Protein AF-0000000076137428 (afdb_homodimer)

InterPro domains:
  IPR011701 Major facilitator superfamily [PF07690] (61-224)
  IPR036259 MFS transporter superfamily [G3DSA:1.20.1250.20] (25-227)
  IPR036259 MFS transporter superfamily [SSF103473] (18-224)
  IPR049680 Choline/ethanolamine transporter FLVCR1-2/SLC49-like [PTHR10924] (19-225)

Radius of gyration: 27.86 Å; Cα contacts (8 Å, |Δi|>4): 645; chains: 2; bounding box: 48×118×83 Å

Sequence (456 aa):
MVTMSVQEKPMLLNGEVDNTKDQPESRLYKRRWIIIFVFSFYLSSNAFQWLSLNIIGDVILTFYNASLPEDELKRDMSLDWLSLIYMLTYVTLIFPSMWFLQKKGLRVSTLCGAFLNAIGAWIKVASVNSDRFGVLMFGQTMCAIAQVFTLSLPARIAAVWFGPNEVSTATAIGIFGIQIGHAMGFVVPPIIVPHSEIIEDIGQNLSTMFYISAGVSTIYFVVLIADWMVTMSVQEKPMLLNGEVDNTKDQPESRLYKRRWIIIFVFSFYLSSNAFQWLSLNIIGDVILTFYNASLPEDELKRDMSLDWLSLIYMLTYVTLIFPSMWFLQKKGLRVSTLCGAFLNAIGAWIKVASVNSDRFGVLMFGQTMCAIAQVFTLSLPARIAAVWFGPNEVSTATAIGIFGIQIGHAMGFVVPPIIVPHSEIIEDIGQNLSTMFYISAGVSTIYFVVLIADW

Foldseek 3Di:
DPPPPPVVPPPPPPPPVPCVVVVVVVVLVVVLLVVLLLLLQLLLLLLLQQQQQLLPVVLLCLLQVVAFDPDPVRSVVLSVCLNVLLVVLLVVCLVVLVVCCVPVHLLVLLLQLLVLLLVLLVQCLVQLHNNRSVSPSVSSNSSSNSCSSSLCNQLVSLVVSHDPVCSVVSSVSSNVSSVNSNVCSNPVNCVQQPDDNDNVSNSVSSSVVSVVSSVSSVVSSVVSVVVD/DCPDPPPPDPPPVDPPPPCVVVVVVVVLVVVLLVVLLLLLQLLLLLLLQQQQQLLVVVLLCLLQVVAFDPDPVRSVVLSVCLNVLLVVLLVVCLVVLVVCCVPVHLLVLLLQLLVLLLVLLVQCLVQLHNNRSVSPSVSSNSSSNSCSSSLCNQLVSLVVSHDPVCSVVSSVSSNVSSVNSNVCSNPVNCVQQPDDNDNVSNSVSSSVVSVVSSVSSVVSSVVSVVVD

pLDDT: mean 84.08, std 18.75, range [24.61, 98.38]

Nearest PDB structures (foldseek):
  8uby-assembly1_A  TM=9.628E-01  e=6.660E-13  Homo sapiens
  8vzo-assembly1_A  TM=9.713E-01  e=1.292E-12  Mus musculus
  8qcz-assembly1_A  TM=9.684E-01  e=1.292E-12  Homo sapiens
  6tha-assembly1_A  TM=7.210E-01  e=7.464E-03  Homo sapiens
  7ckr-assembly1_A  TM=5.800E-01  e=1.439E-01  Homo sapiens

Secondary structure (DSSP, 8-state):
------------------TTSSHHHHHHHHHHHHHHHHHHHHHHHHHHHHHHHHHTHHHHHHHTGGGS-SSHHHHHHHHHHHHHHHHHHHHHHHHHHHHHHHHHHHHHHHHHHHHHHHHHHHHHHTT-STT-HHHHHHHHHHHHHHHHHHHTHHHHHHHHHS-TTTHHHHHHHHHHHHHHHHHHHHHHHHHHS---S-HHHHHHHHHHHHHHHHHHHHHHHHHHHHH-/------------------TTSSHHHHHHHHHHHHHHHHHHHHHHHHHHHHHHHHHTHHHHHHHTGGGS-SSHHHHHHHHHHHHHHHHHHHHHHHHHHHHHHHHH-HHHHHHHHHHHHHHHHHHHHTT-STT-HHHHHHHHHHHHHHHHHHHTHHHHHHHHHS-TTTHHHHHHHHHHHHHHHHHHHHHHHHHHS---S-HHHHHHHHHHHHHHHHHHHHHHHHHHHHH-

Structure (mmCIF, N/CA/C/O backbone):
data_AF-0000000076137428-model_v1
#
loop_
_entity.id
_entity.type
_entity.pdbx_description
1 polymer FLVCR
#
loop_
_atom_site.group_PDB
_atom_site.id
_atom_site.type_symbol
_atom_site.label_atom_id
_atom_site.label_alt_id
_atom_site.label_comp_id
_atom_site.label_asym_id
_atom_site.label_entity_id
_atom_site.label_seq_id
_atom_site.pdbx_PDB_ins_code
_atom_site.Cartn_x
_atom_site.Cartn_y
_atom_site.Cartn_z
_atom_site.occupancy
_atom_site.B_iso_or_equiv
_atom_site.auth_seq_id
_atom_site.auth_comp_id
_atom_site.auth_asym_id
_atom_site.auth_atom_id
_atom_site.pdbx_PDB_model_num
ATOM 1 N N . MET A 1 1 ? -4.242 67.25 60.406 1 24.83 1 MET A N 1
ATOM 2 C CA . MET A 1 1 ? -4.324 67.25 58.938 1 24.83 1 MET A CA 1
ATOM 3 C C . MET A 1 1 ? -3.895 65.938 58.375 1 24.83 1 MET A C 1
ATOM 5 O O . MET A 1 1 ? -2.705 65.688 58.188 1 24.83 1 MET A O 1
ATOM 9 N N . VAL A 1 2 ? -4.312 64.875 59.031 1 30.77 2 VAL A N 1
ATOM 10 C CA . VAL A 1 2 ? -4.156 63.438 59.156 1 30.77 2 VAL A CA 1
ATOM 11 C C . VAL A 1 2 ? -4.566 62.781 57.844 1 30.77 2 VAL A C 1
ATOM 13 O O . VAL A 1 2 ? -5.75 62.75 57.5 1 30.77 2 VAL A O 1
ATOM 16 N N . THR A 1 3 ? -3.912 63.281 56.719 1 28.58 3 THR A N 1
ATOM 17 C CA . THR A 1 3 ? -4.191 62.844 55.344 1 28.58 3 THR A CA 1
ATOM 18 C C . THR A 1 3 ? -4.254 61.312 55.281 1 28.58 3 THR A C 1
ATOM 20 O O . THR A 1 3 ? -3.508 60.625 56 1 28.58 3 THR A O 1
ATOM 23 N N . MET A 1 4 ? -5.434 60.781 54.844 1 26.02 4 MET A N 1
ATOM 24 C CA . MET A 1 4 ? -6.109 59.5 54.562 1 26.02 4 MET A CA 1
ATOM 25 C C . MET A 1 4 ? -5.25 58.625 53.656 1 26.02 4 MET A C 1
ATOM 27 O O . MET A 1 4 ? -5.059 58.938 52.469 1 26.02 4 MET A O 1
ATOM 31 N N . SER A 1 5 ? -4.059 58.188 54.094 1 28.33 5 SER A N 1
ATOM 32 C CA . SER A 1 5 ? -3.127 57.344 53.344 1 28.33 5 SER A CA 1
ATOM 33 C C . SER A 1 5 ? -3.822 56.094 52.781 1 28.33 5 SER A C 1
ATOM 35 O O . SER A 1 5 ? -4.152 55.188 53.531 1 28.33 5 SER A O 1
ATOM 37 N N . VAL A 1 6 ? -4.977 56.219 52.031 1 31.73 6 VAL A N 1
ATOM 38 C CA . VAL A 1 6 ? -5.754 55.094 51.5 1 31.73 6 VAL A CA 1
ATOM 39 C C . VAL A 1 6 ? -4.836 54.156 50.75 1 31.73 6 VAL A C 1
ATOM 41 O O . VAL A 1 6 ? -4.352 54.5 49.656 1 31.73 6 VAL A O 1
ATOM 44 N N . GLN A 1 7 ? -3.715 53.719 51.344 1 30.22 7 GLN A N 1
ATOM 45 C CA . GLN A 1 7 ? -2.895 52.781 50.562 1 30.22 7 GLN A CA 1
ATOM 46 C C . GLN A 1 7 ? -3.744 51.688 49.938 1 30.22 7 GLN A C 1
ATOM 48 O O . GLN A 1 7 ? -4.262 50.812 50.656 1 30.22 7 GLN A O 1
ATOM 53 N N . GLU A 1 8 ? -4.645 51.969 48.938 1 28.12 8 GLU A N 1
ATOM 54 C CA . GLU A 1 8 ? -5.457 50.969 48.281 1 28.12 8 GLU A CA 1
ATOM 55 C C . GLU A 1 8 ? -4.621 49.75 47.906 1 28.12 8 GLU A C 1
ATOM 57 O O . GLU A 1 8 ? -3.627 49.844 47.188 1 28.12 8 GLU A O 1
ATOM 62 N N . LYS A 1 9 ? -4.453 48.75 48.781 1 37.72 9 LYS A N 1
ATOM 63 C CA . LYS A 1 9 ? -3.826 47.469 48.562 1 37.72 9 LYS A CA 1
ATOM 64 C C . LYS A 1 9 ? -4.266 46.844 47.219 1 37.72 9 LYS A C 1
ATOM 66 O O . LYS A 1 9 ? -5.461 46.719 46.969 1 37.72 9 LYS A O 1
ATOM 71 N N . PRO A 1 10 ? -3.51 47.031 46.125 1 34.22 10 PRO A N 1
ATOM 72 C CA . PRO A 1 10 ? -3.975 46.375 44.906 1 34.22 10 PRO A CA 1
ATOM 73 C C . PRO A 1 10 ? -4.453 44.938 45.156 1 34.22 10 PRO A C 1
ATOM 75 O O . PRO A 1 10 ? -3.865 44.219 45.969 1 34.22 10 PRO A O 1
ATOM 78 N N . MET A 1 11 ? -5.781 44.562 45.219 1 30.61 11 MET A N 1
ATOM 79 C CA . MET A 1 11 ? -6.398 43.25 45.188 1 30.61 11 MET A CA 1
ATOM 80 C C . MET A 1 11 ? -5.559 42.281 44.375 1 30.61 11 MET A C 1
ATOM 82 O O . MET A 1 11 ? -5.297 42.5 43.188 1 30.61 11 MET A O 1
ATOM 86 N N . LEU A 1 12 ? -4.598 41.625 44.875 1 31.56 12 LEU A N 1
ATOM 87 C CA . LEU A 1 12 ? -3.949 40.438 44.344 1 31.56 12 LEU A CA 1
ATOM 88 C C . LEU A 1 12 ? -4.98 39.469 43.781 1 31.56 12 LEU A C 1
ATOM 90 O O . LEU A 1 12 ? -5.707 38.812 44.531 1 31.56 12 LEU A O 1
ATOM 94 N N . LEU A 1 13 ? -5.887 39.844 42.781 1 31.61 13 LEU A N 1
ATOM 95 C CA . LEU A 1 13 ? -6.691 38.812 42.125 1 31.61 13 LEU A CA 1
ATOM 96 C C . LEU A 1 13 ? -5.914 37.531 41.969 1 31.61 13 LEU A C 1
ATOM 98 O O . LEU A 1 13 ? -4.816 37.531 41.375 1 31.61 13 LEU A O 1
ATOM 102 N N . ASN A 1 14 ? -5.996 36.625 42.844 1 32.72 14 ASN A N 1
ATOM 103 C CA . ASN A 1 14 ? -5.613 35.219 42.844 1 32.72 14 ASN A CA 1
ATOM 104 C C . ASN A 1 14 ? -5.77 34.594 41.438 1 32.72 14 ASN A C 1
ATOM 106 O O . ASN A 1 14 ? -6.828 34.719 40.844 1 32.72 14 ASN A O 1
ATOM 110 N N . GLY A 1 15 ? -4.797 34.531 40.594 1 33.53 15 GLY A N 1
ATOM 111 C CA . GLY A 1 15 ? -4.559 33.906 39.312 1 33.53 15 GLY A CA 1
ATOM 112 C C . GLY A 1 15 ? -5.152 32.5 39.219 1 33.53 15 GLY A C 1
ATOM 113 O O . GLY A 1 15 ? -4.43 31.5 39.281 1 33.53 15 GLY A O 1
ATOM 114 N N . GLU A 1 16 ? -6.254 32.219 39.906 1 34.28 16 GLU A N 1
ATOM 115 C CA . GLU A 1 16 ? -6.879 30.938 39.562 1 34.28 16 GLU A CA 1
ATOM 116 C C . GLU A 1 16 ? -7.055 30.797 38.031 1 34.28 16 GLU A C 1
ATOM 118 O O . GLU A 1 16 ? -7.898 31.469 37.438 1 34.28 16 GLU A O 1
ATOM 123 N N . VAL A 1 17 ? -6.008 30.719 37.344 1 38.16 17 VAL A N 1
ATOM 124 C CA . VAL A 1 17 ? -6.082 30.172 36 1 38.16 17 VAL A CA 1
ATOM 125 C C . VAL A 1 17 ? -7.141 29.062 35.938 1 38.16 17 VAL A C 1
ATOM 127 O O . VAL A 1 17 ? -7.043 28.062 36.656 1 38.16 17 VAL A O 1
ATOM 130 N N . ASP A 1 18 ? -8.398 29.375 35.875 1 35.75 18 ASP A N 1
ATOM 131 C CA . ASP A 1 18 ? -9.539 28.5 35.594 1 35.75 18 ASP A CA 1
ATOM 132 C C . ASP A 1 18 ? -9.133 27.312 34.719 1 35.75 18 ASP A C 1
ATOM 134 O O . ASP A 1 18 ? -8.758 27.484 33.562 1 35.75 18 ASP A O 1
ATOM 138 N N . ASN A 1 19 ? -8.578 26.266 35.219 1 40.12 19 ASN A N 1
ATOM 139 C CA . ASN A 1 19 ? -8.461 24.891 34.781 1 40.12 19 ASN A CA 1
ATOM 140 C C . ASN A 1 19 ? -9.68 24.469 33.938 1 40.12 19 ASN A C 1
ATOM 142 O O . ASN A 1 19 ? -9.844 23.297 33.625 1 40.12 19 ASN A O 1
ATOM 146 N N . THR A 1 20 ? -10.828 25.078 33.969 1 39.34 20 THR A N 1
ATOM 147 C CA . THR A 1 20 ? -12 24.75 33.156 1 39.34 20 THR A CA 1
ATOM 148 C C . THR A 1 20 ? -11.695 24.922 31.672 1 39.34 20 THR A C 1
ATOM 150 O O . THR A 1 20 ? -12.484 24.516 30.828 1 39.34 20 THR A O 1
ATOM 153 N N . LYS A 1 21 ? -10.945 25.875 31.328 1 42.78 21 LYS A N 1
ATOM 154 C CA . LYS A 1 21 ? -10.617 26.062 29.922 1 42.78 21 LYS A CA 1
ATOM 155 C C . LYS A 1 21 ? -9.805 24.891 29.375 1 42.78 21 LYS A C 1
ATOM 157 O O . LYS A 1 21 ? -9.594 24.781 28.172 1 42.78 21 LYS A O 1
ATOM 162 N N . ASP A 1 22 ? -9.172 24.016 30.109 1 44.06 22 ASP A N 1
ATOM 163 C CA . ASP A 1 22 ? -8.438 22.797 29.766 1 44.06 22 ASP A CA 1
ATOM 164 C C . ASP A 1 22 ? -9.391 21.641 29.453 1 44.06 22 ASP A C 1
ATOM 166 O O . ASP A 1 22 ? -8.984 20.625 28.891 1 44.06 22 ASP A O 1
ATOM 170 N N . GLN A 1 23 ? -10.578 21.469 29.969 1 44.69 23 GLN A N 1
ATOM 171 C CA . GLN A 1 23 ? -11.547 20.406 29.766 1 44.69 23 GLN A CA 1
ATOM 172 C C . GLN A 1 23 ? -12.023 20.344 28.328 1 44.69 23 GLN A C 1
ATOM 174 O O . GLN A 1 23 ? -12.141 19.266 27.75 1 44.69 23 GLN A O 1
ATOM 179 N N . PRO A 1 24 ? -12.75 21.438 27.938 1 46.25 24 PRO A N 1
ATOM 180 C CA . PRO A 1 24 ? -13.211 21.344 26.547 1 46.25 24 PRO A CA 1
ATOM 181 C C . PRO A 1 24 ? -12.094 21.016 25.562 1 46.25 24 PRO A C 1
ATOM 183 O O . PRO A 1 24 ? -12.328 20.359 24.547 1 46.25 24 PRO A O 1
ATOM 186 N N . GLU A 1 25 ? -11 21.547 25.953 1 47.28 25 GLU A N 1
ATOM 187 C CA . GLU A 1 25 ? -9.859 21.312 25.078 1 47.28 25 GLU A CA 1
ATOM 188 C C . GLU A 1 25 ? -9.469 19.844 25.047 1 47.28 25 GLU A C 1
ATOM 190 O O . GLU A 1 25 ? -9.125 19.297 24 1 47.28 25 GLU A O 1
ATOM 195 N N . SER A 1 26 ? -9.516 19.266 26.359 1 46.06 26 SER A N 1
ATOM 196 C CA . SER A 1 26 ? -9.156 17.844 26.406 1 46.06 26 SER A CA 1
ATOM 197 C C . SER A 1 26 ? -10.195 17 25.688 1 46.06 26 SER A C 1
ATOM 199 O O . SER A 1 26 ? -9.844 16.031 25 1 46.06 26 SER A O 1
ATOM 201 N N . ARG A 1 27 ? -11.562 17.188 26.125 1 50.19 27 ARG A N 1
ATOM 202 C CA . ARG A 1 27 ? -12.609 16.453 25.422 1 50.19 27 ARG A CA 1
ATOM 203 C C . ARG A 1 27 ? -12.469 16.609 23.906 1 50.19 27 ARG A C 1
ATOM 205 O O . ARG A 1 27 ? -12.68 15.648 23.156 1 50.19 27 ARG A O 1
ATOM 212 N N . LEU A 1 28 ? -12.148 17.75 23.562 1 57.84 28 LEU A N 1
ATOM 213 C CA . LEU A 1 28 ? -11.938 18.047 22.141 1 57.84 28 LEU A CA 1
ATOM 214 C C . LEU A 1 28 ? -10.734 17.281 21.609 1 57.84 28 LEU A C 1
ATOM 216 O O . LEU A 1 28 ? -10.773 16.766 20.484 1 57.84 28 LEU A O 1
ATOM 220 N N . TYR A 1 29 ? -9.938 16.906 22.719 1 64.44 29 TYR A N 1
ATOM 221 C CA . TYR A 1 29 ? -8.719 16.203 22.328 1 64.44 29 TYR A CA 1
ATOM 222 C C . TYR A 1 29 ? -9 14.719 22.094 1 64.44 29 TYR A C 1
ATOM 224 O O . TYR A 1 29 ? -8.562 14.156 21.078 1 64.44 29 TYR A O 1
ATOM 232 N N . LYS A 1 30 ? -9.891 14.125 22.969 1 78.31 30 LYS A N 1
ATOM 233 C CA . LYS A 1 30 ? -10.141 12.695 22.828 1 78.31 30 LYS A CA 1
ATOM 234 C C . LYS A 1 30 ? -10.984 12.406 21.594 1 78.31 30 LYS A C 1
ATOM 236 O O . LYS A 1 30 ? -10.773 11.391 20.922 1 78.31 30 LYS A O 1
ATOM 241 N N . ARG A 1 31 ? -11.836 13.227 21.312 1 81.25 31 ARG A N 1
ATOM 242 C CA . ARG A 1 31 ? -12.742 13.039 20.188 1 81.25 31 ARG A CA 1
ATOM 243 C C . ARG A 1 31 ? -11.969 13.047 18.875 1 81.25 31 ARG A C 1
ATOM 245 O O . ARG A 1 31 ? -12.289 12.289 17.953 1 81.25 31 ARG A O 1
ATOM 252 N N . ARG A 1 32 ? -10.938 13.789 18.828 1 84.5 32 ARG A N 1
ATOM 253 C CA . ARG A 1 32 ? -10.148 13.875 17.609 1 84.5 32 ARG A CA 1
ATOM 254 C C . ARG A 1 32 ? -9.422 12.562 17.328 1 84.5 32 ARG A C 1
ATOM 256 O O . ARG A 1 32 ? -9.359 12.117 16.188 1 84.5 32 ARG A O 1
ATOM 263 N N . TRP A 1 33 ? -9.078 11.961 18.469 1 86.25 33 TRP A N 1
ATOM 264 C CA . TRP A 1 33 ? -8.367 10.695 18.312 1 86.25 33 TRP A CA 1
ATOM 265 C C . TRP A 1 33 ? -9.328 9.578 17.906 1 86.25 33 TRP A C 1
ATOM 267 O O . TRP A 1 33 ? -8.977 8.695 17.141 1 86.25 33 TRP A O 1
ATOM 277 N N . ILE A 1 34 ? -10.516 9.641 18.312 1 84.25 34 ILE A N 1
ATOM 278 C CA . ILE A 1 34 ? -11.523 8.648 17.969 1 84.25 34 ILE A CA 1
ATOM 279 C C . ILE A 1 34 ? -11.867 8.758 16.484 1 84.25 34 ILE A C 1
ATOM 281 O O . ILE A 1 34 ? -11.984 7.746 15.789 1 84.25 34 ILE A O 1
ATOM 285 N N . ILE A 1 35 ? -11.891 9.859 15.953 1 83.62 35 ILE A N 1
ATOM 286 C CA . ILE A 1 35 ? -12.242 10.086 14.555 1 83.62 35 ILE A CA 1
ATOM 287 C C . ILE A 1 35 ? -11.141 9.539 13.656 1 83.62 35 ILE A C 1
ATOM 289 O O . ILE A 1 35 ? -11.422 8.875 12.656 1 83.62 35 ILE A O 1
ATOM 293 N N . ILE A 1 36 ? -9.953 9.805 14.062 1 87.94 36 ILE A N 1
ATOM 294 C CA . ILE A 1 36 ? -8.852 9.32 13.242 1 87.94 36 ILE A CA 1
ATOM 295 C C . ILE A 1 36 ? -8.812 7.797 13.273 1 87.94 36 ILE A C 1
ATOM 297 O O . ILE A 1 36 ? -8.477 7.16 12.266 1 87.94 36 ILE A O 1
ATOM 301 N N . PHE A 1 37 ? -9.227 7.277 14.391 1 86.31 37 PHE A N 1
ATOM 302 C CA . PHE A 1 37 ? -9.258 5.824 14.508 1 86.31 37 PHE A CA 1
ATOM 303 C C . PHE A 1 37 ? -10.352 5.23 13.633 1 86.31 37 PHE A C 1
ATOM 305 O O . PHE A 1 37 ? -10.148 4.199 12.992 1 86.31 37 PHE A O 1
ATOM 312 N N . VAL A 1 38 ? -11.438 5.844 13.578 1 84.5 38 VAL A N 1
ATOM 313 C CA . VAL A 1 38 ? -12.531 5.387 12.734 1 84.5 38 VAL A CA 1
ATOM 314 C C . VAL A 1 38 ? -12.109 5.465 11.266 1 84.5 38 VAL A C 1
ATOM 316 O O . VAL A 1 38 ? -12.359 4.531 10.492 1 84.5 38 VAL A O 1
ATOM 319 N N . PHE A 1 39 ? -11.43 6.488 10.969 1 88.5 39 PHE A N 1
ATOM 320 C CA . PHE A 1 39 ? -10.953 6.664 9.602 1 88.5 39 PHE A CA 1
ATOM 321 C C . PHE A 1 39 ? -9.914 5.602 9.242 1 88.5 39 PHE A C 1
ATOM 323 O O . PHE A 1 39 ? -9.875 5.121 8.109 1 88.5 39 PHE A O 1
ATOM 330 N N . SER A 1 40 ? -9.18 5.266 10.211 1 91.5 40 SER A N 1
ATOM 331 C CA . SER A 1 40 ? -8.188 4.219 10.008 1 91.5 40 SER A CA 1
ATOM 332 C C . SER A 1 40 ? -8.836 2.895 9.633 1 91.5 40 SER A C 1
ATOM 334 O O . SER A 1 40 ? -8.352 2.182 8.758 1 91.5 40 SER A O 1
ATOM 336 N N . PHE A 1 41 ? -9.914 2.6 10.172 1 90.25 41 PHE A N 1
ATOM 337 C CA . PHE A 1 41 ? -10.625 1.36 9.875 1 90.25 41 PHE A CA 1
ATOM 338 C C . PHE A 1 41 ? -11.234 1.405 8.477 1 90.25 41 PHE A C 1
ATOM 340 O O . PHE A 1 41 ? -11.297 0.386 7.789 1 90.25 41 PHE A O 1
ATOM 347 N N . TYR A 1 42 ? -11.688 2.551 8.195 1 90.38 42 TYR A N 1
ATOM 348 C CA . TYR A 1 42 ? -12.18 2.707 6.828 1 90.38 42 TYR A CA 1
ATOM 349 C C . TYR A 1 42 ? -11.07 2.436 5.812 1 90.38 42 TYR A C 1
ATOM 351 O O . TYR A 1 42 ? -11.281 1.718 4.832 1 90.38 42 TYR A O 1
ATOM 359 N N . LEU A 1 43 ? -9.914 3.006 6.074 1 93.81 43 LEU A N 1
ATOM 360 C CA . LEU A 1 43 ? -8.773 2.809 5.191 1 93.81 43 LEU A CA 1
ATOM 361 C C . LEU A 1 43 ? -8.375 1.337 5.129 1 93.81 43 LEU A C 1
ATOM 363 O O . LEU A 1 43 ? -7.969 0.842 4.078 1 93.81 43 LEU A O 1
ATOM 367 N N . SER A 1 44 ? -8.625 0.706 6.246 1 95.62 44 SER A N 1
ATOM 368 C CA . SER A 1 44 ? -8.312 -0.719 6.297 1 95.62 44 SER A CA 1
ATOM 369 C C . SER A 1 44 ? -9.211 -1.515 5.355 1 95.62 44 SER A C 1
ATOM 371 O O . SER A 1 44 ? -8.734 -2.398 4.637 1 95.62 44 SER A O 1
ATOM 373 N N . SER A 1 45 ? -10.461 -1.221 5.352 1 96.31 45 SER A N 1
ATOM 374 C CA . SER A 1 45 ? -11.414 -1.907 4.488 1 96.31 45 SER A CA 1
ATOM 375 C C . SER A 1 45 ? -11.07 -1.711 3.018 1 96.31 45 SER A C 1
ATOM 377 O O . SER A 1 45 ? -11.125 -2.658 2.229 1 96.31 45 SER A O 1
ATOM 379 N N . ASN A 1 46 ? -10.695 -0.541 2.67 1 96.69 46 ASN A N 1
ATOM 380 C CA . ASN A 1 46 ? -10.336 -0.25 1.286 1 96.69 46 ASN A CA 1
ATOM 381 C C . ASN A 1 46 ? -9.047 -0.956 0.88 1 96.69 46 ASN A C 1
ATOM 383 O O . ASN A 1 46 ? -8.961 -1.516 -0.214 1 96.69 46 ASN A O 1
ATOM 387 N N . ALA A 1 47 ? -8.094 -0.933 1.746 1 96.06 47 ALA A N 1
ATOM 388 C CA . ALA A 1 47 ? -6.816 -1.596 1.481 1 96.06 47 ALA A CA 1
ATOM 389 C C . ALA A 1 47 ? -7.008 -3.1 1.303 1 96.06 47 ALA A C 1
ATOM 391 O O . ALA A 1 47 ? -6.371 -3.715 0.444 1 96.06 47 ALA A O 1
ATOM 392 N N . PHE A 1 48 ? -7.875 -3.674 2.07 1 97.19 48 PHE A N 1
ATOM 393 C CA . PHE A 1 48 ? -8.203 -5.09 1.938 1 97.19 48 PHE A CA 1
ATOM 394 C C . PHE A 1 48 ? -8.781 -5.383 0.557 1 97.19 48 PHE A C 1
ATOM 396 O O . PHE A 1 48 ? -8.391 -6.359 -0.089 1 97.19 48 PHE A O 1
ATOM 403 N N . GLN A 1 49 ? -9.664 -4.551 0.175 1 96.06 49 GLN A N 1
ATOM 404 C CA . GLN A 1 49 ? -10.344 -4.754 -1.104 1 96.06 49 GLN A CA 1
ATOM 405 C C . GLN A 1 49 ? -9.367 -4.613 -2.268 1 96.06 49 GLN A C 1
ATOM 407 O O . GLN A 1 49 ? -9.547 -5.23 -3.318 1 96.06 49 GLN A O 1
ATOM 412 N N . TRP A 1 50 ? -8.344 -3.865 -2.102 1 94.88 50 TRP A N 1
ATOM 413 C CA . TRP A 1 50 ? -7.34 -3.688 -3.145 1 94.88 50 TRP A CA 1
ATOM 414 C C . TRP A 1 50 ? -6.5 -4.949 -3.311 1 94.88 50 TRP A C 1
ATOM 416 O O . TRP A 1 50 ? -6.391 -5.488 -4.414 1 94.88 50 TRP A O 1
ATOM 426 N N . LEU A 1 51 ? -6.062 -5.473 -2.227 1 93.19 51 LEU A N 1
ATOM 427 C CA . LEU A 1 51 ? -5.031 -6.504 -2.275 1 93.19 51 LEU A CA 1
ATOM 428 C C . LEU A 1 51 ? -5.652 -7.895 -2.369 1 93.19 51 LEU A C 1
ATOM 430 O O . LEU A 1 51 ? -5.062 -8.805 -2.957 1 93.19 51 LEU A O 1
ATOM 434 N N . SER A 1 52 ? -6.809 -8.133 -1.897 1 94.31 52 SER A N 1
ATOM 435 C CA . SER A 1 52 ? -7.41 -9.438 -1.649 1 94.31 52 SER A CA 1
ATOM 436 C C . SER A 1 52 ? -7.496 -10.258 -2.932 1 94.31 52 SER A C 1
ATOM 438 O O . SER A 1 52 ? -7.152 -11.445 -2.943 1 94.31 52 SER A O 1
ATOM 440 N N . LEU A 1 53 ? -7.809 -9.648 -4 1 94.06 53 LEU A N 1
ATOM 441 C CA . LEU A 1 53 ? -8.07 -10.383 -5.234 1 94.06 53 LEU A CA 1
ATOM 442 C C . LEU A 1 53 ? -6.762 -10.852 -5.871 1 94.06 53 LEU A C 1
ATOM 444 O O . LEU A 1 53 ? -6.688 -11.961 -6.398 1 94.06 53 LEU A O 1
ATOM 448 N N . ASN A 1 54 ? -5.754 -10.031 -5.777 1 90.62 54 ASN A N 1
ATOM 449 C CA . ASN A 1 54 ? -4.484 -10.383 -6.402 1 90.62 54 ASN A CA 1
ATOM 450 C C . ASN A 1 54 ? -3.771 -11.5 -5.637 1 90.62 54 ASN A C 1
ATOM 452 O O . ASN A 1 54 ? -3.066 -12.312 -6.234 1 90.62 54 ASN A O 1
ATOM 456 N N . ILE A 1 55 ? -3.996 -11.578 -4.379 1 88.69 55 ILE A N 1
ATOM 457 C CA . ILE A 1 55 ? -3.352 -12.594 -3.555 1 88.69 55 ILE A CA 1
ATOM 458 C C . ILE A 1 55 ? -3.902 -13.977 -3.912 1 88.69 55 ILE A C 1
ATOM 460 O O . ILE A 1 55 ? -3.16 -14.961 -3.93 1 88.69 55 ILE A O 1
ATOM 464 N N . ILE A 1 56 ? -5.172 -14.078 -4.293 1 91.19 56 ILE A N 1
ATOM 465 C CA . ILE A 1 56 ? -5.766 -15.336 -4.738 1 91.19 56 ILE A CA 1
ATOM 466 C C . ILE A 1 56 ? -5.949 -15.312 -6.254 1 91.19 56 ILE A C 1
ATOM 468 O O . ILE A 1 56 ? -7.012 -15.68 -6.766 1 91.19 56 ILE A O 1
ATOM 472 N N . GLY A 1 57 ? -4.988 -14.891 -6.926 1 89.5 57 GLY A N 1
ATOM 473 C CA . GLY A 1 57 ? -5.047 -14.727 -8.367 1 89.5 57 GLY A CA 1
ATOM 474 C C . GLY A 1 57 ? -5.379 -16.016 -9.109 1 89.5 57 GLY A C 1
ATOM 475 O O . GLY A 1 57 ? -6.141 -15.992 -10.078 1 89.5 57 GLY A O 1
ATOM 476 N N . ASP A 1 58 ? -4.859 -17.094 -8.625 1 87.31 58 ASP A N 1
ATOM 477 C CA . ASP A 1 58 ? -5.098 -18.391 -9.273 1 87.31 58 ASP A CA 1
ATOM 478 C C . ASP A 1 58 ? -6.578 -18.75 -9.219 1 87.31 58 ASP A C 1
ATOM 480 O O . ASP A 1 58 ? -7.133 -19.266 -10.195 1 87.31 58 ASP A O 1
ATOM 484 N N . VAL A 1 59 ? -7.156 -18.484 -8.133 1 90.94 59 VAL A N 1
ATOM 485 C CA . VAL A 1 59 ? -8.57 -18.797 -7.949 1 90.94 59 VAL A CA 1
ATOM 486 C C . VAL A 1 59 ? -9.414 -17.891 -8.852 1 90.94 59 VAL A C 1
ATOM 488 O O . VAL A 1 59 ? -10.375 -18.359 -9.477 1 90.94 59 VAL A O 1
ATOM 491 N N . ILE A 1 60 ? -9.023 -16.656 -8.953 1 93 60 ILE A N 1
ATOM 492 C CA . ILE A 1 60 ? -9.758 -15.688 -9.758 1 93 60 ILE A CA 1
ATOM 493 C C . ILE A 1 60 ? -9.688 -16.094 -11.234 1 93 60 ILE A C 1
ATOM 495 O O . ILE A 1 60 ? -10.695 -16.078 -11.938 1 93 60 ILE A O 1
ATOM 499 N N . LEU A 1 61 ? -8.547 -16.531 -11.641 1 90.69 61 LEU A N 1
ATOM 500 C CA . LEU A 1 61 ? -8.367 -16.938 -13.031 1 90.69 61 LEU A CA 1
ATOM 501 C C . LEU A 1 61 ? -9.148 -18.203 -13.336 1 90.69 61 LEU A C 1
ATOM 503 O O . LEU A 1 61 ? -9.68 -18.359 -14.438 1 90.69 61 LEU A O 1
ATOM 507 N N . THR A 1 62 ? -9.227 -19.062 -12.383 1 90.44 62 THR A N 1
ATOM 508 C CA . THR A 1 62 ? -9.969 -20.297 -12.547 1 90.44 62 THR A CA 1
ATOM 509 C C . THR A 1 62 ? -11.469 -20.031 -12.555 1 90.44 62 THR A C 1
ATOM 511 O O . THR A 1 62 ? -12.195 -20.562 -13.406 1 90.44 62 THR A O 1
ATOM 514 N N . PHE A 1 63 ? -11.945 -19.203 -11.711 1 92.12 63 PHE A N 1
ATOM 515 C CA . PHE A 1 63 ? -13.375 -18.953 -11.539 1 92.12 63 PHE A CA 1
ATOM 516 C C . PHE A 1 63 ? -13.922 -18.172 -12.727 1 92.12 63 PHE A C 1
ATOM 518 O O . PHE A 1 63 ? -15.008 -18.469 -13.234 1 92.12 63 PHE A O 1
ATOM 525 N N . TYR A 1 64 ? -13.141 -17.234 -13.133 1 92.5 64 TYR A N 1
ATOM 526 C CA . TYR A 1 64 ? -13.625 -16.344 -14.195 1 92.5 64 TYR A CA 1
ATOM 527 C C . TYR A 1 64 ? -13.062 -16.766 -15.547 1 92.5 64 TYR A C 1
ATOM 529 O O . TYR A 1 64 ? -12.961 -15.945 -16.469 1 92.5 64 TYR A O 1
ATOM 537 N N . ASN A 1 65 ? -12.688 -17.922 -15.68 1 87.75 65 ASN A N 1
ATOM 538 C CA . ASN A 1 65 ? -12.094 -18.453 -16.906 1 87.75 65 ASN A CA 1
ATOM 539 C C . ASN A 1 65 ? -13 -18.219 -18.109 1 87.75 65 ASN A C 1
ATOM 541 O O . ASN A 1 65 ? -12.516 -17.938 -19.203 1 87.75 65 ASN A O 1
ATOM 545 N N . ALA A 1 66 ? -14.273 -18.25 -17.922 1 83.94 66 ALA A N 1
ATOM 546 C CA . ALA A 1 66 ? -15.242 -18.125 -19 1 83.94 66 ALA A CA 1
ATOM 547 C C . ALA A 1 66 ? -15.273 -16.703 -19.547 1 83.94 66 ALA A C 1
ATOM 549 O O . ALA A 1 66 ? -15.625 -16.469 -20.703 1 83.94 66 ALA A O 1
ATOM 550 N N . SER A 1 67 ? -14.875 -15.742 -18.75 1 87.81 67 SER A N 1
ATOM 551 C CA . SER A 1 67 ? -14.977 -14.336 -19.125 1 87.81 67 SER A CA 1
ATOM 552 C C . SER A 1 67 ? -13.602 -13.758 -19.469 1 87.81 67 SER A C 1
ATOM 554 O O . SER A 1 67 ? -13.492 -12.586 -19.828 1 87.81 67 SER A O 1
ATOM 556 N N . LEU A 1 68 ? -12.594 -14.523 -19.359 1 86.81 68 LEU A N 1
ATOM 557 C CA . LEU A 1 68 ? -11.242 -14.031 -19.594 1 86.81 68 LEU A CA 1
ATOM 558 C C . LEU A 1 68 ? -10.711 -14.508 -20.938 1 86.81 68 LEU A C 1
ATOM 560 O O . LEU A 1 68 ? -11.195 -15.5 -21.484 1 86.81 68 LEU A O 1
ATOM 564 N N . PRO A 1 69 ? -9.82 -13.75 -21.422 1 85.62 69 PRO A N 1
ATOM 565 C CA . PRO A 1 69 ? -9.242 -14.148 -22.703 1 85.62 69 PRO A CA 1
ATOM 566 C C . PRO A 1 69 ? -8.555 -15.508 -22.641 1 85.62 69 PRO A C 1
ATOM 568 O O . PRO A 1 69 ? -8.133 -15.945 -21.578 1 85.62 69 PRO A O 1
ATOM 571 N N . GLU A 1 70 ? -8.445 -16.156 -23.719 1 83 70 GLU A N 1
ATOM 572 C CA . GLU A 1 70 ? -7.84 -17.484 -23.797 1 83 70 GLU A CA 1
ATOM 573 C C . GLU A 1 70 ? -6.32 -17.406 -23.719 1 83 70 GLU A C 1
ATOM 575 O O . GLU A 1 70 ? -5.668 -18.328 -23.219 1 83 70 GLU A O 1
ATOM 580 N N . ASP A 1 71 ? -5.84 -16.266 -24.141 1 85.44 71 ASP A N 1
ATOM 581 C CA . ASP A 1 71 ? -4.395 -16.078 -24.109 1 85.44 71 ASP A CA 1
ATOM 582 C C . ASP A 1 71 ? -3.896 -15.93 -22.672 1 85.44 71 ASP A C 1
ATOM 584 O O . ASP A 1 71 ? -4.43 -15.125 -21.906 1 85.44 71 ASP A O 1
ATOM 588 N N . GLU A 1 72 ? -2.957 -16.75 -22.281 1 81.06 72 GLU A N 1
ATOM 589 C CA . GLU A 1 72 ? -2.441 -16.797 -20.922 1 81.06 72 GLU A CA 1
ATOM 590 C C . GLU A 1 72 ? -1.896 -15.445 -20.484 1 81.06 72 GLU A C 1
ATOM 592 O O . GLU A 1 72 ? -2.166 -14.992 -19.359 1 81.06 72 GLU A O 1
ATOM 597 N N . LEU A 1 73 ? -1.135 -14.844 -21.328 1 78.44 73 LEU A N 1
ATOM 598 C CA . LEU A 1 73 ? -0.548 -13.547 -21 1 78.44 73 LEU A CA 1
ATOM 599 C C . LEU A 1 73 ? -1.635 -12.508 -20.766 1 78.44 73 LEU A C 1
ATOM 601 O O . LEU A 1 73 ? -1.564 -11.742 -19.797 1 78.44 73 LEU A O 1
ATOM 605 N N . LYS A 1 74 ? -2.633 -12.516 -21.609 1 85.06 74 LYS A N 1
ATOM 606 C CA . LYS A 1 74 ? -3.729 -11.555 -21.469 1 85.06 74 LYS A CA 1
ATOM 607 C C . LYS A 1 74 ? -4.555 -11.844 -20.219 1 85.06 74 LYS A C 1
ATOM 609 O O . LYS A 1 74 ? -5.066 -10.922 -19.578 1 85.06 74 LYS A O 1
ATOM 614 N N . ARG A 1 75 ? -4.664 -13.102 -19.906 1 87.5 75 ARG A N 1
ATOM 615 C CA . ARG A 1 75 ? -5.383 -13.508 -18.703 1 87.5 75 ARG A CA 1
ATOM 616 C C . ARG A 1 75 ? -4.68 -13 -17.453 1 87.5 75 ARG A C 1
ATOM 618 O O . ARG A 1 75 ? -5.312 -12.406 -16.578 1 87.5 75 ARG A O 1
ATOM 625 N N . ASP A 1 76 ? -3.434 -13.172 -17.453 1 85.06 76 ASP A N 1
ATOM 626 C CA . ASP A 1 76 ? -2.645 -12.703 -16.312 1 85.06 76 ASP A CA 1
ATOM 627 C C . ASP A 1 76 ? -2.688 -11.18 -16.203 1 85.06 76 ASP A C 1
ATOM 629 O O . ASP A 1 76 ? -2.725 -10.633 -15.102 1 85.06 76 ASP A O 1
ATOM 633 N N . MET A 1 77 ? -2.721 -10.625 -17.328 1 85.81 77 MET A N 1
ATOM 634 C CA . MET A 1 77 ? -2.787 -9.164 -17.359 1 85.81 77 MET A CA 1
ATOM 635 C C . MET A 1 77 ? -4.121 -8.672 -16.797 1 85.81 77 MET A C 1
ATOM 637 O O . MET A 1 77 ? -4.176 -7.633 -16.141 1 85.81 77 MET A O 1
ATOM 641 N N . SER A 1 78 ? -5.156 -9.391 -17.125 1 90 78 SER A N 1
ATOM 642 C CA . SER A 1 78 ? -6.465 -9.023 -16.594 1 90 78 SER A CA 1
ATOM 643 C C . SER A 1 78 ? -6.473 -9.062 -15.062 1 90 78 SER A C 1
ATOM 645 O O . SER A 1 78 ? -7.07 -8.203 -14.422 1 90 78 SER A O 1
ATOM 647 N N . LEU A 1 79 ? -5.824 -10.008 -14.539 1 89.94 79 LEU A N 1
ATOM 648 C CA . LEU A 1 79 ? -5.695 -10.109 -13.086 1 89.94 79 LEU A CA 1
ATOM 649 C C . LEU A 1 79 ? -4.898 -8.93 -12.531 1 89.94 79 LEU A C 1
ATOM 651 O O . LEU A 1 79 ? -5.27 -8.352 -11.508 1 89.94 79 LEU A O 1
ATOM 655 N N . ASP A 1 80 ? -3.855 -8.523 -13.25 1 89.31 80 ASP A N 1
ATOM 656 C CA . ASP A 1 80 ? -3.014 -7.414 -12.805 1 89.31 80 ASP A CA 1
ATOM 657 C C . ASP A 1 80 ? -3.789 -6.102 -12.805 1 89.31 80 ASP A C 1
ATOM 659 O O . ASP A 1 80 ? -3.555 -5.234 -11.953 1 89.31 80 ASP A O 1
ATOM 663 N N . TRP A 1 81 ? -4.684 -6.02 -13.695 1 93.12 81 TRP A N 1
ATOM 664 C CA . TRP A 1 81 ? -5.457 -4.789 -13.828 1 93.12 81 TRP A CA 1
ATOM 665 C C . TRP A 1 81 ? -6.367 -4.582 -12.625 1 93.12 81 TRP A C 1
ATOM 667 O O . TRP A 1 81 ? -6.805 -3.461 -12.352 1 93.12 81 TRP A O 1
ATOM 677 N N . LEU A 1 82 ? -6.688 -5.672 -11.938 1 93.31 82 LEU A N 1
ATOM 678 C CA . LEU A 1 82 ? -7.461 -5.531 -10.703 1 93.31 82 LEU A CA 1
ATOM 679 C C . LEU A 1 82 ? -6.699 -4.707 -9.672 1 93.31 82 LEU A C 1
ATOM 681 O O . LEU A 1 82 ? -7.305 -3.994 -8.867 1 93.31 82 LEU A O 1
ATOM 685 N N . SER A 1 83 ? -5.406 -4.734 -9.75 1 93.44 83 SER A N 1
ATOM 686 C CA . SER A 1 83 ? -4.59 -3.936 -8.844 1 93.44 83 SER A CA 1
ATOM 687 C C . SER A 1 83 ? -4.137 -2.637 -9.5 1 93.44 83 SER A C 1
ATOM 689 O O . SER A 1 83 ? -4.137 -1.58 -8.867 1 93.44 83 SER A O 1
ATOM 691 N N . LEU A 1 84 ? -3.871 -2.652 -10.797 1 93.38 84 LEU A N 1
ATOM 692 C CA . LEU A 1 84 ? -3.334 -1.497 -11.508 1 93.38 84 LEU A CA 1
ATOM 693 C C . LEU A 1 84 ? -4.375 -0.384 -11.602 1 93.38 84 LEU A C 1
ATOM 695 O O . LEU A 1 84 ? -4.023 0.795 -11.672 1 93.38 84 LEU A O 1
ATOM 699 N N . ILE A 1 85 ? -5.586 -0.78 -11.562 1 96.69 85 ILE A N 1
ATOM 700 C CA . ILE A 1 85 ? -6.648 0.214 -11.664 1 96.69 85 ILE A CA 1
ATOM 701 C C . ILE A 1 85 ? -6.578 1.169 -10.477 1 96.69 85 ILE A C 1
ATOM 703 O O . ILE A 1 85 ? -6.906 2.352 -10.602 1 96.69 85 ILE A O 1
ATOM 707 N N . TYR A 1 86 ? -6.191 0.712 -9.312 1 95.5 86 TYR A N 1
ATOM 708 C CA . TYR A 1 86 ? -6.012 1.562 -8.148 1 95.5 86 TYR A CA 1
ATOM 709 C C . TYR A 1 86 ? -4.93 2.605 -8.391 1 95.5 86 TYR A C 1
ATOM 711 O O . TYR A 1 86 ? -5.109 3.785 -8.078 1 95.5 86 TYR A O 1
ATOM 719 N N . MET A 1 87 ? -3.881 2.16 -8.969 1 93.06 87 MET A N 1
ATOM 720 C CA . MET A 1 87 ? -2.762 3.059 -9.242 1 93.06 87 MET A CA 1
ATOM 721 C C . MET A 1 87 ? -3.133 4.082 -10.305 1 93.06 87 MET A C 1
ATOM 723 O O . MET A 1 87 ? -2.836 5.27 -10.164 1 93.06 87 MET A O 1
ATOM 727 N N . LEU A 1 88 ? -3.752 3.613 -11.273 1 93.69 88 LEU A N 1
ATOM 728 C CA . LEU A 1 88 ? -4.148 4.488 -12.375 1 93.69 88 LEU A CA 1
ATOM 729 C C . LEU A 1 88 ? -5.133 5.551 -11.891 1 93.69 88 LEU A C 1
ATOM 731 O O . LEU A 1 88 ? -4.977 6.734 -12.211 1 93.69 88 LEU A O 1
ATOM 735 N N . THR A 1 89 ? -6.121 5.145 -11.18 1 95.44 89 THR A N 1
ATOM 736 C CA . THR A 1 89 ? -7.125 6.086 -10.688 1 95.44 89 THR A CA 1
ATOM 737 C C . THR A 1 89 ? -6.5 7.109 -9.75 1 95.44 89 THR A C 1
ATOM 739 O O . THR A 1 89 ? -6.859 8.289 -9.773 1 95.44 89 THR A O 1
ATOM 742 N N . TYR A 1 90 ? -5.578 6.641 -8.961 1 93 90 TYR A N 1
ATOM 743 C CA . TYR A 1 90 ? -4.922 7.59 -8.062 1 93 90 TYR A CA 1
ATOM 744 C C . TYR A 1 90 ? -4.191 8.664 -8.852 1 93 90 TYR A C 1
ATOM 746 O O . TYR A 1 90 ? -4.355 9.859 -8.586 1 93 90 TYR A O 1
ATOM 754 N N . VAL A 1 91 ? -3.445 8.234 -9.781 1 88.31 91 VAL A N 1
ATOM 755 C CA . VAL A 1 91 ? -2.627 9.148 -10.578 1 88.31 91 VAL A CA 1
ATOM 756 C C . VAL A 1 91 ? -3.523 10.141 -11.312 1 88.31 91 VAL A C 1
ATOM 758 O O . VAL A 1 91 ? -3.215 11.336 -11.375 1 88.31 91 VAL A O 1
ATOM 761 N N . THR A 1 92 ? -4.633 9.789 -11.734 1 92.81 92 THR A N 1
ATOM 762 C CA . THR A 1 92 ? -5.48 10.617 -12.586 1 92.81 92 THR A CA 1
ATOM 763 C C . THR A 1 92 ? -6.406 11.484 -11.742 1 92.81 92 THR A C 1
ATOM 765 O O . THR A 1 92 ? -6.73 12.617 -12.133 1 92.81 92 THR A O 1
ATOM 768 N N . LEU A 1 93 ? -6.738 11.023 -10.555 1 93.94 93 LEU A N 1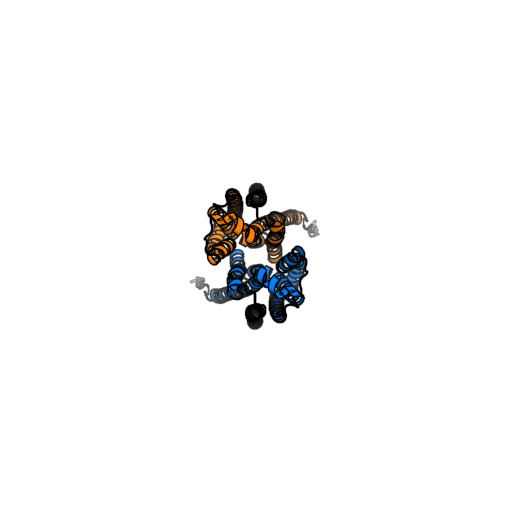
ATOM 769 C CA . LEU A 1 93 ? -7.824 11.703 -9.852 1 93.94 93 LEU A CA 1
ATOM 770 C C . LEU A 1 93 ? -7.316 12.367 -8.578 1 93.94 93 LEU A C 1
ATOM 772 O O . LEU A 1 93 ? -8.086 12.992 -7.852 1 93.94 93 LEU A O 1
ATOM 776 N N . ILE A 1 94 ? -6.047 12.266 -8.359 1 90.25 94 ILE A N 1
ATOM 777 C CA . ILE A 1 94 ? -5.527 12.828 -7.117 1 90.25 94 ILE A CA 1
ATOM 778 C C . ILE A 1 94 ? -5.754 14.336 -7.102 1 90.25 94 ILE A C 1
ATOM 780 O O . ILE A 1 94 ? -6.168 14.898 -6.082 1 90.25 94 ILE A O 1
ATOM 784 N N . PHE A 1 95 ? -5.582 15.078 -8.18 1 88.5 95 PHE A N 1
ATOM 785 C CA . PHE A 1 95 ? -5.715 16.531 -8.219 1 88.5 95 PHE A CA 1
ATOM 786 C C . PHE A 1 95 ? -7.18 16.938 -8.125 1 88.5 95 PHE A C 1
ATOM 788 O O . PHE A 1 95 ? -7.547 17.75 -7.273 1 88.5 95 PHE A O 1
ATOM 795 N N . PRO A 1 96 ? -7.977 16.344 -8.922 1 91.38 96 PRO A N 1
ATOM 796 C CA . PRO A 1 96 ? -9.406 16.656 -8.766 1 91.38 96 PRO A CA 1
ATOM 797 C C . PRO A 1 96 ? -9.922 16.328 -7.367 1 91.38 96 PRO A C 1
ATOM 799 O O . PRO A 1 96 ? -10.789 17.047 -6.848 1 91.38 96 PRO A O 1
ATOM 802 N N . SER A 1 97 ? -9.469 15.297 -6.809 1 90.62 97 SER A N 1
ATOM 803 C CA . SER A 1 97 ? -9.922 14.914 -5.477 1 90.62 97 SER A CA 1
ATOM 804 C C . SER A 1 97 ? -9.484 15.93 -4.43 1 90.62 97 SER A C 1
ATOM 806 O O . SER A 1 97 ? -10.234 16.234 -3.502 1 90.62 97 SER A O 1
ATOM 808 N N . MET A 1 98 ? -8.328 16.484 -4.625 1 86.69 98 MET A N 1
ATOM 809 C CA . MET A 1 98 ? -7.848 17.5 -3.684 1 86.69 98 MET A CA 1
ATOM 810 C C . MET A 1 98 ? -8.633 18.797 -3.826 1 86.69 98 MET A C 1
ATOM 812 O O . MET A 1 98 ? -8.953 19.438 -2.828 1 86.69 98 MET A O 1
ATOM 816 N N . TRP A 1 99 ? -8.859 19.109 -5.078 1 88 99 TRP A N 1
ATOM 817 C CA . TRP A 1 99 ? -9.703 20.266 -5.32 1 88 99 TRP A CA 1
ATOM 818 C C . TRP A 1 99 ? -11.078 20.078 -4.691 1 88 99 TRP A C 1
ATOM 820 O O . TRP A 1 99 ? -11.617 21 -4.074 1 88 99 TRP A O 1
ATOM 830 N N . PHE A 1 100 ? -11.641 18.938 -4.824 1 90.94 100 PHE A N 1
ATOM 831 C CA . PHE A 1 100 ? -12.93 18.594 -4.246 1 90.94 100 PHE A CA 1
ATOM 832 C C . PHE A 1 100 ? -12.891 18.688 -2.725 1 90.94 100 PHE A C 1
ATOM 834 O O . PHE A 1 100 ? -13.82 19.188 -2.1 1 90.94 100 PHE A O 1
ATOM 841 N N . LEU A 1 101 ? -11.844 18.266 -2.154 1 87.94 101 LEU A N 1
ATOM 842 C CA . LEU A 1 101 ? -11.664 18.281 -0.707 1 87.94 101 LEU A CA 1
ATOM 843 C C . LEU A 1 101 ? -11.594 19.719 -0.19 1 87.94 101 LEU A C 1
ATOM 845 O O . LEU A 1 101 ? -12.195 20.047 0.84 1 87.94 101 LEU A O 1
ATOM 849 N N . GLN A 1 102 ? -10.906 20.531 -0.949 1 85.69 102 GLN A N 1
ATOM 850 C CA . GLN A 1 102 ? -10.781 21.922 -0.54 1 85.69 102 GLN A CA 1
ATOM 851 C C . GLN A 1 102 ? -12.102 22.672 -0.71 1 85.69 102 GLN A C 1
ATOM 853 O O . GLN A 1 102 ? -12.453 23.516 0.112 1 85.69 102 GLN A O 1
ATOM 858 N N . LYS A 1 103 ? -12.82 22.328 -1.723 1 90.38 103 LYS A N 1
ATOM 859 C CA . LYS A 1 103 ? -14.031 23.062 -2.066 1 90.38 103 LYS A CA 1
ATOM 860 C C . LYS A 1 103 ? -15.219 22.594 -1.24 1 90.38 103 LYS A C 1
ATOM 862 O O . LYS A 1 103 ? -16 23.406 -0.736 1 90.38 103 LYS A O 1
ATOM 867 N N . LYS A 1 104 ? -15.406 21.266 -1.119 1 91.75 104 LYS A N 1
ATOM 868 C CA . LYS A 1 104 ? -16.609 20.719 -0.51 1 91.75 104 LYS A CA 1
ATOM 869 C C . LYS A 1 104 ? -16.391 20.406 0.966 1 91.75 104 LYS A C 1
ATOM 871 O O . LYS A 1 104 ? -17.344 20.219 1.718 1 91.75 104 LYS A O 1
ATOM 876 N N . GLY A 1 105 ? -15.086 20.281 1.315 1 86.38 105 GLY A N 1
ATOM 877 C CA . GLY A 1 105 ? -14.805 20.078 2.729 1 86.38 105 GLY A CA 1
ATOM 878 C C . GLY A 1 105 ? -14.555 18.609 3.082 1 86.38 105 GLY A C 1
ATOM 879 O O . GLY A 1 105 ? -14.688 17.734 2.232 1 86.38 105 GLY A O 1
ATOM 880 N N . LEU A 1 106 ? -14.273 18.469 4.328 1 85.44 106 LEU A N 1
ATOM 881 C CA . LEU A 1 106 ? -13.844 17.172 4.84 1 85.44 106 LEU A CA 1
ATOM 882 C C . LEU A 1 106 ? -15.023 16.219 4.945 1 85.44 106 LEU A C 1
ATOM 884 O O . LEU A 1 106 ? -14.922 15.047 4.562 1 85.44 106 LEU A O 1
ATOM 888 N N . ARG A 1 107 ? -16.141 16.625 5.371 1 88.06 107 ARG A N 1
ATOM 889 C CA . ARG A 1 107 ? -17.297 15.766 5.59 1 88.06 107 ARG A CA 1
ATOM 890 C C . ARG A 1 107 ? -17.812 15.18 4.277 1 88.06 107 ARG A C 1
ATOM 892 O O . ARG A 1 107 ? -17.969 13.961 4.156 1 88.06 107 ARG A O 1
ATOM 899 N N . VAL A 1 108 ? -17.984 16.016 3.32 1 92.62 108 VAL A N 1
ATOM 900 C CA . VAL A 1 108 ? -18.547 15.586 2.043 1 92.62 108 VAL A CA 1
ATOM 901 C C . VAL A 1 108 ? -17.562 14.648 1.337 1 92.62 108 VAL A C 1
ATOM 903 O O . VAL A 1 108 ? -17.984 13.625 0.777 1 92.62 108 VAL A O 1
ATOM 906 N N . SER A 1 109 ? -16.328 14.93 1.373 1 91.19 109 SER A N 1
ATOM 907 C CA . SER A 1 109 ? -15.312 14.094 0.728 1 91.19 109 SER A CA 1
ATOM 908 C C . SER A 1 109 ? -15.258 12.711 1.369 1 91.19 109 SER A C 1
ATOM 910 O O . SER A 1 109 ? -15.164 11.695 0.67 1 91.19 109 SER A O 1
ATOM 912 N N . THR A 1 110 ? -15.312 12.695 2.684 1 89.88 110 THR A N 1
ATOM 913 C CA . THR A 1 110 ? -15.266 11.422 3.396 1 89.88 110 THR A CA 1
ATOM 914 C C . THR A 1 110 ? -16.484 10.57 3.068 1 89.88 110 THR A C 1
ATOM 916 O O . THR A 1 110 ? -16.359 9.367 2.822 1 89.88 110 THR A O 1
ATOM 919 N N . LEU A 1 111 ? -17.594 11.203 3.021 1 93.38 111 LEU A N 1
ATOM 920 C CA . LEU A 1 111 ? -18.828 10.477 2.744 1 93.38 111 LEU A CA 1
ATOM 921 C C . LEU A 1 111 ? -18.844 9.961 1.31 1 93.38 111 LEU A C 1
ATOM 923 O O . LEU A 1 111 ? -19.312 8.852 1.052 1 93.38 111 LEU A O 1
ATOM 927 N N . CYS A 1 112 ? -18.359 10.75 0.415 1 94.25 112 CYS A N 1
ATOM 928 C CA . CYS A 1 112 ? -18.266 10.312 -0.975 1 94.25 112 CYS A CA 1
ATOM 929 C C . CYS A 1 112 ? -17.359 9.094 -1.107 1 94.25 112 CYS A C 1
ATOM 931 O O . CYS A 1 112 ? -17.719 8.117 -1.765 1 94.25 112 CYS A O 1
ATOM 933 N N . GLY A 1 113 ? -16.219 9.156 -0.452 1 94.56 113 GLY A N 1
ATOM 934 C CA . GLY A 1 113 ? -15.32 8.016 -0.478 1 94.56 113 GLY A CA 1
ATOM 935 C C . GLY A 1 113 ? -15.922 6.766 0.133 1 94.56 113 GLY A C 1
ATOM 936 O O . GLY A 1 113 ? -15.852 5.684 -0.455 1 94.56 113 GLY A O 1
ATOM 937 N N . ALA A 1 114 ? -16.531 6.969 1.263 1 94.81 114 ALA A N 1
ATOM 938 C CA . ALA A 1 114 ? -17.125 5.832 1.951 1 94.81 114 ALA A CA 1
ATOM 939 C C . ALA A 1 114 ? -18.266 5.238 1.133 1 94.81 114 ALA A C 1
ATOM 941 O O . ALA A 1 114 ? -18.422 4.016 1.068 1 94.81 114 ALA A O 1
ATOM 942 N N . PHE A 1 115 ? -19.016 6.078 0.519 1 97 115 PHE A N 1
ATOM 943 C CA . PHE A 1 115 ? -20.125 5.641 -0.31 1 97 115 PHE A CA 1
ATOM 944 C C . PHE A 1 115 ? -19.641 4.844 -1.512 1 97 115 PHE A C 1
ATOM 946 O O . PHE A 1 115 ? -20.156 3.762 -1.8 1 97 115 PHE A O 1
ATOM 953 N N . LEU A 1 116 ? -18.688 5.352 -2.184 1 97.5 116 LEU A N 1
ATOM 954 C CA . LEU A 1 116 ? -18.125 4.688 -3.359 1 97.5 116 LEU A CA 1
ATOM 955 C C . LEU A 1 116 ? -17.5 3.348 -2.982 1 97.5 116 LEU A C 1
ATOM 957 O O . LEU A 1 116 ? -17.641 2.367 -3.719 1 97.5 116 LEU A O 1
ATOM 961 N N . ASN A 1 117 ? -16.859 3.324 -1.816 1 97.69 117 ASN A N 1
ATOM 962 C CA . ASN A 1 117 ? -16.266 2.08 -1.342 1 97.69 117 ASN A CA 1
ATOM 963 C C . ASN A 1 117 ? -17.328 1.022 -1.059 1 97.69 117 ASN A C 1
ATOM 965 O O . ASN A 1 117 ? -17.172 -0.14 -1.433 1 97.69 117 ASN A O 1
ATOM 969 N N . ALA A 1 118 ? -18.406 1.451 -0.439 1 97.62 118 ALA A N 1
ATOM 970 C CA . ALA A 1 118 ? -19.5 0.53 -0.114 1 97.62 118 ALA A CA 1
ATOM 971 C C . ALA A 1 118 ? -20.203 0.042 -1.378 1 97.62 118 ALA A C 1
ATOM 973 O O . ALA A 1 118 ? -20.422 -1.158 -1.543 1 97.62 118 ALA A O 1
ATOM 974 N N . ILE A 1 119 ? -20.469 0.911 -2.246 1 98.12 119 ILE A N 1
ATOM 975 C CA . ILE A 1 119 ? -21.156 0.534 -3.475 1 98.12 119 ILE A CA 1
ATOM 976 C C . ILE A 1 119 ? -20.266 -0.392 -4.301 1 98.12 119 ILE A C 1
ATOM 978 O O . ILE A 1 119 ? -20.75 -1.358 -4.895 1 98.12 119 ILE A O 1
ATOM 982 N N . GLY A 1 120 ? -19 -0.056 -4.387 1 98.31 120 GLY A N 1
ATOM 983 C CA . GLY A 1 120 ? -18.078 -0.928 -5.094 1 98.31 120 GLY A CA 1
ATOM 984 C C . GLY A 1 120 ? -18.031 -2.336 -4.531 1 98.31 120 GLY A C 1
ATOM 985 O O . GLY A 1 120 ? -18.031 -3.311 -5.281 1 98.31 120 GLY A O 1
ATOM 986 N N . ALA A 1 121 ? -18.078 -2.406 -3.238 1 98.12 121 ALA A N 1
ATOM 987 C CA . ALA A 1 121 ? -18.062 -3.709 -2.578 1 98.12 121 ALA A CA 1
ATOM 988 C C . ALA A 1 121 ? -19.328 -4.496 -2.91 1 98.12 121 ALA A C 1
ATOM 990 O O . ALA A 1 121 ? -19.281 -5.703 -3.158 1 98.12 121 ALA A O 1
ATOM 991 N N . TRP A 1 122 ? -20.453 -3.822 -2.963 1 98.38 122 TRP A N 1
ATOM 992 C CA . TRP A 1 122 ? -21.719 -4.492 -3.281 1 98.38 122 TRP A CA 1
ATOM 993 C C . TRP A 1 122 ? -21.75 -4.918 -4.742 1 98.38 122 TRP A C 1
ATOM 995 O O . TRP A 1 122 ? -22.328 -5.961 -5.078 1 98.38 122 TRP A O 1
ATOM 1005 N N . ILE A 1 123 ? -21.156 -4.164 -5.602 1 98.31 123 ILE A N 1
ATOM 1006 C CA . ILE A 1 123 ? -21.078 -4.535 -7.012 1 98.31 123 ILE A CA 1
ATOM 1007 C C . ILE A 1 123 ? -20.234 -5.801 -7.164 1 98.31 123 ILE A C 1
ATOM 1009 O O . ILE A 1 123 ? -20.547 -6.664 -7.988 1 98.31 123 ILE A O 1
ATOM 1013 N N . LYS A 1 124 ? -19.219 -5.957 -6.363 1 97.81 124 LYS A N 1
ATOM 1014 C CA . LYS A 1 124 ? -18.391 -7.156 -6.402 1 97.81 124 LYS A CA 1
ATOM 1015 C C . LYS A 1 124 ? -19.188 -8.391 -5.992 1 97.81 124 LYS A C 1
ATOM 1017 O O . LYS A 1 124 ? -18.953 -9.484 -6.504 1 97.81 124 LYS A O 1
ATOM 1022 N N . VAL A 1 125 ? -20.156 -8.195 -5.102 1 97.06 125 VAL A N 1
ATOM 1023 C CA . VAL A 1 125 ? -21.031 -9.297 -4.707 1 97.06 125 VAL A CA 1
ATOM 1024 C C . VAL A 1 125 ? -21.828 -9.781 -5.914 1 97.06 125 VAL A C 1
ATOM 1026 O O . VAL A 1 125 ? -22.016 -10.984 -6.109 1 97.06 125 VAL A O 1
ATOM 1029 N N . ALA A 1 126 ? -22.219 -8.867 -6.691 1 95.88 126 ALA A N 1
ATOM 1030 C CA . ALA A 1 126 ? -23.031 -9.188 -7.863 1 95.88 126 ALA A CA 1
ATOM 1031 C C . ALA A 1 126 ? -22.172 -9.812 -8.969 1 95.88 126 ALA A C 1
ATOM 1033 O O . ALA A 1 126 ? -22.703 -10.32 -9.953 1 95.88 126 ALA A O 1
ATOM 1034 N N . SER A 1 127 ? -20.906 -9.828 -8.766 1 94.75 127 SER A N 1
ATOM 1035 C CA . SER A 1 127 ? -20.016 -10.289 -9.82 1 94.75 127 SER A CA 1
ATOM 1036 C C . SER A 1 127 ? -19.719 -11.781 -9.688 1 94.75 127 SER A C 1
ATOM 1038 O O . SER A 1 127 ? -19.062 -12.367 -10.539 1 94.75 127 SER A O 1
ATOM 1040 N N . VAL A 1 128 ? -20.344 -12.383 -8.703 1 93.88 128 VAL A N 1
ATOM 1041 C CA . VAL A 1 128 ? -19.953 -13.766 -8.406 1 93.88 128 VAL A CA 1
ATOM 1042 C C . VAL A 1 128 ? -20.625 -14.711 -9.391 1 93.88 128 VAL A C 1
ATOM 1044 O O . VAL A 1 128 ? -21.516 -15.477 -9.016 1 93.88 128 VAL A O 1
ATOM 1047 N N . ASN A 1 129 ? -20.297 -14.625 -10.531 1 91.25 129 ASN A N 1
ATOM 1048 C CA . ASN A 1 129 ? -20.594 -15.5 -11.664 1 91.25 129 ASN A CA 1
ATOM 1049 C C . ASN A 1 129 ? -19.422 -15.562 -12.641 1 91.25 129 ASN A C 1
ATOM 1051 O O . ASN A 1 129 ? -18.75 -14.555 -12.891 1 91.25 129 ASN A O 1
ATOM 1055 N N . SER A 1 130 ? -19.172 -16.719 -13.195 1 89 130 SER A N 1
ATOM 1056 C CA . SER A 1 130 ? -17.984 -16.984 -13.992 1 89 130 SER A CA 1
ATOM 1057 C C . SER A 1 130 ? -17.922 -16.078 -15.219 1 89 130 SER A C 1
ATOM 1059 O O . SER A 1 130 ? -16.844 -15.859 -15.789 1 89 130 SER A O 1
ATOM 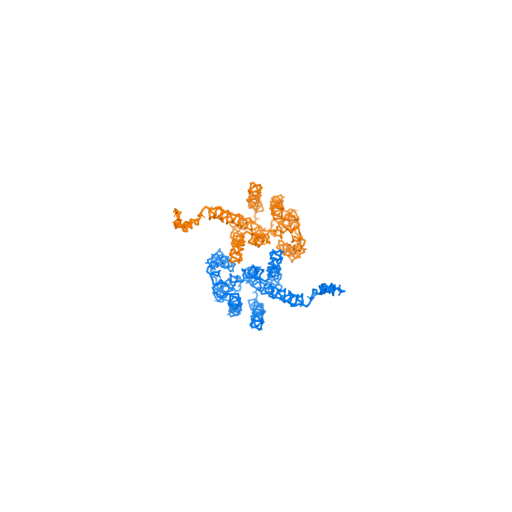1061 N N . ASP A 1 131 ? -19.016 -15.422 -15.602 1 90.88 131 ASP A N 1
ATOM 1062 C CA . ASP A 1 131 ? -19.047 -14.609 -16.812 1 90.88 131 ASP A CA 1
ATOM 1063 C C . ASP A 1 131 ? -19.047 -13.125 -16.469 1 90.88 131 ASP A C 1
ATOM 1065 O O . ASP A 1 131 ? -19.203 -12.281 -17.359 1 90.88 131 ASP A O 1
ATOM 1069 N N . ARG A 1 132 ? -18.766 -12.805 -15.281 1 93.88 132 ARG A N 1
ATOM 1070 C CA . ARG A 1 132 ? -18.984 -11.414 -14.898 1 93.88 132 ARG A CA 1
ATOM 1071 C C . ARG A 1 132 ? -17.688 -10.781 -14.383 1 93.88 132 ARG A C 1
ATOM 1073 O O . ARG A 1 132 ? -17.703 -10.062 -13.383 1 93.88 132 ARG A O 1
ATOM 1080 N N . PHE A 1 133 ? -16.609 -11.078 -15.047 1 95.25 133 PHE A N 1
ATOM 1081 C CA . PHE A 1 133 ? -15.352 -10.438 -14.68 1 95.25 133 PHE A CA 1
ATOM 1082 C C . PHE A 1 133 ? -15.445 -8.93 -14.867 1 95.25 133 PHE A C 1
ATOM 1084 O O . PHE A 1 133 ? -14.867 -8.164 -14.086 1 95.25 133 PHE A O 1
ATOM 1091 N N . GLY A 1 134 ? -16.172 -8.523 -15.859 1 94.81 134 GLY A N 1
ATOM 1092 C CA . GLY A 1 134 ? -16.359 -7.098 -16.094 1 94.81 134 GLY A CA 1
ATOM 1093 C C . GLY A 1 134 ? -17.031 -6.383 -14.945 1 94.81 134 GLY A C 1
ATOM 1094 O O . GLY A 1 134 ? -16.672 -5.25 -14.609 1 94.81 134 GLY A O 1
ATOM 1095 N N . VAL A 1 135 ? -18 -7.023 -14.375 1 96.62 135 VAL A N 1
ATOM 1096 C CA . VAL A 1 135 ? -18.703 -6.457 -13.227 1 96.62 135 VAL A CA 1
ATOM 1097 C C . VAL A 1 135 ? -17.734 -6.355 -12.039 1 96.62 135 VAL A C 1
ATOM 1099 O O . VAL A 1 135 ? -17.766 -5.379 -11.289 1 96.62 135 VAL A O 1
ATOM 1102 N N . LEU A 1 136 ? -16.875 -7.379 -11.898 1 96.94 136 LEU A N 1
ATOM 1103 C CA . LEU A 1 136 ? -15.852 -7.344 -10.859 1 96.94 136 LEU A CA 1
ATOM 1104 C C . LEU A 1 136 ? -14.922 -6.152 -11.055 1 96.94 136 LEU A C 1
ATOM 1106 O O . LEU A 1 136 ? -14.656 -5.41 -10.102 1 96.94 136 LEU A O 1
ATOM 1110 N N . MET A 1 137 ? -14.555 -5.98 -12.305 1 97.06 137 MET A N 1
ATOM 1111 C CA . MET A 1 137 ? -13.656 -4.875 -12.625 1 97.06 137 MET A CA 1
ATOM 1112 C C . MET A 1 137 ? -14.336 -3.533 -12.352 1 97.06 137 MET A C 1
ATOM 1114 O O . MET A 1 137 ? -13.688 -2.598 -11.867 1 97.06 137 MET A O 1
ATOM 1118 N N . PHE A 1 138 ? -15.531 -3.477 -12.633 1 97.69 138 PHE A N 1
ATOM 1119 C CA . PHE A 1 138 ? -16.281 -2.248 -12.391 1 97.69 138 PHE A CA 1
ATOM 1120 C C . PHE A 1 138 ? -16.375 -1.959 -10.891 1 97.69 138 PHE A C 1
ATOM 1122 O O . PHE A 1 138 ? -16.172 -0.823 -10.461 1 97.69 138 PHE A O 1
ATOM 1129 N N . GLY A 1 139 ? -16.719 -2.941 -10.117 1 97.88 139 GLY A N 1
ATOM 1130 C CA . GLY A 1 139 ? -16.734 -2.775 -8.672 1 97.88 139 GLY A CA 1
ATOM 1131 C C . GLY A 1 139 ? -15.375 -2.383 -8.109 1 97.88 139 GLY A C 1
ATOM 1132 O O . GLY A 1 139 ? -15.289 -1.497 -7.254 1 97.88 139 GLY A O 1
ATOM 1133 N N . GLN A 1 140 ? -14.344 -3.014 -8.625 1 97.75 140 GLN A N 1
ATOM 1134 C CA . GLN A 1 140 ? -12.977 -2.705 -8.2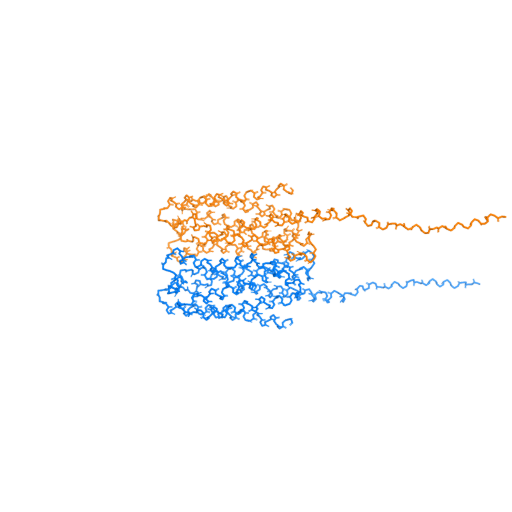27 1 97.75 140 GLN A CA 1
ATOM 1135 C C . GLN A 1 140 ? -12.617 -1.262 -8.562 1 97.75 140 GLN A C 1
ATOM 1137 O O . GLN A 1 140 ? -11.93 -0.59 -7.793 1 97.75 140 GLN A O 1
ATOM 1142 N N . THR A 1 141 ? -13.086 -0.825 -9.688 1 98.06 141 THR A N 1
ATOM 1143 C CA . THR A 1 141 ? -12.805 0.542 -10.117 1 98.06 141 THR A CA 1
ATOM 1144 C C . THR A 1 141 ? -13.477 1.548 -9.188 1 98.06 141 THR A C 1
ATOM 1146 O O . THR A 1 141 ? -12.883 2.564 -8.828 1 98.06 141 THR A O 1
ATOM 1149 N N . MET A 1 142 ? -14.641 1.256 -8.781 1 98 142 MET A N 1
ATOM 1150 C CA . MET A 1 142 ? -15.336 2.131 -7.844 1 98 142 MET A CA 1
ATOM 1151 C C . MET A 1 142 ? -14.602 2.203 -6.512 1 98 142 MET A C 1
ATOM 1153 O O . MET A 1 142 ? -14.438 3.285 -5.941 1 98 142 MET A O 1
ATOM 1157 N N . CYS A 1 143 ? -14.156 1.1 -6.039 1 97.69 143 CYS A N 1
ATOM 1158 C CA . CYS A 1 143 ? -13.375 1.069 -4.805 1 97.69 143 CYS A CA 1
ATOM 1159 C C . CYS A 1 143 ? -12.062 1.82 -4.973 1 97.69 143 CYS A C 1
ATOM 1161 O O . CYS A 1 143 ? -11.602 2.486 -4.043 1 97.69 143 CYS A O 1
ATOM 1163 N N . ALA A 1 144 ? -11.5 1.738 -6.168 1 97.75 144 ALA A N 1
ATOM 1164 C CA . ALA A 1 144 ? -10.25 2.443 -6.453 1 97.75 144 ALA A CA 1
ATOM 1165 C C . ALA A 1 144 ? -10.453 3.955 -6.414 1 97.75 144 ALA A C 1
ATOM 1167 O O . ALA A 1 144 ? -9.633 4.684 -5.855 1 97.75 144 ALA A O 1
ATOM 1168 N N . ILE A 1 145 ? -11.523 4.395 -6.961 1 96.94 145 ILE A N 1
ATOM 1169 C CA . ILE A 1 145 ? -11.844 5.816 -6.926 1 96.94 145 ILE A CA 1
ATOM 1170 C C . ILE A 1 145 ? -12.07 6.262 -5.484 1 96.94 145 ILE A C 1
ATOM 1172 O O . ILE A 1 145 ? -11.641 7.348 -5.086 1 96.94 145 ILE A O 1
ATOM 1176 N N . ALA A 1 146 ? -12.727 5.422 -4.742 1 96.62 146 ALA A N 1
ATOM 1177 C CA . ALA A 1 146 ? -12.953 5.711 -3.326 1 96.62 146 ALA A CA 1
ATOM 1178 C C . ALA A 1 146 ? -11.633 5.93 -2.592 1 96.62 146 ALA A C 1
ATOM 1180 O O . ALA A 1 146 ? -11.539 6.797 -1.723 1 96.62 146 ALA A O 1
ATOM 1181 N N . GLN A 1 147 ? -10.648 5.164 -2.938 1 94.75 147 GLN A N 1
ATOM 1182 C CA . GLN A 1 147 ? -9.344 5.254 -2.297 1 94.75 147 GLN A CA 1
ATOM 1183 C C . GLN A 1 147 ? -8.727 6.637 -2.498 1 94.75 147 GLN A C 1
ATOM 1185 O O . GLN A 1 147 ? -8.094 7.176 -1.589 1 94.75 147 GLN A O 1
ATOM 1190 N N . VAL A 1 148 ? -8.906 7.211 -3.619 1 92 148 VAL A N 1
ATOM 1191 C CA . VAL A 1 148 ? -8.328 8.508 -3.943 1 92 148 VAL A CA 1
ATOM 1192 C C . VAL A 1 148 ? -8.891 9.578 -3.008 1 92 148 VAL A C 1
ATOM 1194 O O . VAL A 1 148 ? -8.156 10.445 -2.535 1 92 148 VAL A O 1
ATOM 1197 N N . PHE A 1 149 ? -10.125 9.477 -2.656 1 88.12 149 PHE A N 1
ATOM 1198 C CA . PHE A 1 149 ? -10.781 10.445 -1.78 1 88.12 149 PHE A CA 1
ATOM 1199 C C . PHE A 1 149 ? -10.328 10.258 -0.337 1 88.12 149 PHE A C 1
ATOM 1201 O O . PHE A 1 149 ? -10.273 11.227 0.43 1 88.12 149 PHE A O 1
ATOM 1208 N N . THR A 1 150 ? -9.93 9.133 -0.063 1 84.69 150 THR A N 1
ATOM 1209 C CA . THR A 1 150 ? -9.797 8.852 1.362 1 84.69 150 THR A CA 1
ATOM 1210 C C . THR A 1 150 ? -8.336 8.875 1.781 1 84.69 150 THR A C 1
ATOM 1212 O O . THR A 1 150 ? -8.016 9.141 2.941 1 84.69 150 THR A O 1
ATOM 1215 N N . LEU A 1 151 ? -7.457 8.633 0.878 1 83.62 151 LEU A N 1
ATOM 1216 C CA . LEU A 1 151 ? -6.043 8.516 1.227 1 83.62 151 LEU A CA 1
ATOM 1217 C C . LEU A 1 151 ? -5.5 9.844 1.747 1 83.62 151 LEU A C 1
ATOM 1219 O O . LEU A 1 151 ? -4.59 9.859 2.58 1 83.62 151 LEU A O 1
ATOM 1223 N N . SER A 1 152 ? -6.031 10.961 1.386 1 81.62 152 SER A N 1
ATOM 1224 C CA . SER A 1 152 ? -5.527 12.273 1.778 1 81.62 152 SER A CA 1
ATOM 1225 C C . SER A 1 152 ? -6.207 12.766 3.051 1 81.62 152 SER A C 1
ATOM 1227 O O . SER A 1 152 ? -5.789 13.766 3.635 1 81.62 152 SER A O 1
ATOM 1229 N N . LEU A 1 153 ? -7.191 12.055 3.51 1 86.25 153 LEU A N 1
ATOM 1230 C CA . LEU A 1 153 ? -8.047 12.547 4.582 1 86.25 153 LEU A CA 1
ATOM 1231 C C . LEU A 1 153 ? -7.297 12.555 5.914 1 86.25 153 LEU A C 1
ATOM 1233 O O . LEU A 1 153 ? -7.41 13.508 6.688 1 86.25 153 LEU A O 1
ATOM 1237 N N . PRO A 1 154 ? -6.48 11.555 6.121 1 86.94 154 PRO A N 1
ATOM 1238 C CA . PRO A 1 154 ? -5.77 11.586 7.402 1 86.94 154 PRO A CA 1
ATOM 1239 C C . PRO A 1 154 ? -4.867 12.805 7.547 1 86.94 154 PRO A C 1
ATOM 1241 O O . PRO A 1 154 ? -4.82 13.422 8.617 1 86.94 154 PRO A O 1
ATOM 1244 N N . ALA A 1 155 ? -4.266 13.188 6.488 1 85.19 155 ALA A N 1
ATOM 1245 C CA . ALA A 1 155 ? -3.406 14.367 6.527 1 85.19 155 ALA A CA 1
ATOM 1246 C C . ALA A 1 155 ? -4.23 15.641 6.734 1 85.19 155 ALA A C 1
ATOM 1248 O O . ALA A 1 155 ? -3.828 16.531 7.484 1 85.19 155 ALA A O 1
ATOM 1249 N N . ARG A 1 156 ? -5.316 15.625 6.078 1 86.44 156 ARG A N 1
ATOM 1250 C CA . ARG A 1 156 ? -6.172 16.797 6.207 1 86.44 156 ARG A CA 1
ATOM 1251 C C . ARG A 1 156 ? -6.762 16.906 7.609 1 86.44 156 ARG A C 1
ATOM 1253 O O . ARG A 1 156 ? -6.789 17.984 8.203 1 86.44 156 ARG A O 1
ATOM 1260 N N . ILE A 1 157 ? -7.223 15.82 8.109 1 87.06 157 ILE A N 1
ATOM 1261 C CA . ILE A 1 157 ? -7.785 15.781 9.453 1 87.06 157 ILE A CA 1
ATOM 1262 C C . ILE A 1 157 ? -6.715 16.156 10.469 1 87.06 157 ILE A C 1
ATOM 1264 O O . ILE A 1 157 ? -6.965 16.969 11.367 1 87.06 157 ILE A O 1
ATOM 1268 N N . ALA A 1 158 ? -5.57 15.664 10.289 1 87.19 158 ALA A N 1
ATOM 1269 C CA . ALA A 1 158 ? -4.465 15.961 11.195 1 87.19 158 ALA A CA 1
ATOM 1270 C C . ALA A 1 158 ? -4.102 17.438 11.148 1 87.19 158 ALA A C 1
ATOM 1272 O O . ALA A 1 158 ? -3.855 18.062 12.195 1 87.19 158 ALA A O 1
ATOM 1273 N N . ALA A 1 159 ? -4.148 18.016 9.992 1 83.81 159 ALA A N 1
ATOM 1274 C CA . ALA A 1 159 ? -3.764 19.422 9.82 1 83.81 159 ALA A CA 1
ATOM 1275 C C . ALA A 1 159 ? -4.789 20.359 10.461 1 83.81 159 ALA A C 1
ATOM 1277 O O . ALA A 1 159 ? -4.43 21.422 10.969 1 83.81 159 ALA A O 1
ATOM 1278 N N . VAL A 1 160 ? -5.98 19.953 10.445 1 83.06 160 VAL A N 1
ATOM 1279 C CA . VAL A 1 160 ? -7.055 20.844 10.891 1 83.06 160 VAL A CA 1
ATOM 1280 C C . VAL A 1 160 ? -7.285 20.672 12.391 1 83.06 160 VAL A C 1
ATOM 1282 O O . VAL A 1 160 ? -7.516 21.641 13.102 1 83.06 160 VAL A O 1
ATOM 1285 N N . TRP A 1 161 ? -7.129 19.484 12.875 1 83.75 161 TRP A N 1
ATOM 1286 C CA . TRP A 1 161 ? -7.586 19.203 14.227 1 83.75 161 TRP A CA 1
ATOM 1287 C C . TRP A 1 161 ? -6.406 19.094 15.188 1 83.75 161 TRP A C 1
ATOM 1289 O O . TRP A 1 161 ? -6.582 19.156 16.406 1 83.75 161 TRP A O 1
ATOM 1299 N N . PHE A 1 162 ? -5.273 18.938 14.633 1 84.75 162 PHE A N 1
ATOM 1300 C CA . PHE A 1 162 ? -4.133 18.688 15.508 1 84.75 162 PHE A CA 1
ATOM 1301 C C . PHE A 1 162 ? -3.068 19.766 15.336 1 84.75 162 PHE A C 1
ATOM 1303 O O . PHE A 1 162 ? -3.068 20.484 14.344 1 84.75 162 PHE A O 1
ATOM 1310 N N . GLY A 1 163 ? -2.281 19.859 16.375 1 78.75 163 GLY A N 1
ATOM 1311 C CA . GLY A 1 163 ? -1.172 20.797 16.312 1 78.75 163 GLY A CA 1
ATOM 1312 C C . GLY A 1 163 ? -0.04 20.328 15.414 1 78.75 163 GLY A C 1
ATOM 1313 O O . GLY A 1 163 ? -0.004 19.172 15.016 1 78.75 163 GLY A O 1
ATOM 1314 N N . PRO A 1 164 ? 0.838 21.281 15.102 1 76 164 PRO A N 1
ATOM 1315 C CA . PRO A 1 164 ? 1.938 20.969 14.188 1 76 164 PRO A CA 1
ATOM 1316 C C . PRO A 1 164 ? 2.822 19.828 14.703 1 76 164 PRO A C 1
ATOM 1318 O O . PRO A 1 164 ? 3.396 19.078 13.914 1 76 164 PRO A O 1
ATOM 1321 N N . ASN A 1 165 ? 2.84 19.672 16 1 78.31 165 ASN A N 1
ATOM 1322 C CA . ASN A 1 165 ? 3.699 18.641 16.578 1 78.31 165 ASN A CA 1
ATOM 1323 C C . ASN A 1 165 ? 2.996 17.297 16.625 1 78.31 165 ASN A C 1
ATOM 1325 O O . ASN A 1 165 ? 3.629 16.266 16.875 1 78.31 165 ASN A O 1
ATOM 1329 N N . GLU A 1 166 ? 1.732 17.297 16.25 1 84.88 166 GLU A N 1
ATOM 1330 C CA . GLU A 1 166 ? 0.958 16.078 16.375 1 84.88 166 GLU A CA 1
ATOM 1331 C C . GLU A 1 166 ? 0.481 15.586 15.008 1 84.88 166 GLU A C 1
ATOM 1333 O O . GLU A 1 166 ? -0.038 14.477 14.883 1 84.88 166 GLU A O 1
ATOM 1338 N N . VAL A 1 167 ? 0.766 16.422 14.055 1 83.62 167 VAL A N 1
ATOM 1339 C CA . VAL A 1 167 ? 0.228 16.141 12.727 1 83.62 167 VAL A CA 1
ATOM 1340 C C . VAL A 1 167 ? 0.817 14.836 12.203 1 83.62 167 VAL A C 1
ATOM 1342 O O . VAL A 1 167 ? 0.094 13.992 11.672 1 83.62 167 VAL A O 1
ATOM 1345 N N . SER A 1 168 ? 2.061 14.664 12.391 1 83.62 168 SER A N 1
ATOM 1346 C CA . SER A 1 168 ? 2.715 13.453 11.891 1 83.62 168 SER A CA 1
ATOM 1347 C C . SER A 1 168 ? 2.186 12.211 12.594 1 83.62 168 SER A C 1
ATOM 1349 O O . SER A 1 168 ? 1.898 11.203 11.945 1 83.62 168 SER A O 1
ATOM 1351 N N . THR A 1 169 ? 1.994 12.32 13.883 1 85.69 169 THR A N 1
ATOM 1352 C CA . THR A 1 169 ? 1.499 11.195 14.664 1 85.69 169 THR A CA 1
ATOM 1353 C C . THR A 1 169 ? 0.056 10.867 14.289 1 85.69 169 THR A C 1
ATOM 1355 O O . THR A 1 169 ? -0.285 9.703 14.062 1 85.69 169 THR A O 1
ATOM 1358 N N . ALA A 1 170 ? -0.699 11.883 14.188 1 88.12 170 ALA A N 1
ATOM 1359 C CA . ALA A 1 170 ? -2.102 11.695 13.82 1 88.12 170 ALA A CA 1
ATOM 1360 C C . ALA A 1 170 ? -2.229 11.078 12.43 1 88.12 170 ALA A C 1
ATOM 1362 O O . ALA A 1 170 ? -3.039 10.172 12.211 1 88.12 170 ALA A O 1
ATOM 1363 N N . THR A 1 171 ? -1.453 11.523 11.531 1 87.62 171 THR A N 1
ATOM 1364 C CA . THR A 1 171 ? -1.479 10.992 10.172 1 87.62 171 THR A CA 1
ATOM 1365 C C . THR A 1 171 ? -1.026 9.539 10.156 1 87.62 171 THR A C 1
ATOM 1367 O O . THR A 1 171 ? -1.621 8.703 9.469 1 87.62 171 THR A O 1
ATOM 1370 N N . ALA A 1 172 ? 0.003 9.289 10.969 1 86.69 172 ALA A N 1
ATOM 1371 C CA . ALA A 1 172 ? 0.515 7.922 11.039 1 86.69 172 ALA A CA 1
ATOM 1372 C C . ALA A 1 172 ? -0.547 6.965 11.57 1 86.69 172 ALA A C 1
ATOM 1374 O O . ALA A 1 172 ? -0.678 5.84 11.086 1 86.69 172 ALA A O 1
ATOM 1375 N N . ILE A 1 173 ? -1.271 7.359 12.484 1 86.94 173 ILE A N 1
ATOM 1376 C CA . ILE A 1 173 ? -2.34 6.543 13.047 1 86.94 173 ILE A CA 1
ATOM 1377 C C . ILE A 1 173 ? -3.441 6.348 12.008 1 86.94 173 ILE A C 1
ATOM 1379 O O . ILE A 1 173 ? -4.012 5.258 11.898 1 86.94 173 ILE A O 1
ATOM 1383 N N . GLY A 1 174 ? -3.732 7.391 11.336 1 88 174 GLY A N 1
ATOM 1384 C CA . GLY A 1 174 ? -4.715 7.277 10.273 1 88 174 GLY A CA 1
ATOM 1385 C C . GLY A 1 174 ? -4.344 6.238 9.234 1 88 174 GLY A C 1
ATOM 1386 O O . GLY A 1 174 ? -5.156 5.375 8.891 1 88 174 GLY A O 1
ATOM 1387 N N . ILE A 1 175 ? -3.1 6.27 8.859 1 87.25 175 ILE A N 1
ATOM 1388 C CA . ILE A 1 175 ? -2.674 5.402 7.766 1 87.25 175 ILE A CA 1
ATOM 1389 C C . ILE A 1 175 ? -2.344 4.012 8.312 1 87.25 175 ILE A C 1
ATOM 1391 O O . ILE A 1 175 ? -2.113 3.076 7.539 1 87.25 175 ILE A O 1
ATOM 1395 N N . PHE A 1 176 ? -2.381 3.836 9.625 1 89.06 176 PHE A N 1
ATOM 1396 C CA . PHE A 1 176 ? -2.203 2.541 10.273 1 89.06 176 PHE A CA 1
ATOM 1397 C C . PHE A 1 176 ? -3.25 1.545 9.781 1 89.06 176 PHE A C 1
ATOM 1399 O O . PHE A 1 176 ? -2.963 0.354 9.641 1 89.06 176 PHE A O 1
ATOM 1406 N N . GLY A 1 177 ? -4.32 1.99 9.531 1 92.62 177 GLY A N 1
ATOM 1407 C CA . GLY A 1 177 ? -5.395 1.157 9.008 1 92.62 177 GLY A CA 1
ATOM 1408 C C . GLY A 1 177 ? -5.043 0.485 7.695 1 92.62 177 GLY A C 1
ATOM 1409 O O . GLY A 1 177 ? -5.438 -0.657 7.453 1 92.62 177 GLY A O 1
ATOM 1410 N N . ILE A 1 178 ? -4.285 1.19 6.93 1 93.75 178 ILE A N 1
ATOM 1411 C CA . ILE A 1 178 ? -3.871 0.64 5.645 1 93.75 178 ILE A CA 1
ATOM 1412 C C . ILE A 1 178 ? -3.043 -0.624 5.867 1 93.75 178 ILE A C 1
ATOM 1414 O O . ILE A 1 178 ? -3.26 -1.641 5.203 1 93.75 178 ILE A O 1
ATOM 1418 N N . GLN A 1 179 ? -2.182 -0.574 6.875 1 92.5 179 GLN A N 1
ATOM 1419 C CA . GLN A 1 179 ? -1.336 -1.723 7.184 1 92.5 179 GLN A CA 1
ATOM 1420 C C . GLN A 1 179 ? -2.172 -2.91 7.652 1 92.5 179 GLN A C 1
ATOM 1422 O O . GLN A 1 179 ? -1.929 -4.047 7.242 1 92.5 179 GLN A O 1
ATOM 1427 N N . ILE A 1 180 ? -3.1 -2.623 8.398 1 93.62 180 ILE A N 1
ATOM 1428 C CA . ILE A 1 180 ? -3.998 -3.672 8.867 1 93.62 180 ILE A CA 1
ATOM 1429 C C . ILE A 1 180 ? -4.762 -4.262 7.684 1 93.62 180 ILE A C 1
ATOM 1431 O O . ILE A 1 180 ? -4.906 -5.484 7.574 1 93.62 180 ILE A O 1
ATOM 1435 N N . GLY A 1 181 ? -5.238 -3.432 6.824 1 95.75 181 GLY A N 1
ATOM 1436 C CA . GLY A 1 181 ? -5.934 -3.885 5.629 1 95.75 181 GLY A CA 1
ATOM 1437 C C . GLY A 1 181 ? -5.074 -4.766 4.738 1 95.75 181 GLY A C 1
ATOM 1438 O O . GLY A 1 181 ? -5.539 -5.793 4.238 1 95.75 181 GLY A O 1
ATOM 1439 N N . HIS A 1 182 ? -3.822 -4.316 4.539 1 94.69 182 HIS A N 1
ATOM 1440 C CA . HIS A 1 182 ? -2.887 -5.109 3.748 1 94.69 182 HIS A CA 1
ATOM 1441 C C . HIS A 1 182 ? -2.656 -6.477 4.379 1 94.69 182 HIS A C 1
ATOM 1443 O O . HIS A 1 182 ? -2.678 -7.496 3.682 1 94.69 182 HIS A O 1
ATOM 1449 N N . ALA A 1 183 ? -2.48 -6.449 5.695 1 93.19 183 ALA A N 1
ATOM 1450 C CA . ALA A 1 183 ? -2.2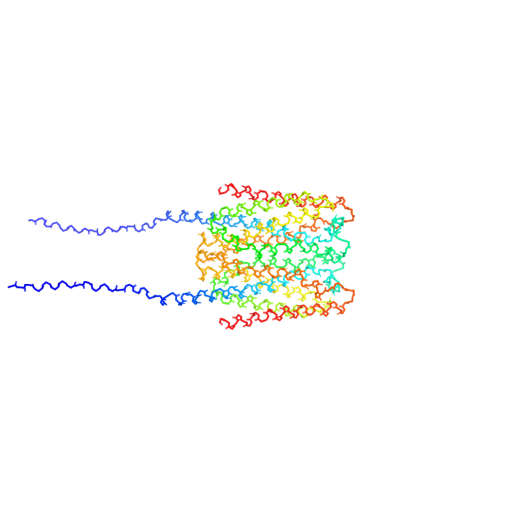68 -7.719 6.387 1 93.19 183 ALA A CA 1
ATOM 1451 C C . ALA A 1 183 ? -3.459 -8.656 6.203 1 93.19 183 ALA A C 1
ATOM 1453 O O . ALA A 1 183 ? -3.291 -9.82 5.84 1 93.19 183 ALA A O 1
ATOM 1454 N N . MET A 1 184 ? -4.555 -8.156 6.379 1 94.69 184 MET A N 1
ATOM 1455 C CA . MET A 1 184 ? -5.766 -8.953 6.211 1 94.69 184 MET A CA 1
ATOM 1456 C C . MET A 1 184 ? -5.941 -9.375 4.754 1 94.69 184 MET A C 1
ATOM 1458 O O . MET A 1 184 ? -6.449 -10.461 4.477 1 94.69 184 MET A O 1
ATOM 1462 N N . GLY A 1 185 ? -5.555 -8.523 3.883 1 93.88 185 GLY A N 1
ATOM 1463 C CA . GLY A 1 185 ? -5.648 -8.828 2.463 1 93.88 185 GLY A CA 1
ATOM 1464 C C . GLY A 1 185 ? -4.77 -9.984 2.041 1 93.88 185 GLY A C 1
ATOM 1465 O O . GLY A 1 185 ? -5.105 -10.719 1.106 1 93.88 185 GLY A O 1
ATOM 1466 N N . PHE A 1 186 ? -3.68 -10.133 2.75 1 89.19 186 PHE A N 1
ATOM 1467 C CA . PHE A 1 186 ? -2.76 -11.219 2.439 1 89.19 186 PHE A CA 1
ATOM 1468 C C . PHE A 1 186 ? -3.203 -12.516 3.107 1 89.19 186 PHE A C 1
ATOM 1470 O O . PHE A 1 186 ? -3.078 -13.594 2.527 1 89.19 186 PHE A O 1
ATOM 1477 N N . VAL A 1 187 ? -3.779 -12.398 4.27 1 89.44 187 VAL A N 1
ATOM 1478 C CA . VAL A 1 187 ? -3.969 -13.586 5.098 1 89.44 187 VAL A CA 1
ATOM 1479 C C . VAL A 1 187 ? -5.387 -14.117 4.914 1 89.44 187 VAL A C 1
ATOM 1481 O O . VAL A 1 187 ? -5.582 -15.32 4.719 1 89.44 187 VAL A O 1
ATOM 1484 N N . VAL A 1 188 ? -6.34 -13.312 4.809 1 93.56 188 VAL A N 1
ATOM 1485 C CA . VAL A 1 188 ? -7.742 -13.703 4.922 1 93.56 188 VAL A CA 1
ATOM 1486 C C . VAL A 1 188 ? -8.195 -14.375 3.627 1 93.56 188 VAL A C 1
ATOM 1488 O O . VAL A 1 188 ? -8.836 -15.43 3.658 1 93.56 188 VAL A O 1
ATOM 1491 N N . PRO A 1 189 ? -7.859 -13.891 2.484 1 94 189 PRO A N 1
ATOM 1492 C CA . PRO A 1 189 ? -8.422 -14.453 1.254 1 94 189 PRO A CA 1
ATOM 1493 C C . PRO A 1 189 ? -8.031 -15.914 1.04 1 94 189 PRO A C 1
ATOM 1495 O O . PRO A 1 189 ? -8.891 -16.75 0.763 1 94 189 PRO A O 1
ATOM 1498 N N . PRO A 1 190 ? -6.758 -16.312 1.238 1 89.75 190 PRO A N 1
ATOM 1499 C CA . PRO A 1 190 ? -6.418 -17.719 1.048 1 89.75 190 PRO A CA 1
ATOM 1500 C C . PRO A 1 190 ? -7.125 -18.641 2.047 1 89.75 190 PRO A C 1
ATOM 1502 O O . PRO A 1 190 ? -7.336 -19.812 1.765 1 89.75 190 PRO A O 1
ATOM 1505 N N . ILE A 1 191 ? -7.477 -18.109 3.203 1 90.75 191 ILE A N 1
ATOM 1506 C CA . ILE A 1 191 ? -8.148 -18.891 4.234 1 90.75 191 ILE A CA 1
ATOM 1507 C C . ILE A 1 191 ? -9.625 -19.062 3.875 1 90.75 191 ILE A C 1
ATOM 1509 O O . ILE A 1 191 ? -10.172 -20.156 3.986 1 90.75 191 ILE A O 1
ATOM 1513 N N . ILE A 1 192 ? -10.25 -18.047 3.342 1 93 192 ILE A N 1
ATOM 1514 C CA . ILE A 1 192 ? -11.68 -18.062 3.051 1 93 192 ILE A CA 1
ATOM 1515 C C . ILE A 1 192 ? -11.93 -18.719 1.69 1 93 192 ILE A C 1
ATOM 1517 O O . ILE A 1 192 ? -12.938 -19.391 1.493 1 93 192 ILE A O 1
ATOM 1521 N N . VAL A 1 193 ? -11.023 -18.5 0.758 1 93.31 193 VAL A N 1
ATOM 1522 C CA . VAL A 1 193 ? -11.18 -19 -0.604 1 93.31 193 VAL A CA 1
ATOM 1523 C C . VAL A 1 193 ? -9.977 -19.859 -0.981 1 93.31 193 VAL A C 1
ATOM 1525 O O . VAL A 1 193 ? -9.195 -19.5 -1.859 1 93.31 193 VAL A O 1
ATOM 1528 N N . PRO A 1 194 ? -9.961 -21.078 -0.405 1 86.44 194 PRO A N 1
ATOM 1529 C CA . PRO A 1 194 ? -8.859 -21.969 -0.781 1 86.44 194 PRO A CA 1
ATOM 1530 C C . PRO A 1 194 ? -8.945 -22.438 -2.232 1 86.44 194 PRO A C 1
ATOM 1532 O O . PRO A 1 194 ? -10.008 -22.359 -2.848 1 86.44 194 PRO A O 1
ATOM 1535 N N . HIS A 1 195 ? -7.805 -22.844 -2.631 1 83.69 195 HIS A N 1
ATOM 1536 C CA . HIS A 1 195 ? -7.777 -23.344 -3.998 1 83.69 195 HIS A CA 1
ATOM 1537 C C . HIS A 1 195 ? -8.641 -24.594 -4.145 1 83.69 195 HIS A C 1
ATOM 1539 O O . HIS A 1 195 ? -8.633 -25.469 -3.271 1 83.69 195 HIS A O 1
ATOM 1545 N N . SER A 1 196 ? -9.508 -24.578 -5.098 1 84.62 196 SER A N 1
ATOM 1546 C CA . SER A 1 196 ? -10.375 -25.719 -5.414 1 84.62 196 SER A CA 1
ATOM 1547 C C . SER A 1 196 ? -10.594 -25.828 -6.918 1 84.62 196 SER A C 1
ATOM 1549 O O . SER A 1 196 ? -10.43 -24.859 -7.656 1 84.62 196 SER A O 1
ATOM 1551 N N . GLU A 1 197 ? -10.82 -27.016 -7.344 1 84.56 197 GLU A N 1
ATOM 1552 C CA . GLU A 1 197 ? -11.117 -27.25 -8.758 1 84.56 197 GLU A CA 1
ATOM 1553 C C . GLU A 1 197 ? -12.625 -27.188 -9.016 1 84.56 197 GLU A C 1
ATOM 1555 O O . GLU A 1 197 ? -13.055 -27.109 -10.172 1 84.56 197 GLU A O 1
ATOM 1560 N N . ILE A 1 198 ? -13.375 -27.141 -7.969 1 89.44 198 ILE A N 1
ATOM 1561 C CA . ILE A 1 198 ? -14.828 -27.078 -8.102 1 89.44 198 ILE A CA 1
ATOM 1562 C C . ILE A 1 198 ? -15.289 -25.625 -8.148 1 89.44 198 ILE A C 1
ATOM 1564 O O . ILE A 1 198 ? -15.203 -24.906 -7.148 1 89.44 198 ILE A O 1
ATOM 1568 N N . ILE A 1 199 ? -15.867 -25.25 -9.188 1 89.94 199 ILE A N 1
ATOM 1569 C CA . ILE A 1 199 ? -16.219 -23.859 -9.477 1 89.94 199 ILE A CA 1
ATOM 1570 C C . ILE A 1 199 ? -17.297 -23.391 -8.508 1 89.94 199 ILE A C 1
ATOM 1572 O O . ILE A 1 199 ? -17.281 -22.25 -8.055 1 89.94 199 ILE A O 1
ATOM 1576 N N . GLU A 1 200 ? -18.234 -24.281 -8.227 1 91.06 200 GLU A N 1
ATOM 1577 C CA . GLU A 1 200 ? -19.312 -23.922 -7.324 1 91.06 200 GLU A CA 1
ATOM 1578 C C . GLU A 1 200 ? -18.797 -23.578 -5.93 1 91.06 200 GLU A C 1
ATOM 1580 O O . GLU A 1 200 ? -19.281 -22.656 -5.277 1 91.06 200 GLU A O 1
ATOM 1585 N N . ASP A 1 201 ? -17.812 -24.281 -5.5 1 92.38 201 ASP A N 1
ATOM 1586 C CA . ASP A 1 201 ? -17.203 -24.047 -4.195 1 92.38 201 ASP A CA 1
ATOM 1587 C C . ASP A 1 201 ? -16.453 -22.703 -4.18 1 92.38 201 ASP A C 1
ATOM 1589 O O . ASP A 1 201 ? -16.562 -21.953 -3.217 1 92.38 201 ASP A O 1
ATOM 1593 N N . ILE A 1 202 ? -15.773 -22.469 -5.215 1 93.31 202 ILE A N 1
ATOM 1594 C CA . ILE A 1 202 ? -15.047 -21.203 -5.34 1 93.31 202 ILE A CA 1
ATOM 1595 C C . ILE A 1 202 ? -16.031 -20.031 -5.312 1 93.31 202 ILE A C 1
ATOM 1597 O O . ILE A 1 202 ? -15.797 -19.031 -4.625 1 93.31 202 ILE A O 1
ATOM 1601 N N . GLY A 1 203 ? -17.109 -20.188 -6.023 1 93.62 203 GLY A N 1
ATOM 1602 C CA . GLY A 1 203 ? -18.109 -19.141 -6.086 1 93.62 203 GLY A CA 1
ATOM 1603 C C . GLY A 1 203 ? -18.734 -18.828 -4.738 1 93.62 203 GLY A C 1
ATOM 1604 O O . GLY A 1 203 ? -18.906 -17.656 -4.391 1 93.62 203 GLY A O 1
ATOM 1605 N N . GLN A 1 204 ? -19.031 -19.828 -4.035 1 94.69 204 GLN A N 1
ATOM 1606 C CA . GLN A 1 204 ? -19.625 -19.625 -2.715 1 94.69 204 GLN A CA 1
ATOM 1607 C C . GLN A 1 204 ? -18.641 -18.953 -1.768 1 94.69 204 GLN A C 1
ATOM 1609 O O . GLN A 1 204 ? -19.016 -18.062 -1.002 1 94.69 204 GLN A O 1
ATOM 1614 N N . ASN A 1 205 ? -17.406 -19.359 -1.787 1 95.56 205 ASN A N 1
ATOM 1615 C CA . ASN A 1 205 ? -16.391 -18.781 -0.932 1 95.56 205 ASN A CA 1
ATOM 1616 C C . ASN A 1 205 ? -16.109 -17.328 -1.312 1 95.56 205 ASN A C 1
ATOM 1618 O O . ASN A 1 205 ? -15.953 -16.469 -0.441 1 95.56 205 ASN A O 1
ATOM 1622 N N . LEU A 1 206 ? -16.078 -17.141 -2.602 1 95.56 206 LEU A N 1
ATOM 1623 C CA . LEU A 1 206 ? -15.891 -15.766 -3.078 1 95.56 206 LEU A CA 1
ATOM 1624 C C . LEU A 1 206 ? -17.047 -14.883 -2.639 1 95.56 206 LEU A C 1
ATOM 1626 O O . LEU A 1 206 ? -16.844 -13.75 -2.201 1 95.56 206 LEU A O 1
ATOM 1630 N N . SER A 1 207 ? -18.203 -15.422 -2.787 1 96.38 207 SER A N 1
ATOM 1631 C CA . SER A 1 207 ? -19.391 -14.68 -2.367 1 96.38 207 SER A CA 1
ATOM 1632 C C . SER A 1 207 ? -19.328 -14.328 -0.886 1 96.38 207 SER A C 1
ATOM 1634 O O . SER A 1 207 ? -19.625 -13.203 -0.496 1 96.38 207 SER A O 1
ATOM 1636 N N . THR A 1 208 ? -18.906 -15.234 -0.116 1 97.06 208 THR A N 1
ATOM 1637 C CA . THR A 1 208 ? -18.781 -15 1.318 1 97.06 208 THR A CA 1
ATOM 1638 C C . THR A 1 208 ? -17.781 -13.883 1.598 1 97.06 208 THR A C 1
ATOM 1640 O O . THR A 1 208 ? -18.062 -12.977 2.387 1 97.06 208 THR A O 1
ATOM 1643 N N . MET A 1 209 ? -16.688 -13.945 0.955 1 96.88 209 MET A N 1
ATOM 1644 C CA . MET A 1 209 ? -15.664 -12.914 1.145 1 96.88 209 MET A CA 1
ATOM 1645 C C . MET A 1 209 ? -16.188 -11.547 0.719 1 96.88 209 MET A C 1
ATOM 1647 O O . MET A 1 209 ? -15.969 -10.555 1.416 1 96.88 209 MET A O 1
ATOM 1651 N N . PHE A 1 210 ? -16.891 -11.523 -0.4 1 97.81 210 PHE A N 1
ATOM 1652 C CA . PHE A 1 210 ? -17.391 -10.258 -0.915 1 97.81 210 PHE A CA 1
ATOM 1653 C C . PHE A 1 210 ? -18.516 -9.727 -0.025 1 97.81 210 PHE A C 1
ATOM 1655 O O . PHE A 1 210 ? -18.609 -8.516 0.206 1 97.81 210 PHE A O 1
ATOM 1662 N N . TYR A 1 211 ? -19.328 -10.586 0.527 1 97.62 211 TYR A N 1
ATOM 1663 C CA . TYR A 1 211 ? -20.391 -10.164 1.428 1 97.62 211 TYR A CA 1
ATOM 1664 C C . TYR A 1 211 ? -19.812 -9.586 2.717 1 97.62 211 TYR A C 1
ATOM 1666 O O . TYR A 1 211 ? -20.328 -8.594 3.244 1 97.62 211 TYR A O 1
ATOM 1674 N N . ILE A 1 212 ? -18.781 -10.18 3.168 1 97.25 212 ILE A N 1
ATOM 1675 C CA . ILE A 1 212 ? -18.141 -9.672 4.371 1 97.25 212 ILE A CA 1
ATOM 1676 C C . ILE A 1 212 ? -17.578 -8.273 4.098 1 97.25 212 ILE A C 1
ATOM 1678 O O . ILE A 1 212 ? -17.781 -7.352 4.887 1 97.25 212 ILE A O 1
ATOM 1682 N N . SER A 1 213 ? -16.906 -8.141 2.984 1 97.38 213 SER A N 1
ATOM 1683 C CA . SER A 1 213 ? -16.344 -6.844 2.617 1 97.38 213 SER A CA 1
ATOM 1684 C C . SER A 1 213 ? -17.438 -5.797 2.436 1 97.38 213 SER A C 1
ATOM 1686 O O . SER A 1 213 ? -17.281 -4.648 2.861 1 97.38 213 SER A O 1
ATOM 1688 N N . ALA A 1 214 ? -18.516 -6.18 1.821 1 98 214 ALA A N 1
ATOM 1689 C CA . ALA A 1 214 ? -19.625 -5.27 1.607 1 98 214 ALA A CA 1
ATOM 1690 C C . ALA A 1 214 ? -20.281 -4.875 2.932 1 98 214 ALA A C 1
ATOM 1692 O O . ALA A 1 214 ? -20.609 -3.705 3.146 1 98 214 ALA A O 1
ATOM 1693 N N . GLY A 1 215 ? -20.422 -5.836 3.785 1 97.75 215 GLY A N 1
ATOM 1694 C CA . GLY A 1 215 ? -20.969 -5.555 5.102 1 97.75 215 GLY A CA 1
ATOM 1695 C C . GLY A 1 215 ? -20.109 -4.598 5.914 1 97.75 215 GLY A C 1
ATOM 1696 O O . GLY A 1 215 ? -20.625 -3.619 6.465 1 97.75 215 GLY A O 1
ATOM 1697 N N . VAL A 1 216 ? -18.859 -4.832 5.945 1 96.94 216 VAL A N 1
ATOM 1698 C CA . VAL A 1 216 ? -17.938 -4.004 6.703 1 96.94 216 VAL A CA 1
ATOM 1699 C C . VAL A 1 216 ? -17.922 -2.584 6.141 1 96.94 216 VAL A C 1
ATOM 1701 O O . VAL A 1 216 ? -17.984 -1.61 6.895 1 96.94 216 VAL A O 1
ATOM 1704 N N . SER A 1 217 ? -17.844 -2.475 4.812 1 96.69 217 SER A N 1
ATOM 1705 C CA . SER A 1 217 ? -17.828 -1.156 4.188 1 96.69 217 SER A CA 1
ATOM 1706 C C . SER A 1 217 ? -19.141 -0.408 4.434 1 96.69 217 SER A C 1
ATOM 1708 O O . SER A 1 217 ? -19.141 0.812 4.613 1 96.69 217 SER A O 1
ATOM 1710 N N . THR A 1 218 ? -20.234 -1.102 4.457 1 97.12 218 THR A N 1
ATOM 1711 C CA . THR A 1 218 ? -21.531 -0.482 4.719 1 97.12 218 THR A CA 1
ATOM 1712 C C . THR A 1 218 ? -21.625 0.003 6.164 1 97.12 218 THR A C 1
ATOM 1714 O O . THR A 1 218 ? -22.109 1.105 6.426 1 97.12 218 THR A O 1
ATOM 1717 N N . ILE A 1 219 ? -21.156 -0.804 7.066 1 95.94 219 ILE A N 1
ATOM 1718 C CA . ILE A 1 219 ? -21.156 -0.417 8.469 1 95.94 219 ILE A CA 1
ATOM 1719 C C . ILE A 1 219 ? -20.344 0.867 8.648 1 95.94 219 ILE A C 1
ATOM 1721 O O . ILE A 1 219 ? -20.781 1.794 9.336 1 95.94 219 ILE A O 1
ATOM 1725 N N . TYR A 1 220 ? -19.219 0.931 8.016 1 92.38 220 TYR A N 1
ATOM 1726 C CA . TYR A 1 220 ? -18.391 2.129 8.109 1 92.38 220 TYR A CA 1
ATOM 1727 C C . TYR A 1 220 ? -19.125 3.342 7.547 1 92.38 220 TYR A C 1
ATOM 1729 O O . TYR A 1 220 ? -19.062 4.43 8.125 1 92.38 220 TYR A O 1
ATOM 1737 N N . PHE A 1 221 ? -19.766 3.201 6.43 1 94.19 221 PHE A N 1
ATOM 1738 C CA . PHE A 1 221 ? -20.484 4.301 5.809 1 94.19 221 PHE A CA 1
ATOM 1739 C C . PHE A 1 221 ? -21.594 4.809 6.73 1 94.19 221 PHE A C 1
ATOM 1741 O O . PHE A 1 221 ? -21.75 6.016 6.914 1 94.19 221 PHE A O 1
ATOM 1748 N N . VAL A 1 222 ? -22.266 3.9 7.375 1 94.44 222 VAL A N 1
ATOM 1749 C CA . VAL A 1 222 ? -23.375 4.25 8.258 1 94.44 222 VAL A CA 1
ATOM 1750 C C . VAL A 1 222 ? -22.844 4.949 9.5 1 94.44 222 VAL A C 1
ATOM 1752 O O . VAL A 1 222 ? -23.422 5.938 9.961 1 94.44 222 VAL A O 1
ATOM 1755 N N . VAL A 1 223 ? -21.766 4.465 10.023 1 90.94 223 VAL A N 1
ATOM 1756 C CA . VAL A 1 223 ? -21.156 5.07 11.211 1 90.94 223 VAL A CA 1
ATOM 1757 C C . VAL A 1 223 ? -20.703 6.492 10.891 1 90.94 223 VAL A C 1
ATOM 1759 O O . VAL A 1 223 ? -20.859 7.398 11.711 1 90.94 223 VAL A O 1
ATOM 1762 N N . LEU A 1 224 ? -20.172 6.707 9.719 1 87.62 224 LEU A N 1
ATOM 1763 C CA . LEU A 1 224 ? -19.703 8.031 9.312 1 87.62 224 LEU A CA 1
ATOM 1764 C C . LEU A 1 224 ? -20.875 8.992 9.172 1 87.62 224 LEU A C 1
ATOM 1766 O O . LEU A 1 224 ? -20.766 10.164 9.539 1 87.62 224 LEU A O 1
ATOM 1770 N N . ILE A 1 225 ? -21.984 8.531 8.648 1 88.81 225 ILE A N 1
ATOM 1771 C CA . ILE A 1 225 ? -23.172 9.367 8.5 1 88.81 225 ILE A CA 1
ATOM 1772 C C . ILE A 1 225 ? -23.703 9.766 9.875 1 88.81 225 ILE A C 1
ATOM 1774 O O . ILE A 1 225 ? -24.109 10.914 10.086 1 88.81 225 ILE A O 1
ATOM 1778 N N . ALA A 1 226 ? -23.516 8.875 10.812 1 84.56 226 ALA A N 1
ATOM 1779 C CA . ALA A 1 226 ? -24.062 9.086 12.148 1 84.56 226 ALA A CA 1
ATOM 1780 C C . ALA A 1 226 ? -23.188 10.039 12.953 1 84.56 226 ALA A C 1
ATOM 1782 O O . ALA A 1 226 ? -23.688 10.766 13.82 1 84.56 226 ALA A O 1
ATOM 1783 N N . ASP A 1 227 ? -21.922 9.922 12.844 1 74.12 227 ASP A N 1
ATOM 1784 C CA . ASP A 1 227 ? -21 10.719 13.633 1 74.12 227 ASP A CA 1
ATOM 1785 C C . ASP A 1 227 ? -20.938 12.156 13.133 1 74.12 227 ASP A C 1
ATOM 1787 O O . ASP A 1 227 ? -20.516 13.062 13.859 1 74.12 227 ASP A O 1
ATOM 1791 N N . TRP A 1 228 ? -21.234 12.297 11.906 1 68.19 228 TRP A N 1
ATOM 1792 C CA . TRP A 1 228 ? -21.219 13.68 11.43 1 68.19 228 TRP A CA 1
ATOM 1793 C C . TRP A 1 228 ? -22.641 14.219 11.273 1 68.19 228 TRP A C 1
ATOM 1795 O O . TRP A 1 228 ? -23.547 13.492 10.867 1 68.19 228 TRP A O 1
ATOM 1805 N N . MET B 1 1 ? 5.816 90.312 12.445 1 24.61 1 MET B N 1
ATOM 1806 C CA . MET B 1 1 ? 6.234 89 12.867 1 24.61 1 MET B CA 1
ATOM 1807 C C . MET B 1 1 ? 5.574 87.938 12.008 1 24.61 1 MET B C 1
ATOM 1809 O O . MET B 1 1 ? 4.391 88 11.68 1 24.61 1 MET B O 1
ATOM 1813 N N . VAL B 1 2 ? 6.441 86.938 11.453 1 27.39 2 VAL B N 1
ATOM 1814 C CA . VAL B 1 2 ? 6.695 86 10.336 1 27.39 2 VAL B CA 1
ATOM 1815 C C . VAL B 1 2 ? 5.867 84.75 10.5 1 27.39 2 VAL B C 1
ATOM 1817 O O . VAL B 1 2 ? 6.258 83.812 11.234 1 27.39 2 VAL B O 1
ATOM 1820 N N . THR B 1 3 ? 4.695 84.75 11.047 1 29.75 3 THR B N 1
ATOM 1821 C CA . THR B 1 3 ? 4.082 83.5 11.477 1 29.75 3 THR B CA 1
ATOM 1822 C C . THR B 1 3 ? 3.949 82.562 10.297 1 29.75 3 THR B C 1
ATOM 1824 O O . THR B 1 3 ? 3.229 82.812 9.336 1 29.75 3 THR B O 1
ATOM 1827 N N . MET B 1 4 ? 5.023 81.812 9.969 1 26.09 4 MET B N 1
ATOM 1828 C CA . MET B 1 4 ? 5.32 80.875 8.867 1 26.09 4 MET B CA 1
ATOM 1829 C C . MET B 1 4 ? 4.305 79.75 8.812 1 26.09 4 MET B C 1
ATOM 1831 O O . MET B 1 4 ? 4.125 79.062 9.797 1 26.09 4 MET B O 1
ATOM 1835 N N . SER B 1 5 ? 3.223 79.812 8.094 1 28.95 5 SER B N 1
ATOM 1836 C CA . SER B 1 5 ? 2.152 78.875 7.723 1 28.95 5 SER B CA 1
ATOM 1837 C C . SER B 1 5 ? 2.713 77.562 7.266 1 28.95 5 SER B C 1
ATOM 1839 O O . SER B 1 5 ? 3.016 77.375 6.082 1 28.95 5 SER B O 1
ATOM 1841 N N . VAL B 1 6 ? 3.693 76.875 7.906 1 30.69 6 VAL B N 1
ATOM 1842 C CA . VAL B 1 6 ? 4.344 75.688 7.359 1 30.69 6 VAL B CA 1
ATOM 1843 C C . VAL B 1 6 ? 3.299 74.625 7.082 1 30.69 6 VAL B C 1
ATOM 1845 O O . VAL B 1 6 ? 2.658 74.125 8.008 1 30.69 6 VAL B O 1
ATOM 1848 N N . GLN B 1 7 ? 2.451 74.75 6.066 1 28.97 7 GLN B N 1
ATOM 1849 C CA . GLN B 1 7 ? 1.531 73.688 5.578 1 28.97 7 GLN B CA 1
ATOM 1850 C C . GLN B 1 7 ? 2.227 72.375 5.453 1 28.97 7 GLN B C 1
ATOM 1852 O O . GLN B 1 7 ? 3.025 72.125 4.535 1 28.97 7 GLN B O 1
ATOM 1857 N N . GLU B 1 8 ? 2.869 71.75 6.453 1 28.53 8 GLU B N 1
ATOM 1858 C CA . GLU B 1 8 ? 3.613 70.562 6.289 1 28.53 8 GLU B CA 1
ATOM 1859 C C . GLU B 1 8 ? 2.756 69.438 5.621 1 28.53 8 GLU B C 1
ATOM 1861 O O . GLU B 1 8 ? 1.685 69.125 6.125 1 28.53 8 GLU B O 1
ATOM 1866 N N . LYS B 1 9 ? 2.781 69.312 4.289 1 37.34 9 LYS B N 1
ATOM 1867 C CA . LYS B 1 9 ? 2.18 68.312 3.438 1 37.34 9 LYS B CA 1
ATOM 1868 C C . LYS B 1 9 ? 2.412 66.938 4.004 1 37.34 9 LYS B C 1
ATOM 1870 O O . LYS B 1 9 ? 3.533 66.562 4.387 1 37.34 9 LYS B O 1
ATOM 1875 N N . PRO B 1 10 ? 1.385 66.25 4.555 1 33.91 10 PRO B N 1
ATOM 1876 C CA . PRO B 1 10 ? 1.57 64.938 5.055 1 33.91 10 PRO B CA 1
ATOM 1877 C C . PRO B 1 10 ? 2.381 64.062 4.102 1 33.91 10 PRO B C 1
ATOM 1879 O O . PRO B 1 10 ? 2.332 64.25 2.885 1 33.91 10 PRO B O 1
ATOM 1882 N N . MET B 1 11 ? 3.602 63.469 4.438 1 30.45 11 MET B N 1
ATOM 1883 C CA . MET B 1 11 ? 4.469 62.438 3.861 1 30.45 11 MET B CA 1
ATOM 1884 C C . MET B 1 11 ? 3.643 61.312 3.258 1 30.45 11 MET B C 1
ATOM 1886 O O . MET B 1 11 ? 2.939 60.594 3.977 1 30.45 11 MET B O 1
ATOM 1890 N N . LEU B 1 12 ? 3.018 61.438 2.16 1 31.61 12 LEU B N 1
ATOM 1891 C CA . LEU B 1 12 ? 2.488 60.344 1.364 1 31.61 12 LEU B CA 1
ATOM 1892 C C . LEU B 1 12 ? 3.5 59.188 1.272 1 31.61 12 LEU B C 1
ATOM 1894 O O . LEU B 1 12 ? 4.484 59.312 0.536 1 31.61 12 LEU B O 1
ATOM 1898 N N . LEU B 1 13 ? 4.07 58.625 2.365 1 31.64 13 LEU B N 1
ATOM 1899 C CA . LEU B 1 13 ? 4.871 57.438 2.203 1 31.64 13 LEU B CA 1
ATOM 1900 C C . LEU B 1 13 ? 4.258 56.5 1.149 1 31.64 13 LEU B C 1
ATOM 1902 O O . LEU B 1 13 ? 3.102 56.094 1.271 1 31.64 13 LEU B O 1
ATOM 1906 N N . ASN B 1 14 ? 4.578 56.594 -0.068 1 32.69 14 ASN B N 1
ATOM 1907 C CA . ASN B 1 14 ? 4.395 55.688 -1.213 1 32.69 14 ASN B CA 1
ATOM 1908 C C . ASN B 1 14 ? 4.461 54.219 -0.801 1 32.69 14 ASN B C 1
ATOM 1910 O O . ASN B 1 14 ? 5.418 53.812 -0.152 1 32.69 14 ASN B O 1
ATOM 1914 N N . GLY B 1 15 ? 3.416 53.5 -0.495 1 33.72 15 GLY B N 1
ATOM 1915 C CA . GLY B 1 15 ? 3.096 52.125 -0.265 1 33.72 15 GLY B CA 1
ATOM 1916 C C . GLY B 1 15 ? 3.848 51.156 -1.184 1 33.72 15 GLY B C 1
ATOM 1917 O O . GLY B 1 15 ? 3.242 50.5 -2.018 1 33.72 15 GLY B O 1
ATOM 1918 N N . GLU B 1 16 ? 5.035 51.531 -1.675 1 34.78 16 GLU B N 1
ATOM 1919 C CA . GLU B 1 16 ? 5.754 50.469 -2.373 1 34.78 16 GLU B CA 1
ATOM 1920 C C . GLU B 1 16 ? 5.828 49.188 -1.522 1 34.78 16 GLU B C 1
ATOM 1922 O O . GLU B 1 16 ? 6.539 49.156 -0.518 1 34.78 16 GLU B O 1
ATOM 1927 N N . VAL B 1 17 ? 4.738 48.562 -1.327 1 38.09 17 VAL B N 1
ATOM 1928 C CA . VAL B 1 17 ? 4.77 47.156 -0.934 1 38.09 17 VAL B CA 1
ATOM 1929 C C . VAL B 1 17 ? 5.941 46.438 -1.614 1 38.09 17 VAL B C 1
ATOM 1931 O O . VAL B 1 17 ? 6.012 46.406 -2.844 1 38.09 17 VAL B O 1
ATOM 1934 N N . ASP B 1 18 ? 7.145 46.625 -1.187 1 36.03 18 ASP B N 1
ATOM 1935 C CA . ASP B 1 18 ? 8.359 45.906 -1.554 1 36.03 18 ASP B CA 1
ATOM 1936 C C . ASP B 1 18 ? 8.047 44.469 -1.943 1 36.03 18 ASP B C 1
ATOM 1938 O O . ASP B 1 18 ? 7.625 43.656 -1.104 1 36.03 18 ASP B O 1
ATOM 1942 N N . ASN B 1 19 ? 7.629 44.125 -3.117 1 40.41 19 ASN B N 1
ATOM 1943 C CA . ASN B 1 19 ? 7.629 42.906 -3.902 1 40.41 19 ASN B CA 1
ATOM 1944 C C . ASN B 1 19 ? 8.852 42.062 -3.594 1 40.41 19 ASN B C 1
ATOM 1946 O O . ASN B 1 19 ? 9.109 41.062 -4.285 1 40.41 19 ASN B O 1
ATOM 1950 N N . THR B 1 20 ? 9.945 42.5 -3.064 1 39.56 20 THR B N 1
ATOM 1951 C CA . THR B 1 20 ? 11.117 41.688 -2.707 1 39.56 20 THR B CA 1
ATOM 1952 C C . THR B 1 20 ? 10.766 40.656 -1.642 1 39.56 20 THR B C 1
ATOM 1954 O O . THR B 1 20 ? 11.547 39.75 -1.371 1 39.56 20 THR B O 1
ATOM 1957 N N . LYS B 1 21 ? 9.938 40.969 -0.74 1 43.03 21 LYS B N 1
ATOM 1958 C CA . LYS B 1 21 ? 9.57 40.031 0.303 1 43.03 21 LYS B CA 1
ATOM 1959 C C . LYS B 1 21 ? 8.82 38.844 -0.282 1 43.03 21 LYS B C 1
ATOM 1961 O O . LYS B 1 21 ? 8.602 37.844 0.406 1 43.03 21 LYS B O 1
ATOM 1966 N N . ASP B 1 22 ? 8.234 38.812 -1.445 1 44.22 22 ASP B N 1
ATOM 1967 C CA . ASP B 1 22 ? 7.547 37.75 -2.18 1 44.22 22 ASP B CA 1
ATOM 1968 C C . ASP B 1 22 ? 8.547 36.781 -2.828 1 44.22 22 ASP B C 1
ATOM 1970 O O . ASP B 1 22 ? 8.188 35.688 -3.225 1 44.22 22 ASP B O 1
ATOM 1974 N N . GLN B 1 23 ? 9.742 37.094 -3.264 1 44.5 23 GLN B N 1
ATOM 1975 C CA . GLN B 1 23 ? 10.75 36.281 -3.932 1 44.5 23 GLN B CA 1
ATOM 1976 C C . GLN B 1 23 ? 11.242 35.156 -3.025 1 44.5 23 GLN B C 1
ATOM 1978 O O . GLN B 1 23 ? 11.391 34 -3.471 1 44.5 23 GLN B O 1
ATOM 1983 N N . PRO B 1 24 ? 11.93 35.562 -1.921 1 46.09 24 PRO B N 1
ATOM 1984 C CA . PRO B 1 24 ? 12.414 34.469 -1.071 1 46.09 24 PRO B CA 1
ATOM 1985 C C . PRO B 1 24 ? 11.312 33.469 -0.706 1 46.09 24 PRO B C 1
ATOM 1987 O O . PRO B 1 24 ? 11.578 32.281 -0.521 1 46.09 24 PRO B O 1
ATOM 1990 N N . GLU B 1 25 ? 10.195 34.062 -0.554 1 46.88 25 GLU B N 1
ATOM 1991 C CA . GLU B 1 25 ? 9.07 33.219 -0.177 1 46.88 25 GLU B CA 1
ATOM 1992 C C . GLU B 1 25 ? 8.727 32.25 -1.29 1 46.88 25 GLU B C 1
ATOM 1994 O O . GLU B 1 25 ? 8.406 31.078 -1.022 1 46.88 25 GLU B O 1
ATOM 1999 N N . SER B 1 26 ? 8.766 32.875 -2.568 1 45.75 26 SER B N 1
ATOM 2000 C CA . SER B 1 26 ? 8.453 31.969 -3.684 1 45.75 26 SER B CA 1
ATOM 2001 C C . SER B 1 26 ? 9.516 30.891 -3.85 1 45.75 26 SER B C 1
ATOM 2003 O O . SER B 1 26 ? 9.203 29.734 -4.141 1 45.75 26 SER B O 1
ATOM 2005 N N . ARG B 1 27 ? 10.875 31.406 -3.969 1 50.12 27 ARG B N 1
ATOM 2006 C CA . ARG B 1 27 ? 11.953 30.422 -4.062 1 50.12 27 ARG B CA 1
ATOM 2007 C C . ARG B 1 27 ? 11.828 29.375 -2.963 1 50.12 27 ARG B C 1
ATOM 2009 O O . ARG B 1 27 ? 12.078 28.188 -3.199 1 50.12 27 ARG B O 1
ATOM 2016 N N . LEU B 1 28 ? 11.477 29.828 -1.862 1 57.91 28 LEU B N 1
ATOM 2017 C CA . LEU B 1 28 ? 11.266 28.938 -0.724 1 57.91 28 LEU B CA 1
ATOM 2018 C C . LEU B 1 28 ? 10.094 28 -0.973 1 57.91 28 LEU B C 1
ATOM 2020 O O . LEU B 1 28 ? 10.156 26.812 -0.632 1 57.91 28 LEU B O 1
ATOM 2024 N N . TYR B 1 29 ? 9.289 28.578 -2.002 1 64.31 29 TYR B N 1
ATOM 2025 C CA . TYR B 1 29 ? 8.094 27.797 -2.307 1 64.31 29 TYR B CA 1
ATOM 2026 C C . TYR B 1 29 ? 8.422 26.656 -3.266 1 64.31 29 TYR B C 1
ATOM 2028 O O . TYR B 1 29 ? 8.016 25.516 -3.043 1 64.31 29 TYR B O 1
ATOM 2036 N N . LYS B 1 30 ? 9.32 26.969 -4.273 1 78.31 30 LYS B N 1
ATOM 2037 C CA . LYS B 1 30 ? 9.609 25.938 -5.266 1 78.31 30 LYS B CA 1
ATOM 2038 C C . LYS B 1 30 ? 10.477 24.828 -4.676 1 78.31 30 LYS B C 1
ATOM 2040 O O . LYS B 1 30 ? 10.297 23.656 -5.004 1 78.31 30 LYS B O 1
ATOM 2045 N N . ARG B 1 31 ? 11.328 25.172 -3.859 1 81.31 31 ARG B N 1
ATOM 2046 C CA . ARG B 1 31 ? 12.242 24.203 -3.26 1 81.31 31 ARG B CA 1
ATOM 2047 C C . ARG B 1 31 ? 11.492 23.188 -2.402 1 81.31 31 ARG B C 1
ATOM 2049 O O . ARG B 1 31 ? 11.844 22.016 -2.375 1 81.31 31 ARG B O 1
ATOM 2056 N N . ARG B 1 32 ? 10.438 23.625 -1.83 1 84.5 32 ARG B N 1
ATOM 2057 C CA . ARG B 1 32 ? 9.664 22.719 -0.977 1 84.5 32 ARG B CA 1
ATOM 2058 C C . ARG B 1 32 ? 8.984 21.641 -1.8 1 84.5 32 ARG B C 1
ATOM 2060 O O . ARG B 1 32 ? 8.945 20.484 -1.393 1 84.5 32 ARG B O 1
ATOM 2067 N N . TRP B 1 33 ? 8.641 22.109 -3 1 86.38 33 TRP B N 1
ATOM 2068 C CA . TRP B 1 33 ? 7.965 21.141 -3.865 1 86.38 33 TRP B CA 1
ATOM 2069 C C . TRP B 1 33 ? 8.961 20.141 -4.441 1 86.38 33 TRP B C 1
ATOM 2071 O O . TRP B 1 33 ? 8.641 18.969 -4.609 1 86.38 33 TRP B O 1
ATOM 2081 N N . ILE B 1 34 ? 10.141 20.516 -4.641 1 84.38 34 ILE B N 1
ATOM 2082 C CA . ILE B 1 34 ? 11.18 19.641 -5.152 1 84.38 34 ILE B CA 1
ATOM 2083 C C . ILE B 1 34 ? 11.531 18.594 -4.098 1 84.38 34 ILE B C 1
ATOM 2085 O O . ILE B 1 34 ? 11.695 17.406 -4.41 1 84.38 34 ILE B O 1
ATOM 2089 N N . ILE B 1 35 ? 11.539 18.922 -2.916 1 83.69 35 ILE B N 1
ATOM 2090 C CA . ILE B 1 35 ? 11.906 18.016 -1.833 1 83.69 35 ILE B CA 1
ATOM 2091 C C . ILE B 1 35 ? 10.828 16.938 -1.669 1 83.69 35 ILE B C 1
ATOM 2093 O O . ILE B 1 35 ? 11.141 15.758 -1.523 1 83.69 35 ILE B O 1
ATOM 2097 N N . ILE B 1 36 ? 9.633 17.391 -1.763 1 88 36 ILE B N 1
ATOM 2098 C CA . ILE B 1 36 ? 8.547 16.422 -1.604 1 88 36 ILE B CA 1
ATOM 2099 C C . ILE B 1 36 ? 8.547 15.453 -2.779 1 88 36 ILE B C 1
ATOM 2101 O O . ILE B 1 36 ? 8.25 14.266 -2.609 1 88 36 ILE B O 1
ATOM 2105 N N . PHE B 1 37 ? 8.961 15.961 -3.895 1 86.38 37 PHE B N 1
ATOM 2106 C CA . PHE B 1 37 ? 9.023 15.109 -5.07 1 86.38 37 PHE B CA 1
ATOM 2107 C C . PHE B 1 37 ? 10.148 14.086 -4.938 1 86.38 37 PHE B C 1
ATOM 2109 O O . PHE B 1 37 ? 9.984 12.922 -5.305 1 86.38 37 PHE B O 1
ATOM 2116 N N . VAL B 1 38 ? 11.219 14.477 -4.43 1 84.56 38 VAL B N 1
ATOM 2117 C CA . VAL B 1 38 ? 12.336 13.562 -4.207 1 84.56 38 VAL B CA 1
ATOM 2118 C C . VAL B 1 38 ? 11.93 12.492 -3.195 1 84.56 38 VAL B C 1
ATOM 2120 O O . VAL B 1 38 ? 12.211 11.312 -3.395 1 84.56 38 VAL B O 1
ATOM 2123 N N . PHE B 1 39 ? 11.227 12.922 -2.23 1 88.56 39 PHE B N 1
ATOM 2124 C CA . PHE B 1 39 ? 10.758 11.984 -1.21 1 88.56 39 PHE B CA 1
ATOM 2125 C C . PHE B 1 39 ? 9.758 11 -1.796 1 88.56 39 PHE B C 1
ATOM 2127 O O . PHE B 1 39 ? 9.75 9.828 -1.421 1 88.56 39 PHE B O 1
ATOM 2134 N N . SER B 1 40 ? 9.023 11.492 -2.695 1 91.38 40 SER B N 1
ATOM 2135 C CA . SER B 1 40 ? 8.055 10.625 -3.369 1 91.38 40 SER B CA 1
ATOM 2136 C C . SER B 1 40 ? 8.75 9.5 -4.117 1 91.38 40 SER B C 1
ATOM 2138 O O . SER B 1 40 ? 8.289 8.352 -4.094 1 91.38 40 SER B O 1
ATOM 2140 N N . PHE B 1 41 ? 9.828 9.742 -4.68 1 90.12 41 PHE B N 1
ATOM 2141 C CA . PHE B 1 41 ? 10.578 8.734 -5.418 1 90.12 41 PHE B CA 1
ATOM 2142 C C . PHE B 1 41 ? 11.203 7.723 -4.469 1 90.12 41 PHE B C 1
ATOM 2144 O O . PHE B 1 41 ? 11.305 6.535 -4.789 1 90.12 41 PHE B O 1
ATOM 2151 N N . TYR B 1 42 ? 11.625 8.266 -3.408 1 90.19 42 TYR B N 1
ATOM 2152 C CA . TYR B 1 42 ? 12.133 7.344 -2.395 1 90.19 42 TYR B CA 1
ATOM 2153 C C . TYR B 1 42 ? 11.047 6.367 -1.955 1 90.19 42 TYR B C 1
ATOM 2155 O O . TYR B 1 42 ? 11.289 5.164 -1.857 1 90.19 42 TYR B O 1
ATOM 2163 N N . LEU B 1 43 ? 9.875 6.906 -1.703 1 93.81 43 LEU B N 1
ATOM 2164 C CA . LEU B 1 43 ? 8.75 6.078 -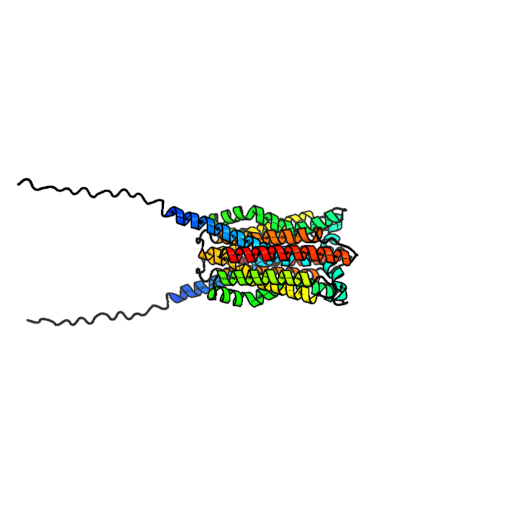1.288 1 93.81 43 LEU B CA 1
ATOM 2165 C C . LEU B 1 43 ? 8.391 5.062 -2.369 1 93.81 43 LEU B C 1
ATOM 2167 O O . LEU B 1 43 ? 8.008 3.93 -2.062 1 93.81 43 LEU B O 1
ATOM 2171 N N . SER B 1 44 ? 8.641 5.504 -3.576 1 95.56 44 SER B N 1
ATOM 2172 C CA . SER B 1 44 ? 8.367 4.609 -4.695 1 95.56 44 SER B CA 1
ATOM 2173 C C . SER B 1 44 ? 9.289 3.396 -4.672 1 95.56 44 SER B C 1
ATOM 2175 O O . SER B 1 44 ? 8.844 2.264 -4.879 1 95.56 44 SER B O 1
ATOM 2177 N N . SER B 1 45 ? 10.539 3.621 -4.434 1 96.31 45 SER B N 1
ATOM 2178 C CA . SER B 1 45 ? 11.516 2.543 -4.383 1 96.31 45 SER B CA 1
ATOM 2179 C C . SER B 1 45 ? 11.188 1.546 -3.277 1 96.31 45 SER B C 1
ATOM 2181 O O . SER B 1 45 ? 11.273 0.333 -3.48 1 96.31 45 SER B O 1
ATOM 2183 N N . ASN B 1 46 ? 10.781 2.035 -2.17 1 96.69 46 ASN B N 1
ATOM 2184 C CA . ASN B 1 46 ? 10.43 1.163 -1.052 1 96.69 46 ASN B CA 1
ATOM 2185 C C . ASN B 1 46 ? 9.164 0.364 -1.338 1 96.69 46 ASN B C 1
ATOM 2187 O O . ASN B 1 46 ? 9.102 -0.833 -1.053 1 96.69 46 ASN B O 1
ATOM 2191 N N . ALA B 1 47 ? 8.195 1.008 -1.898 1 96 47 ALA B N 1
ATOM 2192 C CA . ALA B 1 47 ? 6.945 0.342 -2.244 1 96 47 ALA B CA 1
ATOM 2193 C C . ALA B 1 47 ? 7.18 -0.769 -3.264 1 96 47 ALA B C 1
ATOM 2195 O O . ALA B 1 47 ? 6.57 -1.839 -3.176 1 96 47 ALA B O 1
ATOM 2196 N N . PHE B 1 48 ? 8.055 -0.53 -4.195 1 97.19 48 PHE B N 1
ATOM 2197 C CA . PHE B 1 48 ? 8.422 -1.544 -5.176 1 97.19 48 PHE B CA 1
ATOM 2198 C C . PHE B 1 48 ? 9.023 -2.768 -4.492 1 97.19 48 PHE B C 1
ATOM 2200 O O . PHE B 1 48 ? 8.664 -3.902 -4.812 1 97.19 48 PHE B O 1
ATOM 2207 N N . GLN B 1 49 ? 9.891 -2.5 -3.602 1 96.06 49 GLN B N 1
ATOM 2208 C CA . GLN B 1 49 ? 10.578 -3.584 -2.914 1 96.06 49 GLN B CA 1
ATOM 2209 C C . GLN B 1 49 ? 9.617 -4.398 -2.055 1 96.06 49 GLN B C 1
ATOM 2211 O O . GLN B 1 49 ? 9.836 -5.59 -1.832 1 96.06 49 GLN B O 1
ATOM 2216 N N . TRP B 1 50 ? 8.57 -3.811 -1.615 1 94.81 50 TRP B N 1
ATOM 2217 C CA . TRP B 1 50 ? 7.574 -4.508 -0.813 1 94.81 50 TRP B CA 1
ATOM 2218 C C . TRP B 1 50 ? 6.766 -5.48 -1.67 1 94.81 50 TRP B C 1
ATOM 2220 O O . TRP B 1 50 ? 6.684 -6.672 -1.357 1 94.81 50 TRP B O 1
ATOM 2230 N N . LEU B 1 51 ? 6.336 -5.02 -2.791 1 93.12 51 LEU B N 1
ATOM 2231 C CA . LEU B 1 51 ? 5.336 -5.754 -3.551 1 93.12 51 LEU B CA 1
ATOM 2232 C C . LEU B 1 51 ? 5.996 -6.715 -4.535 1 93.12 51 LEU B C 1
ATOM 2234 O O . LEU B 1 51 ? 5.438 -7.77 -4.852 1 93.12 51 LEU B O 1
ATOM 2238 N N . SER B 1 52 ? 7.148 -6.48 -5.012 1 94.31 52 SER B N 1
ATOM 2239 C CA . SER B 1 52 ? 7.781 -7.129 -6.156 1 94.31 52 SER B CA 1
ATOM 2240 C C . SER B 1 52 ? 7.906 -8.633 -5.941 1 94.31 52 SER B C 1
ATOM 2242 O O . SER B 1 52 ? 7.594 -9.422 -6.836 1 94.31 52 SER B O 1
ATOM 2244 N N . LEU B 1 53 ? 8.219 -9.039 -4.77 1 94 53 LEU B N 1
ATOM 2245 C CA . LEU B 1 53 ? 8.508 -10.445 -4.52 1 94 53 LEU B CA 1
ATOM 2246 C C . LEU B 1 53 ? 7.227 -11.266 -4.477 1 94 53 LEU B C 1
ATOM 2248 O O . LEU B 1 53 ? 7.188 -12.391 -4.973 1 94 53 LEU B O 1
ATOM 2252 N N . ASN B 1 54 ? 6.191 -10.688 -3.932 1 90.56 54 ASN B N 1
ATOM 2253 C CA . ASN B 1 54 ? 4.93 -11.422 -3.807 1 90.56 54 ASN B CA 1
ATOM 2254 C C . ASN B 1 54 ? 4.246 -11.586 -5.16 1 90.56 54 ASN B C 1
ATOM 2256 O O . ASN B 1 54 ? 3.572 -12.594 -5.398 1 90.56 54 ASN B O 1
ATOM 2260 N N . ILE B 1 55 ? 4.469 -10.68 -6.043 1 88.62 55 ILE B N 1
ATOM 2261 C CA . ILE B 1 55 ? 3.842 -10.734 -7.359 1 88.62 55 ILE B CA 1
ATOM 2262 C C . ILE B 1 55 ? 4.438 -11.891 -8.164 1 88.62 55 ILE B C 1
ATOM 2264 O O . ILE B 1 55 ? 3.723 -12.57 -8.906 1 88.62 55 ILE B O 1
ATOM 2268 N N . ILE B 1 56 ? 5.711 -12.203 -7.984 1 91.25 56 ILE B N 1
ATOM 2269 C CA . ILE B 1 56 ? 6.344 -13.344 -8.641 1 91.25 56 ILE B CA 1
ATOM 2270 C C . ILE B 1 56 ? 6.547 -14.477 -7.629 1 91.25 56 ILE B C 1
ATOM 2272 O O . ILE B 1 56 ? 7.621 -15.07 -7.562 1 91.25 56 ILE B O 1
ATOM 2276 N N . GLY B 1 57 ? 5.582 -14.742 -6.879 1 89.5 57 GLY B N 1
ATOM 2277 C CA . GLY B 1 57 ? 5.648 -15.727 -5.812 1 89.5 57 GLY B CA 1
ATOM 2278 C C . GLY B 1 57 ? 6.023 -17.109 -6.301 1 89.5 57 GLY B C 1
ATOM 2279 O O . GLY B 1 57 ? 6.801 -17.812 -5.648 1 89.5 57 GLY B O 1
ATOM 2280 N N . ASP B 1 58 ? 5.531 -17.469 -7.457 1 87.31 58 ASP B N 1
ATOM 2281 C CA . ASP B 1 58 ? 5.812 -18.781 -8.008 1 87.31 58 ASP B CA 1
ATOM 2282 C C . ASP B 1 58 ? 7.301 -18.953 -8.312 1 87.31 58 ASP B C 1
ATOM 2284 O O . ASP B 1 58 ? 7.879 -20.016 -8.055 1 87.31 58 ASP B O 1
ATOM 2288 N N . VAL B 1 59 ? 7.855 -17.938 -8.797 1 90.94 59 VAL B N 1
ATOM 2289 C CA . VAL B 1 59 ? 9.273 -17.969 -9.133 1 90.94 59 VAL B CA 1
ATOM 2290 C C . VAL B 1 59 ? 10.109 -18.047 -7.852 1 90.94 59 VAL B C 1
ATOM 2292 O O . VAL B 1 59 ? 11.086 -18.797 -7.789 1 90.94 59 VAL B O 1
ATOM 2295 N N . ILE B 1 60 ? 9.68 -17.312 -6.848 1 92.94 60 ILE B N 1
ATOM 2296 C CA . ILE B 1 60 ? 10.398 -17.281 -5.578 1 92.94 60 ILE B CA 1
ATOM 2297 C C . ILE B 1 60 ? 10.352 -18.672 -4.926 1 92.94 60 ILE B C 1
ATOM 2299 O O . ILE B 1 60 ? 11.375 -19.156 -4.438 1 92.94 60 ILE B O 1
ATOM 2303 N N . LEU B 1 61 ? 9.227 -19.297 -5.012 1 90.56 61 LEU B N 1
ATOM 2304 C CA . LEU B 1 61 ? 9.078 -20.609 -4.41 1 90.56 61 LEU B CA 1
ATOM 2305 C C . LEU B 1 61 ? 9.891 -21.656 -5.168 1 90.56 61 LEU B C 1
ATOM 2307 O O . LEU B 1 61 ? 10.445 -22.578 -4.566 1 90.56 61 LEU B O 1
ATOM 2311 N N . THR B 1 62 ? 9.984 -21.484 -6.438 1 90.38 62 THR B N 1
ATOM 2312 C CA . THR B 1 62 ? 10.766 -22.406 -7.262 1 90.38 62 THR B CA 1
ATOM 2313 C C . THR B 1 62 ? 12.258 -22.203 -7.035 1 90.38 62 THR B C 1
ATOM 2315 O O . THR B 1 62 ? 13.008 -23.172 -6.867 1 90.38 62 THR B O 1
ATOM 2318 N N . PHE B 1 63 ? 12.703 -21 -6.957 1 92.06 63 PHE B N 1
ATOM 2319 C CA . PHE B 1 63 ? 14.117 -20.672 -6.848 1 92.06 63 PHE B CA 1
ATOM 2320 C C . PHE B 1 63 ? 14.656 -21.047 -5.473 1 92.06 63 PHE B C 1
ATOM 2322 O O . PHE B 1 63 ? 15.75 -21.609 -5.359 1 92.06 63 PHE B O 1
ATOM 2329 N N . TYR B 1 64 ? 13.867 -20.75 -4.5 1 92.38 64 TYR B N 1
ATOM 2330 C CA . TYR B 1 64 ? 14.328 -20.984 -3.137 1 92.38 64 TYR B CA 1
ATOM 2331 C C . TYR B 1 64 ? 13.797 -22.297 -2.584 1 92.38 64 TYR B C 1
ATOM 2333 O O . TYR B 1 64 ? 13.68 -22.453 -1.367 1 92.38 64 TYR B O 1
ATOM 2341 N N . ASN B 1 65 ? 13.453 -23.156 -3.375 1 87.56 65 ASN B N 1
ATOM 2342 C CA . ASN B 1 65 ? 12.891 -24.438 -2.99 1 87.56 65 ASN B CA 1
ATOM 2343 C C . ASN B 1 65 ? 13.797 -25.188 -2.016 1 87.56 65 ASN B C 1
ATOM 2345 O O . ASN B 1 65 ? 13.312 -25.844 -1.093 1 87.56 65 ASN B O 1
ATOM 2349 N N . ALA B 1 66 ? 15.07 -25.031 -2.139 1 83.88 66 ALA B N 1
ATOM 2350 C CA . ALA B 1 66 ? 16.047 -25.75 -1.318 1 83.88 66 ALA B CA 1
ATOM 2351 C C . ALA B 1 66 ? 16.047 -25.219 0.117 1 83.88 66 ALA B C 1
ATOM 2353 O O . ALA B 1 66 ? 16.391 -25.953 1.049 1 83.88 66 ALA B O 1
ATOM 2354 N N . SER B 1 67 ? 15.602 -24 0.311 1 87.81 67 SER B N 1
ATOM 2355 C CA . SER B 1 67 ? 15.664 -23.375 1.625 1 87.81 67 SER B CA 1
ATOM 2356 C C . SER B 1 67 ? 14.281 -23.297 2.266 1 87.81 67 SER B C 1
ATOM 2358 O O . SER B 1 67 ? 14.133 -22.812 3.389 1 87.81 67 SER B O 1
ATOM 2360 N N . LEU B 1 68 ? 13.305 -23.734 1.601 1 86.56 68 LEU B N 1
ATOM 2361 C CA . LEU B 1 68 ? 11.938 -23.625 2.102 1 86.56 68 LEU B CA 1
ATOM 2362 C C . LEU B 1 68 ? 11.43 -24.984 2.605 1 86.56 68 LEU B C 1
ATOM 2364 O O . LEU B 1 68 ? 11.945 -26.031 2.211 1 86.56 68 LEU B O 1
ATOM 2368 N N . PRO B 1 69 ? 10.531 -24.891 3.48 1 85.5 69 PRO B N 1
ATOM 2369 C CA . PRO B 1 69 ? 9.984 -26.141 4.004 1 85.5 69 PRO B CA 1
ATOM 2370 C C . PRO B 1 69 ? 9.328 -27 2.918 1 85.5 69 PRO B C 1
ATOM 2372 O O . PRO B 1 69 ? 8.914 -26.469 1.882 1 85.5 69 PRO B O 1
ATOM 2375 N N . GLU B 1 70 ? 9.234 -28.234 3.117 1 82.69 70 GLU B N 1
ATOM 2376 C CA . GLU B 1 70 ? 8.664 -29.172 2.146 1 82.69 70 GLU B CA 1
ATOM 2377 C C . GLU B 1 70 ? 7.137 -29.094 2.137 1 82.69 70 GLU B C 1
ATOM 2379 O O . GLU B 1 70 ? 6.508 -29.312 1.102 1 82.69 70 GLU B O 1
ATOM 2384 N N . ASP B 1 71 ? 6.625 -28.688 3.279 1 85.25 71 ASP B N 1
ATOM 2385 C CA . ASP B 1 71 ? 5.172 -28.562 3.379 1 85.25 71 ASP B CA 1
ATOM 2386 C C . ASP B 1 71 ? 4.66 -27.391 2.547 1 85.25 71 ASP B C 1
ATOM 2388 O O . ASP B 1 71 ? 5.172 -26.266 2.662 1 85.25 71 ASP B O 1
ATOM 2392 N N . GLU B 1 72 ? 3.746 -27.656 1.655 1 80.94 72 GLU B N 1
ATOM 2393 C CA . GLU B 1 72 ? 3.221 -26.656 0.72 1 80.94 72 GLU B CA 1
ATOM 2394 C C . GLU B 1 72 ? 2.637 -25.453 1.458 1 80.94 72 GLU B C 1
ATOM 2396 O O . GLU B 1 72 ? 2.883 -24.312 1.079 1 80.94 72 GLU B O 1
ATOM 2401 N N . LEU B 1 73 ? 1.872 -25.734 2.453 1 78.44 73 LEU B N 1
ATOM 2402 C CA . LEU B 1 73 ? 1.25 -24.656 3.223 1 78.44 73 LEU B CA 1
ATOM 2403 C C . LEU B 1 73 ? 2.307 -23.766 3.871 1 78.44 73 LEU B C 1
ATOM 2405 O O . LEU B 1 73 ? 2.209 -22.547 3.818 1 78.44 73 LEU B O 1
ATOM 2409 N N . LYS B 1 74 ? 3.303 -24.391 4.438 1 85.12 74 LYS B N 1
ATOM 2410 C CA . LYS B 1 74 ? 4.371 -23.656 5.094 1 85.12 74 LYS B CA 1
ATOM 2411 C C . LYS B 1 74 ? 5.195 -22.859 4.074 1 85.12 74 LYS B C 1
ATOM 2413 O O . LYS B 1 74 ? 5.672 -21.766 4.371 1 85.12 74 LYS B O 1
ATOM 2418 N N . ARG B 1 75 ? 5.332 -23.438 2.91 1 87.44 75 ARG B N 1
ATOM 2419 C CA . ARG B 1 75 ? 6.051 -22.766 1.832 1 87.44 75 ARG B CA 1
ATOM 2420 C C . ARG B 1 75 ? 5.324 -21.5 1.394 1 87.44 75 ARG B C 1
ATOM 2422 O O . ARG B 1 75 ? 5.934 -20.438 1.29 1 87.44 75 ARG B O 1
ATOM 2429 N N . ASP B 1 76 ? 4.082 -21.641 1.244 1 84.94 76 ASP B N 1
ATOM 2430 C CA . ASP B 1 76 ? 3.27 -20.5 0.85 1 84.94 76 ASP B CA 1
ATOM 2431 C C . ASP B 1 76 ? 3.271 -19.422 1.937 1 84.94 76 ASP B C 1
ATOM 2433 O O . ASP B 1 76 ? 3.287 -18.234 1.636 1 84.94 76 ASP B O 1
ATOM 2437 N N . MET B 1 77 ? 3.305 -19.922 3.092 1 85.62 77 MET B N 1
ATOM 2438 C CA . MET B 1 77 ? 3.332 -18.984 4.215 1 85.62 77 MET B CA 1
ATOM 2439 C C . MET B 1 77 ? 4.645 -18.219 4.25 1 85.62 77 MET B C 1
ATOM 2441 O O . MET B 1 77 ? 4.668 -17.031 4.609 1 85.62 77 MET B O 1
ATOM 2445 N N . SER B 1 78 ? 5.703 -18.891 3.924 1 89.94 78 SER B N 1
ATOM 2446 C CA . SER B 1 78 ? 6.996 -18.219 3.877 1 89.94 78 SER B CA 1
ATOM 2447 C C . SER B 1 78 ? 6.992 -17.094 2.857 1 89.94 78 SER B C 1
ATOM 2449 O O . SER B 1 78 ? 7.566 -16.031 3.102 1 89.94 78 SER B O 1
ATOM 2451 N N . LEU B 1 79 ? 6.367 -17.312 1.781 1 89.81 79 LEU B N 1
ATOM 2452 C CA . LEU B 1 79 ? 6.223 -16.266 0.764 1 89.81 79 LEU B CA 1
ATOM 2453 C C . LEU B 1 79 ? 5.395 -15.102 1.288 1 89.81 79 LEU B C 1
ATOM 2455 O O . LEU B 1 79 ? 5.738 -13.938 1.066 1 89.81 79 LEU B O 1
ATOM 2459 N N . ASP B 1 80 ? 4.344 -15.406 2.051 1 89.25 80 ASP B N 1
ATOM 2460 C CA . ASP B 1 80 ? 3.471 -14.367 2.59 1 89.25 80 ASP B CA 1
ATOM 2461 C C . ASP B 1 80 ? 4.211 -13.5 3.604 1 89.25 80 ASP B C 1
ATOM 2463 O O . ASP B 1 80 ? 3.943 -12.297 3.711 1 89.25 80 ASP B O 1
ATOM 2467 N N . TRP B 1 81 ? 5.105 -14.109 4.258 1 93 81 TRP B N 1
ATOM 2468 C CA . TRP B 1 81 ? 5.848 -13.391 5.293 1 93 81 TRP B CA 1
ATOM 2469 C C . TRP B 1 81 ? 6.734 -12.312 4.68 1 93 81 TRP B C 1
ATOM 2471 O O . TRP B 1 81 ? 7.145 -11.375 5.363 1 93 81 TRP B O 1
ATOM 2481 N N . LEU B 1 82 ? 7.082 -12.492 3.414 1 93.25 82 LEU B N 1
ATOM 2482 C CA . LEU B 1 82 ? 7.84 -11.445 2.732 1 93.25 82 LEU B CA 1
ATOM 2483 C C . LEU B 1 82 ? 7.047 -10.148 2.68 1 93.25 82 LEU B C 1
ATOM 2485 O O . LEU B 1 82 ? 7.625 -9.055 2.707 1 93.25 82 LEU B O 1
ATOM 2489 N N . SER B 1 83 ? 5.754 -10.25 2.678 1 93.38 83 SER B N 1
ATOM 2490 C CA . SER B 1 83 ? 4.91 -9.062 2.686 1 93.38 83 SER B CA 1
ATOM 2491 C C . SER B 1 83 ? 4.43 -8.734 4.094 1 93.38 83 SER B C 1
ATOM 2493 O O . SER B 1 83 ? 4.391 -7.566 4.484 1 93.38 83 SER B O 1
ATOM 2495 N N . LEU B 1 84 ? 4.18 -9.742 4.922 1 93.38 84 LEU B N 1
ATOM 2496 C CA . LEU B 1 84 ? 3.621 -9.547 6.258 1 93.38 84 LEU B CA 1
ATOM 2497 C C . LEU B 1 84 ? 4.629 -8.867 7.176 1 93.38 84 LEU B C 1
ATOM 2499 O O . LEU B 1 84 ? 4.246 -8.156 8.109 1 93.38 84 LEU B O 1
ATOM 2503 N N . ILE B 1 85 ? 5.848 -9.055 6.863 1 96.62 85 ILE B N 1
ATOM 2504 C CA . ILE B 1 85 ? 6.883 -8.453 7.699 1 96.62 85 ILE B CA 1
ATOM 2505 C C . ILE B 1 85 ? 6.773 -6.934 7.645 1 96.62 85 ILE B C 1
ATOM 2507 O O . ILE B 1 85 ? 7.07 -6.25 8.625 1 96.62 85 ILE B O 1
ATOM 2511 N N . TYR B 1 86 ? 6.383 -6.367 6.539 1 95.5 86 TYR B N 1
ATOM 2512 C CA . TYR B 1 86 ? 6.164 -4.93 6.418 1 95.5 86 TYR B CA 1
ATOM 2513 C C . TYR B 1 86 ? 5.059 -4.465 7.355 1 95.5 86 TYR B C 1
ATOM 2515 O O . TYR B 1 86 ? 5.203 -3.451 8.047 1 95.5 86 TYR B O 1
ATOM 2523 N N . MET B 1 87 ? 4.031 -5.219 7.375 1 93.19 87 MET B N 1
ATOM 2524 C CA . MET B 1 87 ? 2.895 -4.871 8.219 1 93.19 87 MET B CA 1
ATOM 2525 C C . MET B 1 87 ? 3.252 -5.012 9.695 1 93.19 87 MET B C 1
ATOM 2527 O O . MET B 1 87 ? 2.926 -4.137 10.508 1 93.19 87 MET B O 1
ATOM 2531 N N . LEU B 1 88 ? 3.896 -6.035 9.984 1 93.75 88 LEU B N 1
ATOM 2532 C CA . LEU B 1 88 ? 4.289 -6.289 11.367 1 93.75 88 LEU B CA 1
ATOM 2533 C C . LEU B 1 88 ? 5.234 -5.207 11.867 1 93.75 88 LEU B C 1
ATOM 2535 O O . LEU B 1 88 ? 5.055 -4.684 12.969 1 93.75 88 LEU B O 1
ATOM 2539 N N . THR B 1 89 ? 6.227 -4.895 11.109 1 95.44 89 THR B N 1
ATOM 2540 C CA . THR B 1 89 ? 7.195 -3.885 11.516 1 95.44 89 THR B CA 1
ATOM 2541 C C . THR B 1 89 ? 6.523 -2.521 11.672 1 95.44 89 THR B C 1
ATOM 2543 O O . THR B 1 89 ? 6.852 -1.764 12.586 1 95.44 89 THR B O 1
ATOM 2546 N N . TYR B 1 90 ? 5.605 -2.254 10.789 1 93.06 90 TYR B N 1
ATOM 2547 C CA . TYR B 1 90 ? 4.91 -0.977 10.914 1 93.06 90 TYR B CA 1
ATOM 2548 C C . TYR B 1 90 ? 4.16 -0.894 12.242 1 93.06 90 TYR B C 1
ATOM 2550 O O . TYR B 1 90 ? 4.289 0.088 12.977 1 93.06 90 TYR B O 1
ATOM 2558 N N . VAL B 1 91 ? 3.443 -1.894 12.516 1 88.69 91 VAL B N 1
ATOM 2559 C CA . VAL B 1 91 ? 2.609 -1.927 13.711 1 88.69 91 VAL B CA 1
ATOM 2560 C C . VAL B 1 91 ? 3.486 -1.812 14.961 1 88.69 91 VAL B C 1
ATOM 2562 O O . VAL B 1 91 ? 3.146 -1.094 15.898 1 88.69 91 VAL B O 1
ATOM 2565 N N . THR B 1 92 ? 4.613 -2.326 14.977 1 92.88 92 THR B N 1
ATOM 2566 C CA . THR B 1 92 ? 5.449 -2.412 16.172 1 92.88 92 THR B CA 1
ATOM 2567 C C . THR B 1 92 ? 6.344 -1.18 16.297 1 92.88 92 THR B C 1
ATOM 2569 O O . THR B 1 92 ? 6.637 -0.727 17.406 1 92.88 92 THR B O 1
ATOM 2572 N N . LEU B 1 93 ? 6.676 -0.585 15.164 1 94 93 LEU B N 1
ATOM 2573 C CA . LEU B 1 93 ? 7.734 0.415 15.242 1 94 93 LEU B CA 1
ATOM 2574 C C . LEU B 1 93 ? 7.199 1.801 14.898 1 94 93 LEU B C 1
ATOM 2576 O O . LEU B 1 93 ? 7.945 2.781 14.914 1 94 93 LEU B O 1
ATOM 2580 N N . ILE B 1 94 ? 5.934 1.878 14.664 1 90.38 94 ILE B N 1
ATOM 2581 C CA . ILE B 1 94 ? 5.387 3.172 14.273 1 90.38 94 ILE B CA 1
ATOM 2582 C C . ILE B 1 94 ? 5.57 4.176 15.414 1 90.38 94 ILE B C 1
ATOM 2584 O O . ILE B 1 94 ? 5.957 5.324 15.18 1 90.38 94 ILE B O 1
ATOM 2588 N N . PHE B 1 95 ? 5.387 3.828 16.672 1 88.38 95 PHE B N 1
ATOM 2589 C CA . PHE B 1 95 ? 5.477 4.75 17.797 1 88.38 95 PHE B CA 1
ATOM 2590 C C . PHE B 1 95 ? 6.926 5.129 18.078 1 88.38 95 PHE B C 1
ATOM 2592 O O . PHE B 1 95 ? 7.262 6.312 18.141 1 88.38 95 PHE B O 1
ATOM 2599 N N . PRO B 1 96 ? 7.762 4.16 18.156 1 91.25 96 PRO B N 1
ATOM 2600 C CA . PRO B 1 96 ? 9.172 4.516 18.312 1 91.25 96 PRO B CA 1
ATOM 2601 C C . PRO B 1 96 ? 9.688 5.383 17.172 1 91.25 96 PRO B C 1
ATOM 2603 O O . PRO B 1 96 ? 10.523 6.262 17.375 1 91.25 96 PRO B O 1
ATOM 2606 N N . SER B 1 97 ? 9.242 5.109 16 1 90.56 97 SER B N 1
ATOM 2607 C CA . SER B 1 97 ? 9.688 5.883 14.844 1 90.56 97 SER B CA 1
ATOM 2608 C C . SER B 1 97 ? 9.211 7.332 14.938 1 90.56 97 SER B C 1
ATOM 2610 O O . SER B 1 97 ? 9.945 8.25 14.578 1 90.56 97 SER B O 1
ATOM 2612 N N . MET B 1 98 ? 8.047 7.512 15.461 1 86.75 98 MET B N 1
ATOM 2613 C CA . MET B 1 98 ? 7.527 8.867 15.609 1 86.75 98 MET B CA 1
ATOM 2614 C C . MET B 1 98 ? 8.281 9.625 16.703 1 86.75 98 MET B C 1
ATOM 2616 O O . MET B 1 98 ? 8.57 10.82 16.547 1 86.75 98 MET B O 1
ATOM 2620 N N . TRP B 1 99 ? 8.508 8.883 17.766 1 87.94 99 TRP B N 1
ATOM 2621 C CA . TRP B 1 99 ? 9.32 9.484 18.812 1 87.94 99 TRP B CA 1
ATOM 2622 C C . TRP B 1 99 ? 10.695 9.875 18.281 1 87.94 99 TRP B C 1
ATOM 2624 O O . TRP B 1 99 ? 11.203 10.961 18.594 1 87.94 99 TRP B O 1
ATOM 2634 N N . PHE B 1 100 ? 11.281 9.039 17.516 1 90.81 100 PHE B N 1
ATOM 2635 C CA . PHE B 1 100 ? 12.578 9.289 16.891 1 90.81 100 PHE B CA 1
ATOM 2636 C C . PHE B 1 100 ? 12.516 10.5 15.969 1 90.81 100 PHE B C 1
ATOM 2638 O O . PHE B 1 100 ? 13.43 11.328 15.961 1 90.81 100 PHE B O 1
ATOM 2645 N N . LEU B 1 101 ? 11.484 10.641 15.266 1 87.88 101 LEU B N 1
ATOM 2646 C CA . LEU B 1 101 ? 11.289 11.75 14.336 1 87.88 101 LEU B CA 1
ATOM 2647 C C . LEU B 1 101 ? 11.172 13.07 15.086 1 87.88 101 LEU B C 1
ATOM 2649 O O . LEU B 1 101 ? 11.75 14.078 14.672 1 87.88 101 LEU B O 1
ATOM 2653 N N . GLN B 1 102 ? 10.477 13 16.172 1 85.69 102 GLN B N 1
ATOM 2654 C CA . GLN B 1 102 ? 10.305 14.211 16.953 1 85.69 102 GLN B CA 1
ATOM 2655 C C . GLN B 1 102 ? 11.602 14.602 17.656 1 85.69 102 GLN B C 1
ATOM 2657 O O . GLN B 1 102 ? 11.922 15.789 17.766 1 85.69 102 GLN B O 1
ATOM 2662 N N . LYS B 1 103 ? 12.336 13.625 18.078 1 90.38 103 LYS B N 1
ATOM 2663 C CA . LYS B 1 103 ? 13.531 13.883 18.875 1 90.38 103 LYS B CA 1
ATOM 2664 C C . LYS B 1 103 ? 14.719 14.234 18 1 90.38 103 LYS B C 1
ATOM 2666 O O . LYS B 1 103 ? 15.469 15.164 18.297 1 90.38 103 LYS B O 1
ATOM 2671 N N . LYS B 1 104 ? 14.938 13.469 16.922 1 91.75 104 LYS B N 1
ATOM 2672 C CA . LYS B 1 104 ? 16.156 13.609 16.125 1 91.75 104 LYS B CA 1
ATOM 2673 C C . LYS B 1 104 ? 15.922 14.516 14.922 1 91.75 104 LYS B C 1
ATOM 2675 O O . LYS B 1 104 ? 16.875 15 14.305 1 91.75 104 LYS B O 1
ATOM 2680 N N . GLY B 1 105 ? 14.617 14.664 14.578 1 86.25 105 GLY B N 1
ATOM 2681 C CA . GLY B 1 105 ? 14.328 15.594 13.492 1 86.25 105 GLY B CA 1
ATOM 2682 C C . GLY B 1 105 ? 14.117 14.914 12.156 1 86.25 105 GLY B C 1
ATOM 2683 O O . GLY B 1 105 ? 14.281 13.695 12.047 1 86.25 105 GLY B O 1
ATOM 2684 N N . LEU B 1 106 ? 13.836 15.758 11.227 1 85.44 106 LEU B N 1
ATOM 2685 C CA . LEU B 1 106 ? 13.438 15.289 9.906 1 85.44 106 LEU B CA 1
ATOM 2686 C C . LEU B 1 106 ? 14.641 14.773 9.125 1 85.44 106 LEU B C 1
ATOM 2688 O O . LEU B 1 106 ? 14.57 13.719 8.492 1 85.44 106 LEU B O 1
ATOM 2692 N N . ARG B 1 107 ? 15.719 15.391 9.164 1 87.94 107 ARG B N 1
ATOM 2693 C CA . ARG B 1 107 ? 16.906 15.031 8.391 1 87.94 107 ARG B CA 1
ATOM 2694 C C . ARG B 1 107 ? 17.438 13.664 8.805 1 87.94 107 ARG B C 1
ATOM 2696 O O . ARG B 1 107 ? 17.641 12.789 7.969 1 87.94 107 ARG B O 1
ATOM 2703 N N . VAL B 1 108 ? 17.609 13.484 10.062 1 92.56 108 VAL B N 1
ATOM 2704 C CA . VAL B 1 108 ? 18.188 12.25 10.586 1 92.56 108 VAL B CA 1
ATOM 2705 C C . VAL B 1 108 ? 17.25 11.078 10.312 1 92.56 108 VAL B C 1
ATOM 2707 O O . VAL B 1 108 ? 17.688 10 9.914 1 92.56 108 VAL B O 1
ATOM 2710 N N . SER B 1 109 ? 15.992 11.258 10.492 1 91.12 109 SER B N 1
ATOM 2711 C CA . SER B 1 109 ? 15.016 10.195 10.258 1 91.12 109 SER B CA 1
ATOM 2712 C C . SER B 1 109 ? 14.992 9.781 8.789 1 91.12 109 SER B C 1
ATOM 2714 O O . SER B 1 109 ? 14.938 8.594 8.477 1 91.12 109 SER B O 1
ATOM 2716 N N . THR B 1 110 ? 15.039 10.773 7.926 1 89.81 110 THR B N 1
ATOM 2717 C CA . THR B 1 110 ? 15.023 10.492 6.496 1 89.81 110 THR B CA 1
ATOM 2718 C C . THR B 1 110 ? 16.266 9.711 6.082 1 89.81 110 THR B C 1
ATOM 2720 O O . THR B 1 110 ? 16.188 8.742 5.328 1 89.81 110 THR B O 1
ATOM 2723 N N . LEU B 1 111 ? 17.359 10.117 6.617 1 93.38 111 LEU B N 1
ATOM 2724 C CA . LEU B 1 111 ? 18.625 9.469 6.27 1 93.38 111 LEU B CA 1
ATOM 2725 C C . LEU B 1 111 ? 18.656 8.047 6.809 1 93.38 111 LEU B C 1
ATOM 2727 O O . LEU B 1 111 ? 19.156 7.137 6.137 1 93.38 111 LEU B O 1
ATOM 2731 N N . CYS B 1 112 ? 18.156 7.859 7.973 1 94.25 112 CYS B N 1
ATOM 2732 C CA . CYS B 1 112 ? 18.094 6.52 8.547 1 94.25 112 CYS B CA 1
ATOM 2733 C C . CYS B 1 112 ? 17.219 5.605 7.695 1 94.25 112 CYS B C 1
ATOM 2735 O O . CYS B 1 112 ? 17.609 4.477 7.391 1 94.25 112 CYS B O 1
ATOM 2737 N N . GLY B 1 113 ? 16.078 6.105 7.305 1 94.56 113 GLY B N 1
ATOM 2738 C CA . GLY B 1 113 ? 15.211 5.32 6.445 1 94.56 113 GLY B CA 1
ATOM 2739 C C . GLY B 1 113 ? 15.844 4.984 5.105 1 94.56 113 GLY B C 1
ATOM 2740 O O . GLY B 1 113 ? 15.805 3.834 4.664 1 94.56 113 GLY B O 1
ATOM 2741 N N . ALA B 1 114 ? 16.422 6 4.527 1 94.81 114 ALA B N 1
ATOM 2742 C CA . ALA B 1 114 ? 17.047 5.797 3.225 1 94.81 114 ALA B CA 1
ATOM 2743 C C . ALA B 1 114 ? 18.219 4.82 3.324 1 94.81 114 ALA B C 1
ATOM 2745 O O . ALA B 1 114 ? 18.422 3.982 2.441 1 94.81 114 ALA B O 1
ATOM 2746 N N . PHE B 1 115 ? 18.969 4.914 4.379 1 97 115 PHE B N 1
ATOM 2747 C CA . PHE B 1 115 ? 20.109 4.031 4.605 1 97 115 PHE B CA 1
ATOM 2748 C C . PHE B 1 115 ? 19.641 2.586 4.77 1 97 115 PHE B C 1
ATOM 2750 O O . PHE B 1 115 ? 20.188 1.68 4.133 1 97 115 PHE B O 1
ATOM 2757 N N . LEU B 1 116 ? 18.656 2.375 5.578 1 97.5 116 LEU B N 1
ATOM 2758 C CA . LEU B 1 116 ? 18.125 1.037 5.828 1 97.5 116 LEU B CA 1
ATOM 2759 C C . LEU B 1 116 ? 17.547 0.437 4.559 1 97.5 116 LEU B C 1
ATOM 2761 O O . LEU B 1 116 ? 17.703 -0.756 4.293 1 97.5 116 LEU B O 1
ATOM 2765 N N . ASN B 1 117 ? 16.891 1.287 3.777 1 97.62 117 ASN B N 1
ATOM 2766 C CA . ASN B 1 117 ? 16.328 0.824 2.516 1 97.62 117 ASN B CA 1
ATOM 2767 C C . ASN B 1 117 ? 17.406 0.379 1.541 1 97.62 117 ASN B C 1
ATOM 2769 O O . ASN B 1 117 ? 17.281 -0.667 0.901 1 97.62 117 ASN B O 1
ATOM 2773 N N . ALA B 1 118 ? 18.469 1.165 1.471 1 97.62 118 ALA B N 1
ATOM 2774 C CA . ALA B 1 118 ? 19.578 0.84 0.573 1 97.62 118 ALA B CA 1
ATOM 2775 C C . ALA B 1 118 ? 20.312 -0.419 1.033 1 97.62 118 ALA B C 1
ATOM 2777 O O . ALA B 1 118 ? 20.578 -1.318 0.233 1 97.62 118 ALA B O 1
ATOM 2778 N N . ILE B 1 119 ? 20.578 -0.506 2.262 1 98.06 119 ILE B N 1
ATOM 2779 C CA . ILE B 1 119 ? 21.281 -1.667 2.785 1 98.06 119 ILE B CA 1
ATOM 2780 C C . ILE B 1 119 ? 20.422 -2.92 2.609 1 98.06 119 ILE B C 1
ATOM 2782 O O . ILE B 1 119 ? 20.938 -3.986 2.268 1 98.06 119 ILE B O 1
ATOM 2786 N N . GLY B 1 120 ? 19.156 -2.797 2.908 1 98.25 120 GLY B N 1
ATOM 2787 C CA . GLY B 1 120 ? 18.266 -3.926 2.695 1 98.25 120 GLY B CA 1
ATOM 2788 C C . GLY B 1 120 ? 18.25 -4.414 1.26 1 98.25 120 GLY B C 1
ATOM 2789 O O . GLY B 1 120 ? 18.266 -5.621 1.01 1 98.25 120 GLY B O 1
ATOM 2790 N N . ALA B 1 121 ? 18.281 -3.48 0.361 1 98.12 121 ALA B N 1
ATOM 2791 C CA . ALA B 1 121 ? 18.297 -3.828 -1.058 1 98.12 121 ALA B CA 1
ATOM 2792 C C . ALA B 1 121 ? 19.578 -4.562 -1.424 1 98.12 121 ALA B C 1
ATOM 2794 O O . ALA B 1 121 ? 19.562 -5.535 -2.178 1 98.12 121 ALA B O 1
ATOM 2795 N N . TRP B 1 122 ? 20.688 -4.137 -0.865 1 98.38 122 TRP B N 1
ATOM 2796 C CA . TRP B 1 122 ? 21.969 -4.777 -1.151 1 98.38 122 TRP B CA 1
ATOM 2797 C C . TRP B 1 122 ? 22.031 -6.168 -0.523 1 98.38 122 TRP B C 1
ATOM 2799 O O . TRP B 1 122 ? 22.641 -7.082 -1.088 1 98.38 122 TRP B O 1
ATOM 2809 N N . ILE B 1 123 ? 21.438 -6.34 0.598 1 98.31 123 ILE B N 1
ATOM 2810 C CA . ILE B 1 123 ? 21.375 -7.652 1.235 1 98.31 123 ILE B CA 1
ATOM 2811 C C . ILE B 1 123 ? 20.578 -8.617 0.364 1 98.31 123 ILE B C 1
ATOM 2813 O O . ILE B 1 123 ? 20.922 -9.789 0.252 1 98.31 123 ILE B O 1
ATOM 2817 N N . LYS B 1 124 ? 19.547 -8.141 -0.286 1 97.81 124 LYS B N 1
ATOM 2818 C CA . LYS B 1 124 ? 18.75 -8.969 -1.181 1 97.81 124 LYS B CA 1
ATOM 2819 C C . LYS B 1 124 ? 19.578 -9.445 -2.373 1 97.81 124 LYS B C 1
ATOM 2821 O O . LYS B 1 124 ? 19.375 -10.555 -2.875 1 97.81 124 LYS B O 1
ATOM 2826 N N . VAL B 1 125 ? 20.531 -8.609 -2.799 1 97 125 VAL B N 1
ATOM 2827 C CA . VAL B 1 125 ? 21.422 -9.008 -3.881 1 97 125 VAL B CA 1
ATOM 2828 C C . VAL B 1 125 ? 22.266 -10.219 -3.449 1 97 125 VAL B C 1
ATOM 2830 O O . VAL B 1 125 ? 22.469 -11.141 -4.234 1 97 125 VAL B O 1
ATOM 2833 N N . ALA B 1 126 ? 22.625 -10.203 -2.244 1 95.75 126 ALA B N 1
ATOM 2834 C CA . ALA B 1 126 ? 23.453 -11.281 -1.712 1 95.75 126 ALA B CA 1
ATOM 2835 C C . ALA B 1 126 ? 22.625 -12.547 -1.479 1 95.75 126 ALA B C 1
ATOM 2837 O O . ALA B 1 126 ? 23.188 -13.609 -1.207 1 95.75 126 ALA B O 1
ATOM 2838 N N . SER B 1 127 ? 21.359 -12.445 -1.64 1 94.62 127 SER B N 1
ATOM 2839 C CA . SER B 1 127 ? 20.5 -13.57 -1.316 1 94.62 127 SER B CA 1
ATOM 2840 C C . SER B 1 127 ? 20.234 -14.445 -2.541 1 94.62 127 SER B C 1
ATOM 2842 O O . SER B 1 127 ? 19.594 -15.492 -2.441 1 94.62 127 SER B O 1
ATOM 2844 N N . VAL B 1 128 ? 20.859 -14.07 -3.633 1 93.75 128 VAL B N 1
ATOM 2845 C CA . VAL B 1 128 ? 20.516 -14.758 -4.875 1 93.75 128 VAL B CA 1
ATOM 2846 C C . VAL B 1 128 ? 21.234 -16.109 -4.941 1 93.75 128 VAL B C 1
ATOM 2848 O O . VAL B 1 128 ? 22.125 -16.297 -5.762 1 93.75 128 VAL B O 1
ATOM 2851 N N . ASN B 1 129 ? 20.906 -16.906 -4.148 1 91.19 129 ASN B N 1
ATOM 2852 C CA . ASN B 1 129 ? 21.234 -18.328 -4.062 1 91.19 129 ASN B CA 1
ATOM 2853 C C . ASN B 1 129 ? 20.078 -19.141 -3.486 1 91.19 129 ASN B C 1
ATOM 2855 O O . ASN B 1 129 ? 19.406 -18.688 -2.564 1 91.19 129 ASN B O 1
ATOM 2859 N N . SER B 1 130 ? 19.875 -20.328 -3.99 1 88.88 130 SER B N 1
ATOM 2860 C CA . SER B 1 130 ? 18.703 -21.125 -3.688 1 88.88 130 SER B CA 1
ATOM 2861 C C . SER B 1 130 ? 18.625 -21.469 -2.203 1 88.88 130 SER B C 1
ATOM 2863 O O . SER B 1 130 ? 17.562 -21.781 -1.681 1 88.88 130 SER B O 1
ATOM 2865 N N . ASP B 1 131 ? 19.703 -21.312 -1.454 1 90.69 131 ASP B N 1
ATOM 2866 C CA . ASP B 1 131 ? 19.719 -21.703 -0.047 1 90.69 131 ASP B CA 1
ATOM 2867 C C . ASP B 1 131 ? 19.688 -20.469 0.86 1 90.69 131 ASP B C 1
ATOM 2869 O O . ASP B 1 131 ? 19.828 -20.594 2.08 1 90.69 131 ASP B O 1
ATOM 2873 N N . ARG B 1 132 ? 19.375 -19.375 0.33 1 93.75 132 ARG B N 1
ATOM 2874 C CA . ARG B 1 132 ? 19.547 -18.172 1.14 1 93.75 132 ARG B CA 1
ATOM 2875 C C . ARG B 1 132 ? 18.234 -17.406 1.266 1 93.75 132 ARG B C 1
ATOM 2877 O O . ARG B 1 132 ? 18.219 -16.172 1.156 1 93.75 132 ARG B O 1
ATOM 2884 N N . PHE B 1 133 ? 17.172 -18.125 1.453 1 95.25 133 PHE B N 1
ATOM 2885 C CA . PHE B 1 133 ? 15.898 -17.453 1.683 1 95.25 133 PHE B CA 1
ATOM 2886 C C . PHE B 1 133 ? 15.953 -16.625 2.953 1 95.25 133 PHE B C 1
ATOM 2888 O O . PHE B 1 133 ? 15.352 -15.539 3.018 1 95.25 133 PHE B O 1
ATOM 2895 N N . GLY B 1 134 ? 16.688 -17.094 3.924 1 94.75 134 GLY B N 1
ATOM 2896 C CA . GLY B 1 134 ? 16.844 -16.344 5.164 1 94.75 134 GLY B CA 1
ATOM 2897 C C . GLY B 1 134 ? 17.484 -14.984 4.965 1 94.75 134 GLY B C 1
ATOM 2898 O O . GLY B 1 134 ? 17.078 -14.008 5.602 1 94.75 134 GLY B O 1
ATOM 2899 N N . VAL B 1 135 ? 18.453 -14.938 4.125 1 96.56 135 VAL B N 1
ATOM 2900 C CA . VAL B 1 135 ? 19.125 -13.672 3.811 1 96.56 135 VAL B CA 1
ATOM 2901 C C . VAL B 1 135 ? 18.141 -12.734 3.105 1 96.56 135 VAL B C 1
ATOM 2903 O O . VAL B 1 135 ? 18.141 -11.531 3.359 1 96.56 135 VAL B O 1
ATOM 2906 N N . LEU B 1 136 ? 17.312 -13.32 2.217 1 96.88 136 LEU B N 1
ATOM 2907 C CA . LEU B 1 136 ? 16.281 -12.531 1.554 1 96.88 136 LEU B CA 1
ATOM 2908 C C . LEU B 1 136 ? 15.312 -11.922 2.572 1 96.88 136 LEU B C 1
ATOM 2910 O O . LEU B 1 136 ? 15.016 -10.734 2.514 1 96.88 136 LEU B O 1
ATOM 2914 N N . MET B 1 137 ? 14.961 -12.781 3.516 1 96.94 137 MET B N 1
ATOM 2915 C CA . MET B 1 137 ? 14.039 -12.328 4.551 1 96.94 137 MET B CA 1
ATOM 2916 C C . MET B 1 13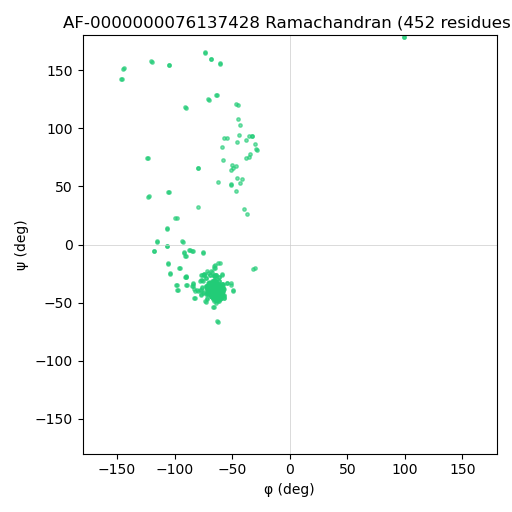7 ? 14.672 -11.234 5.402 1 96.94 137 MET B C 1
ATOM 2918 O O . MET B 1 137 ? 14 -10.273 5.789 1 96.94 137 MET B O 1
ATOM 2922 N N . PHE B 1 138 ? 15.875 -11.367 5.645 1 97.62 138 PHE B N 1
ATOM 2923 C CA . PHE B 1 138 ? 16.578 -10.359 6.426 1 97.62 138 PHE B CA 1
ATOM 2924 C C . PHE B 1 138 ? 16.656 -9.039 5.672 1 97.62 138 PHE B C 1
ATOM 2926 O O . PHE B 1 138 ? 16.406 -7.973 6.25 1 97.62 138 PHE B O 1
ATOM 2933 N N . GLY B 1 139 ? 17.016 -9.078 4.422 1 97.88 139 GLY B N 1
ATOM 2934 C CA . GLY B 1 139 ? 17 -7.871 3.607 1 97.88 139 GLY B CA 1
ATOM 2935 C C . GLY B 1 139 ? 15.633 -7.223 3.52 1 97.88 139 GLY B C 1
ATOM 2936 O O . GLY B 1 139 ? 15.508 -6 3.631 1 97.88 139 GLY B O 1
ATOM 2937 N N . GLN B 1 140 ? 14.625 -8.055 3.361 1 97.75 140 GLN B N 1
ATOM 2938 C CA . GLN B 1 140 ? 13.242 -7.586 3.312 1 97.75 140 GLN B CA 1
ATOM 2939 C C . GLN B 1 140 ? 12.844 -6.914 4.625 1 97.75 140 GLN B C 1
ATOM 2941 O O . GLN B 1 140 ? 12.133 -5.906 4.621 1 97.75 140 GLN B O 1
ATOM 2946 N N . THR B 1 141 ? 13.32 -7.465 5.691 1 98 141 THR B N 1
ATOM 2947 C CA . THR B 1 141 ? 13.008 -6.91 7.004 1 98 141 THR B CA 1
ATOM 2948 C C . THR B 1 141 ? 13.641 -5.535 7.172 1 98 141 THR B C 1
ATOM 2950 O O . THR B 1 141 ? 13.016 -4.617 7.703 1 98 141 THR B O 1
ATOM 2953 N N . MET B 1 142 ? 14.797 -5.383 6.703 1 98 142 MET B N 1
ATOM 2954 C CA . MET B 1 142 ? 15.469 -4.086 6.77 1 98 142 MET B CA 1
ATOM 2955 C C . MET B 1 142 ? 14.711 -3.047 5.945 1 98 142 MET B C 1
ATOM 2957 O O . MET B 1 142 ? 14.516 -1.916 6.395 1 98 142 MET B O 1
ATOM 2961 N N . CYS B 1 143 ? 14.289 -3.418 4.793 1 97.62 143 CYS B N 1
ATOM 2962 C CA . CYS B 1 143 ? 13.5 -2.521 3.955 1 97.62 143 CYS B CA 1
ATOM 2963 C C . CYS B 1 143 ? 12.172 -2.193 4.617 1 97.62 143 CYS B C 1
ATOM 2965 O O . CYS B 1 143 ? 11.68 -1.066 4.508 1 97.62 143 CYS B O 1
ATOM 2967 N N . ALA B 1 144 ? 11.617 -3.168 5.324 1 97.75 144 ALA B N 1
ATOM 2968 C CA . ALA B 1 144 ? 10.359 -2.957 6.031 1 97.75 144 ALA B CA 1
ATOM 2969 C C . ALA B 1 144 ? 10.523 -1.938 7.156 1 97.75 144 ALA B C 1
ATOM 2971 O O . ALA B 1 144 ? 9.68 -1.06 7.332 1 97.75 144 ALA B O 1
ATOM 2972 N N . ILE B 1 145 ? 11.586 -2.037 7.859 1 96.94 145 ILE B N 1
ATOM 2973 C CA . ILE B 1 145 ? 11.867 -1.077 8.922 1 96.94 145 ILE B CA 1
ATOM 2974 C C . ILE B 1 145 ? 12.07 0.313 8.32 1 96.94 145 ILE B C 1
ATOM 2976 O O . ILE B 1 145 ? 11.602 1.31 8.883 1 96.94 145 ILE B O 1
ATOM 2980 N N . ALA B 1 146 ? 12.734 0.346 7.215 1 96.62 146 ALA B N 1
ATOM 2981 C CA . ALA B 1 146 ? 12.938 1.612 6.516 1 96.62 146 ALA B CA 1
ATOM 2982 C C . ALA B 1 146 ? 11.609 2.275 6.18 1 96.62 146 ALA B C 1
ATOM 2984 O O . ALA B 1 146 ? 11.477 3.498 6.27 1 96.62 146 ALA B O 1
ATOM 2985 N N . GLN B 1 147 ? 10.641 1.493 5.809 1 94.75 147 GLN B N 1
ATOM 2986 C CA . GLN B 1 147 ? 9.32 2.002 5.445 1 94.75 147 GLN B CA 1
ATOM 2987 C C . GLN B 1 147 ? 8.672 2.736 6.617 1 94.75 147 GLN B C 1
ATOM 2989 O O . GLN B 1 147 ? 8.016 3.76 6.43 1 94.75 147 GLN B O 1
ATOM 2994 N N . VAL B 1 148 ? 8.859 2.262 7.789 1 91.94 148 VAL B N 1
ATOM 2995 C CA . VAL B 1 148 ? 8.242 2.848 8.977 1 91.94 148 VAL B CA 1
ATOM 2996 C C . VAL B 1 148 ? 8.773 4.266 9.188 1 91.94 148 VAL B C 1
ATOM 2998 O O . VAL B 1 148 ? 8.008 5.172 9.523 1 91.94 148 VAL B O 1
ATOM 3001 N N . PHE B 1 149 ? 10.008 4.504 8.891 1 88.12 149 PHE B N 1
ATOM 3002 C CA . PHE B 1 149 ? 10.625 5.816 9.055 1 88.12 149 PHE B CA 1
ATOM 3003 C C . PHE B 1 149 ? 10.156 6.777 7.969 1 88.12 149 PHE B C 1
ATOM 3005 O O . PHE B 1 149 ? 10.062 7.984 8.203 1 88.12 149 PHE B O 1
ATOM 3012 N N . THR B 1 150 ? 9.789 6.242 6.934 1 84.75 150 THR B N 1
ATOM 3013 C CA . THR B 1 150 ? 9.648 7.133 5.785 1 84.75 150 THR B CA 1
ATOM 3014 C C . THR B 1 150 ? 8.18 7.43 5.508 1 84.75 150 THR B C 1
ATOM 3016 O O . THR B 1 150 ? 7.844 8.477 4.949 1 84.75 150 THR B O 1
ATOM 3019 N N . LEU B 1 151 ? 7.312 6.566 5.914 1 83.75 151 LEU B N 1
ATOM 3020 C CA . LEU B 1 151 ? 5.902 6.715 5.582 1 83.75 151 LEU B CA 1
ATOM 3021 C C . LEU B 1 151 ? 5.316 7.957 6.242 1 83.75 151 LEU B C 1
ATOM 3023 O O . LEU B 1 151 ? 4.395 8.578 5.703 1 83.75 151 LEU B O 1
ATOM 3027 N N . SER B 1 152 ? 5.828 8.422 7.32 1 81.81 152 SER B N 1
ATOM 3028 C CA . SER B 1 152 ? 5.289 9.562 8.055 1 81.81 152 SER B CA 1
ATOM 3029 C C . SER B 1 152 ? 5.938 10.867 7.609 1 81.81 152 SER B C 1
ATOM 3031 O O . SER B 1 152 ? 5.484 11.953 7.98 1 81.81 152 SER B O 1
ATOM 3033 N N . LEU B 1 153 ? 6.934 10.781 6.785 1 86.31 153 LEU B N 1
ATOM 3034 C CA . LEU B 1 153 ? 7.766 11.938 6.473 1 86.31 153 LEU B CA 1
ATOM 3035 C C . LEU B 1 153 ? 7.004 12.938 5.605 1 86.31 153 LEU B C 1
ATOM 3037 O O . LEU B 1 153 ? 7.086 14.148 5.824 1 86.31 153 LEU B O 1
ATOM 3041 N N . PRO B 1 154 ? 6.203 12.414 4.703 1 87 154 PRO B N 1
ATOM 3042 C CA . PRO B 1 154 ? 5.477 13.383 3.885 1 87 154 PRO B CA 1
ATOM 3043 C C . PRO B 1 154 ? 4.539 14.266 4.707 1 87 154 PRO B C 1
ATOM 3045 O O . PRO B 1 154 ? 4.465 15.477 4.477 1 87 154 PRO B O 1
ATOM 3048 N N . ALA B 1 155 ? 3.941 13.695 5.68 1 85.31 155 ALA B N 1
ATOM 3049 C CA . ALA B 1 155 ? 3.055 14.469 6.539 1 85.31 155 ALA B CA 1
ATOM 3050 C C . ALA B 1 155 ? 3.842 15.477 7.375 1 85.31 155 ALA B C 1
ATOM 3052 O O . ALA B 1 155 ? 3.408 16.609 7.559 1 85.31 155 ALA B O 1
ATOM 3053 N N . ARG B 1 156 ? 4.938 15 7.816 1 86.56 156 ARG B N 1
ATOM 3054 C CA . ARG B 1 156 ? 5.762 15.891 8.633 1 86.56 156 ARG B CA 1
ATOM 3055 C C . ARG B 1 156 ? 6.332 17.031 7.797 1 86.56 156 ARG B C 1
ATOM 3057 O O . ARG B 1 156 ? 6.324 18.188 8.227 1 86.56 156 ARG B O 1
ATOM 3064 N N . ILE B 1 157 ? 6.812 16.719 6.66 1 87.19 157 ILE B N 1
ATOM 3065 C CA . ILE B 1 157 ? 7.355 17.719 5.758 1 87.19 157 ILE B CA 1
ATOM 3066 C C . ILE B 1 157 ? 6.266 18.719 5.375 1 87.19 157 ILE B C 1
ATOM 3068 O O . ILE B 1 157 ? 6.484 19.938 5.402 1 87.19 157 ILE B O 1
ATOM 3072 N N . ALA B 1 158 ? 5.129 18.234 5.098 1 87.25 158 ALA B N 1
ATOM 3073 C CA . ALA B 1 158 ? 4.004 19.094 4.719 1 87.25 158 ALA B CA 1
ATOM 3074 C C . ALA B 1 158 ? 3.6 20 5.867 1 87.25 158 ALA B C 1
ATOM 3076 O O . ALA B 1 158 ? 3.32 21.188 5.656 1 87.25 158 ALA B O 1
ATOM 3077 N N . ALA B 1 159 ? 3.656 19.5 7.07 1 84 159 ALA B N 1
ATOM 3078 C CA . ALA B 1 159 ? 3.238 20.266 8.242 1 84 159 ALA B CA 1
ATOM 3079 C C . ALA B 1 159 ? 4.227 21.391 8.547 1 84 159 ALA B C 1
ATOM 3081 O O . ALA B 1 159 ? 3.836 22.453 9.023 1 84 159 ALA B O 1
ATOM 3082 N N . VAL B 1 160 ? 5.43 21.156 8.273 1 83.06 160 VAL B N 1
ATOM 3083 C CA . VAL B 1 160 ? 6.473 22.094 8.664 1 83.06 160 VAL B CA 1
ATOM 3084 C C . VAL B 1 160 ? 6.688 23.125 7.559 1 83.06 160 VAL B C 1
ATOM 3086 O O . VAL B 1 160 ? 6.883 24.312 7.832 1 83.06 160 VAL B O 1
ATOM 3089 N N . TRP B 1 161 ? 6.559 22.719 6.34 1 83.81 161 TRP B N 1
ATOM 3090 C CA . TRP B 1 161 ? 7.008 23.578 5.246 1 83.81 161 TRP B CA 1
ATOM 3091 C C . TRP B 1 161 ? 5.82 24.203 4.523 1 83.81 161 TRP B C 1
ATOM 3093 O O . TRP B 1 161 ? 5.98 25.172 3.777 1 83.81 161 TRP B O 1
ATOM 3103 N N . PHE B 1 162 ? 4.695 23.641 4.75 1 84.75 162 PHE B N 1
ATOM 3104 C CA . PHE B 1 162 ? 3.555 24.109 3.973 1 84.75 162 PHE B CA 1
ATOM 3105 C C . PHE B 1 162 ? 2.467 24.656 4.887 1 84.75 162 PHE B C 1
ATOM 3107 O O . PHE B 1 162 ? 2.459 24.391 6.086 1 84.75 162 PHE B O 1
ATOM 3114 N N . GLY B 1 163 ? 1.673 25.484 4.277 1 78.81 163 GLY B N 1
ATOM 3115 C CA . GLY B 1 163 ? 0.541 26.031 5.012 1 78.81 163 GLY B CA 1
ATOM 3116 C C . GLY B 1 163 ? -0.57 25.016 5.227 1 78.81 163 GLY B C 1
ATOM 3117 O O . GLY B 1 163 ? -0.576 23.953 4.605 1 78.81 163 GLY B O 1
ATOM 3118 N N . PRO B 1 164 ? -1.468 25.375 6.148 1 76.06 164 PRO B N 1
ATOM 3119 C CA . PRO B 1 164 ? -2.547 24.453 6.492 1 76.06 164 PRO B CA 1
ATOM 3120 C C . PRO B 1 164 ? -3.414 24.078 5.289 1 76.06 164 PRO B C 1
ATOM 3122 O O . PRO B 1 164 ? -3.961 22.969 5.234 1 76.06 164 PRO B O 1
ATOM 3125 N N . ASN B 1 165 ? -3.434 24.953 4.32 1 78.44 165 ASN B N 1
ATOM 3126 C CA . ASN B 1 165 ? -4.273 24.688 3.158 1 78.44 165 ASN B CA 1
ATOM 3127 C C . ASN B 1 165 ? -3.537 23.859 2.109 1 78.44 165 ASN B C 1
ATOM 3129 O O . ASN B 1 165 ? -4.145 23.375 1.15 1 78.44 165 ASN B O 1
ATOM 3133 N N . GLU B 1 166 ? -2.275 23.609 2.371 1 84.94 166 GLU B N 1
ATOM 3134 C CA . GLU B 1 166 ? -1.471 22.922 1.37 1 84.94 166 GLU B CA 1
ATOM 3135 C C . GLU B 1 166 ? -0.968 21.578 1.896 1 84.94 166 GLU B C 1
ATOM 3137 O O . GLU B 1 166 ? -0.424 20.781 1.139 1 84.94 166 GLU B O 1
ATOM 3142 N N . VAL B 1 167 ? -1.263 21.406 3.154 1 83.69 167 VAL B N 1
ATOM 3143 C CA . VAL B 1 167 ? -0.701 20.219 3.807 1 83.69 167 VAL B CA 1
ATOM 3144 C C . VAL B 1 167 ? -1.252 18.953 3.15 1 83.69 167 VAL B C 1
ATOM 3146 O O . VAL B 1 167 ? -0.5 18.016 2.863 1 83.69 167 VAL B O 1
ATOM 3149 N N . SER B 1 168 ? -2.494 18.953 2.887 1 83.69 168 SER B N 1
ATOM 3150 C CA . SER B 1 168 ? -3.111 17.781 2.289 1 83.69 168 SER B C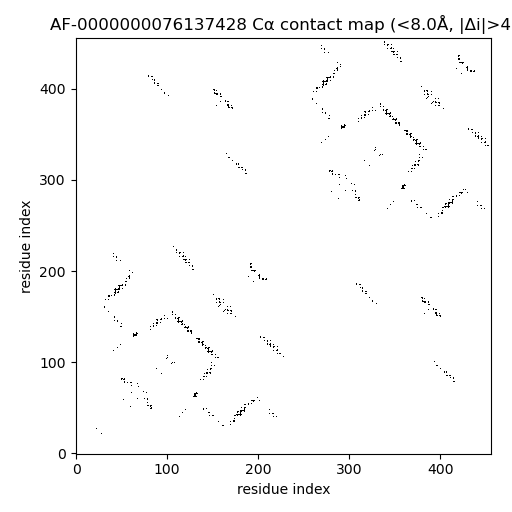A 1
ATOM 3151 C C . SER B 1 168 ? -2.561 17.516 0.893 1 83.69 168 SER B C 1
ATOM 3153 O O . SER B 1 168 ? -2.232 16.375 0.556 1 83.69 168 SER B O 1
ATOM 3155 N N . THR B 1 169 ? -2.387 18.562 0.139 1 85.75 169 THR B N 1
ATOM 3156 C CA . THR B 1 169 ? -1.872 18.438 -1.221 1 85.75 169 THR B CA 1
ATOM 3157 C C . THR B 1 169 ? -0.417 17.984 -1.207 1 85.75 169 THR B C 1
ATOM 3159 O O . THR B 1 169 ? -0.041 17.062 -1.942 1 85.75 169 THR B O 1
ATOM 3162 N N . ALA B 1 170 ? 0.318 18.578 -0.364 1 88.25 170 ALA B N 1
ATOM 3163 C CA . ALA B 1 170 ? 1.729 18.219 -0.254 1 88.25 170 ALA B CA 1
ATOM 3164 C C . ALA B 1 170 ? 1.892 16.781 0.193 1 88.25 170 ALA B C 1
ATOM 3166 O O . ALA B 1 170 ? 2.729 16.047 -0.343 1 88.25 170 ALA B O 1
ATOM 3167 N N . THR B 1 171 ? 1.117 16.359 1.108 1 87.75 171 THR B N 1
ATOM 3168 C CA . THR B 1 171 ? 1.177 14.984 1.589 1 87.75 171 THR B CA 1
ATOM 3169 C C . THR B 1 171 ? 0.759 14.008 0.491 1 87.75 171 THR B C 1
ATOM 3171 O O . THR B 1 171 ? 1.382 12.961 0.315 1 87.75 171 THR B O 1
ATOM 3174 N N . ALA B 1 172 ? -0.274 14.438 -0.235 1 86.62 172 ALA B N 1
ATOM 3175 C CA . ALA B 1 172 ? -0.754 13.586 -1.32 1 86.62 172 ALA B CA 1
ATOM 3176 C C . ALA B 1 172 ? 0.323 13.398 -2.383 1 86.62 172 ALA B C 1
ATOM 3178 O O . ALA B 1 172 ? 0.489 12.297 -2.916 1 86.62 172 ALA B O 1
ATOM 3179 N N . ILE B 1 173 ? 1.033 14.359 -2.674 1 86.88 173 ILE B N 1
ATOM 3180 C CA . ILE B 1 173 ? 2.115 14.281 -3.648 1 86.88 173 ILE B CA 1
ATOM 3181 C C . ILE B 1 173 ? 3.236 13.398 -3.107 1 86.88 173 ILE B C 1
ATOM 3183 O O . ILE B 1 173 ? 3.836 12.617 -3.852 1 86.88 173 ILE B O 1
ATOM 3187 N N . GLY B 1 174 ? 3.498 13.586 -1.873 1 88 174 GLY B N 1
ATOM 3188 C CA . GLY B 1 174 ? 4.5 12.727 -1.25 1 88 174 GLY B CA 1
ATOM 3189 C C . GLY B 1 174 ? 4.172 11.25 -1.358 1 88 174 GLY B C 1
ATOM 3190 O O . GLY B 1 174 ? 5.02 10.453 -1.769 1 88 174 GLY B O 1
ATOM 3191 N N . ILE B 1 175 ? 2.932 10.961 -1.123 1 87.19 175 ILE B N 1
ATOM 3192 C CA . ILE B 1 175 ? 2.547 9.555 -1.075 1 87.19 175 ILE B CA 1
ATOM 3193 C C . ILE B 1 175 ? 2.248 9.047 -2.486 1 87.19 175 ILE B C 1
ATOM 3195 O O . ILE B 1 175 ? 2.039 7.852 -2.695 1 87.19 175 ILE B O 1
ATOM 3199 N N . PHE B 1 176 ? 2.27 9.93 -3.484 1 89.06 176 PHE B N 1
ATOM 3200 C CA . PHE B 1 176 ? 2.115 9.57 -4.891 1 89.06 176 PHE B CA 1
ATOM 3201 C C . PHE B 1 176 ? 3.193 8.578 -5.316 1 89.06 176 PHE B C 1
ATOM 3203 O O . PHE B 1 176 ? 2.938 7.688 -6.129 1 89.06 176 PHE B O 1
ATOM 3210 N N . GLY B 1 177 ? 4.262 8.711 -4.809 1 92.5 177 GLY B N 1
ATOM 3211 C CA . GLY B 1 177 ? 5.359 7.801 -5.086 1 92.5 177 GLY B CA 1
ATOM 3212 C C . GLY B 1 177 ? 5.043 6.359 -4.742 1 92.5 177 GLY B C 1
ATOM 3213 O O . GLY B 1 177 ? 5.477 5.438 -5.438 1 92.5 177 GLY B O 1
ATOM 3214 N N . ILE B 1 178 ? 4.27 6.215 -3.709 1 93.69 178 ILE B N 1
ATOM 3215 C CA . ILE B 1 178 ? 3.883 4.871 -3.291 1 93.69 178 ILE B CA 1
ATOM 3216 C C . ILE B 1 178 ? 3.086 4.195 -4.402 1 93.69 178 ILE B C 1
ATOM 3218 O O . ILE B 1 178 ? 3.338 3.037 -4.738 1 93.69 178 ILE B O 1
ATOM 3222 N N . GLN B 1 179 ? 2.209 4.977 -5.047 1 92.44 179 GLN B N 1
ATOM 3223 C CA . GLN B 1 179 ? 1.39 4.438 -6.129 1 92.44 179 GLN B CA 1
ATOM 3224 C C . GLN B 1 179 ? 2.25 4.043 -7.328 1 92.44 179 GLN B C 1
ATOM 3226 O O . GLN B 1 179 ? 2.039 2.986 -7.926 1 92.44 179 GLN B O 1
ATOM 3231 N N . ILE B 1 180 ? 3.166 4.816 -7.582 1 93.56 180 ILE B N 1
ATOM 3232 C CA . ILE B 1 180 ? 4.086 4.512 -8.672 1 93.56 180 ILE B CA 1
ATOM 3233 C C . ILE B 1 180 ? 4.879 3.25 -8.344 1 93.56 180 ILE B C 1
ATOM 3235 O O . ILE B 1 180 ? 5.055 2.379 -9.195 1 93.56 180 ILE B O 1
ATOM 3239 N N . GLY B 1 181 ? 5.34 3.145 -7.141 1 95.75 181 GLY B N 1
ATOM 3240 C CA . GLY B 1 181 ? 6.062 1.961 -6.699 1 95.75 181 GLY B CA 1
ATOM 3241 C C . GLY B 1 181 ? 5.238 0.691 -6.797 1 95.75 181 GLY B C 1
ATOM 3242 O O . GLY B 1 181 ? 5.734 -0.345 -7.242 1 95.75 181 GLY B O 1
ATOM 3243 N N . HIS B 1 182 ? 3.98 0.8 -6.34 1 94.62 182 HIS B N 1
ATOM 3244 C CA . HIS B 1 182 ? 3.076 -0.34 -6.441 1 94.62 182 HIS B CA 1
ATOM 3245 C C . HIS B 1 182 ? 2.877 -0.76 -7.895 1 94.62 182 HIS B C 1
ATOM 3247 O O . HIS B 1 182 ? 2.936 -1.95 -8.211 1 94.62 182 HIS B O 1
ATOM 3253 N N . ALA B 1 183 ? 2.684 0.251 -8.734 1 93.12 183 ALA B N 1
ATOM 3254 C CA . ALA B 1 183 ? 2.496 -0.05 -10.148 1 93.12 183 ALA B CA 1
ATOM 3255 C C . ALA B 1 183 ? 3.715 -0.767 -10.727 1 93.12 183 ALA B C 1
ATOM 3257 O O . ALA B 1 183 ? 3.584 -1.808 -11.375 1 93.12 183 ALA B O 1
ATOM 3258 N N . MET B 1 184 ? 4.797 -0.279 -10.445 1 94.69 184 MET B N 1
ATOM 3259 C CA . MET B 1 184 ? 6.031 -0.894 -10.93 1 94.69 184 MET B CA 1
ATOM 3260 C C . MET B 1 184 ? 6.238 -2.266 -10.297 1 94.69 184 MET B C 1
ATOM 3262 O O . MET B 1 184 ? 6.777 -3.174 -10.93 1 94.69 184 MET B O 1
ATOM 3266 N N . GLY B 1 185 ? 5.836 -2.381 -9.086 1 93.81 185 GLY B N 1
ATOM 3267 C CA . GLY B 1 185 ? 5.961 -3.652 -8.391 1 93.81 185 GLY B CA 1
ATOM 3268 C C . GLY B 1 185 ? 5.113 -4.754 -9 1 93.81 185 GLY B C 1
ATOM 3269 O O . GLY B 1 185 ? 5.48 -5.93 -8.938 1 93.81 185 GLY B O 1
ATOM 3270 N N . PHE B 1 186 ? 4.02 -4.344 -9.586 1 89.12 186 PHE B N 1
ATOM 3271 C CA . PHE B 1 186 ? 3.127 -5.312 -10.211 1 89.12 186 PHE B CA 1
ATOM 3272 C C . PHE B 1 186 ? 3.59 -5.633 -11.625 1 89.12 186 PHE B C 1
ATOM 3274 O O . PHE B 1 186 ? 3.49 -6.777 -12.07 1 89.12 186 PHE B O 1
ATOM 3281 N N . VAL B 1 187 ? 4.156 -4.672 -12.297 1 89.56 187 VAL B N 1
ATOM 3282 C CA . VAL B 1 187 ? 4.367 -4.812 -13.734 1 89.56 187 VAL B CA 1
ATOM 3283 C C . VAL B 1 187 ? 5.801 -5.262 -14 1 89.56 187 VAL B C 1
ATOM 3285 O O . VAL B 1 187 ? 6.031 -6.188 -14.781 1 89.56 187 VAL B O 1
ATOM 3288 N N . VAL B 1 188 ? 6.738 -4.781 -13.312 1 93.62 188 VAL B N 1
ATOM 3289 C CA . VAL B 1 188 ? 8.148 -4.914 -13.664 1 93.62 188 VAL B CA 1
ATOM 3290 C C . VAL B 1 188 ? 8.633 -6.32 -13.32 1 93.62 188 VAL B C 1
ATOM 3292 O O . VAL B 1 188 ? 9.305 -6.965 -14.133 1 93.62 188 VAL B O 1
ATOM 3295 N N . PRO B 1 189 ? 8.305 -6.875 -12.211 1 94.06 189 PRO B N 1
ATOM 3296 C CA . PRO B 1 189 ? 8.898 -8.164 -11.828 1 94.06 189 PRO B CA 1
ATOM 3297 C C . PRO B 1 189 ? 8.547 -9.289 -12.797 1 94.06 189 PRO B C 1
ATOM 3299 O O . PRO B 1 189 ? 9.43 -10.023 -13.242 1 94.06 189 PRO B O 1
ATOM 3302 N N . PRO B 1 190 ? 7.285 -9.43 -13.242 1 90 190 PRO B N 1
ATOM 3303 C CA . PRO B 1 190 ? 6.988 -10.508 -14.195 1 90 190 PRO B CA 1
ATOM 3304 C C . PRO B 1 190 ? 7.707 -10.328 -15.531 1 90 190 PRO B C 1
ATOM 3306 O O . PRO B 1 190 ? 7.957 -11.305 -16.234 1 90 190 PRO B O 1
ATOM 3309 N N . ILE B 1 191 ? 8.023 -9.102 -15.883 1 90.94 191 ILE B N 1
ATOM 3310 C CA . ILE B 1 191 ? 8.703 -8.812 -17.141 1 90.94 191 ILE B CA 1
ATOM 3311 C C . ILE B 1 191 ? 10.188 -9.156 -17.016 1 90.94 191 ILE B C 1
ATOM 3313 O O . ILE B 1 191 ? 10.766 -9.773 -17.922 1 90.94 191 ILE B O 1
ATOM 3317 N N . ILE B 1 192 ? 10.797 -8.883 -15.898 1 93.06 192 ILE B N 1
ATOM 3318 C CA . ILE B 1 192 ? 12.227 -9.07 -15.703 1 93.06 192 ILE B CA 1
ATOM 3319 C C . ILE B 1 192 ? 12.508 -10.523 -15.305 1 93.06 192 ILE B C 1
ATOM 3321 O O . ILE B 1 192 ? 13.531 -11.086 -15.68 1 93.06 192 ILE B O 1
ATOM 3325 N N . VAL B 1 193 ? 11.609 -11.102 -14.539 1 93.31 193 VAL B N 1
ATOM 3326 C CA . VAL B 1 193 ? 11.797 -12.461 -14.031 1 93.31 193 VAL B CA 1
ATOM 3327 C C . VAL B 1 193 ? 10.625 -13.336 -14.453 1 93.31 193 VAL B C 1
ATOM 3329 O O . VAL B 1 193 ? 9.844 -13.789 -13.609 1 93.31 193 VAL B O 1
ATOM 3332 N N . PRO B 1 194 ? 10.633 -13.688 -15.758 1 86.5 194 PRO B N 1
ATOM 3333 C CA . PRO B 1 194 ? 9.562 -14.578 -16.203 1 86.5 194 PRO B CA 1
ATOM 3334 C C . PRO B 1 194 ? 9.68 -15.984 -15.609 1 86.5 194 PRO B C 1
ATOM 3336 O O . PRO B 1 194 ? 10.75 -16.375 -15.125 1 86.5 194 PRO B O 1
ATOM 3339 N N . HIS B 1 195 ? 8.555 -16.578 -15.664 1 83.69 195 HIS B N 1
ATOM 3340 C CA . HIS B 1 195 ? 8.555 -17.953 -15.164 1 83.69 195 HIS B CA 1
ATOM 3341 C C . HIS B 1 195 ? 9.461 -18.844 -16 1 83.69 195 HIS B C 1
ATOM 3343 O O . HIS B 1 195 ? 9.461 -18.75 -17.234 1 83.69 195 HIS B O 1
ATOM 3349 N N . SER B 1 196 ? 10.336 -19.547 -15.359 1 84.56 196 SER B N 1
ATOM 3350 C CA . SER B 1 196 ? 11.227 -20.5 -16 1 84.56 196 SER B CA 1
ATOM 3351 C C . SER B 1 196 ? 11.477 -21.703 -15.109 1 84.56 196 SER B C 1
ATOM 3353 O O . SER B 1 196 ? 11.297 -21.641 -13.891 1 84.56 196 SER B O 1
ATOM 3355 N N . GLU B 1 197 ? 11.727 -22.797 -15.734 1 84.5 197 GLU B N 1
ATOM 3356 C CA . GLU B 1 197 ? 12.047 -24 -14.977 1 84.5 197 GLU B CA 1
ATOM 3357 C C . GLU B 1 197 ? 13.547 -24.125 -14.742 1 84.5 197 GLU B C 1
ATOM 3359 O O . GLU B 1 197 ? 13.992 -24.938 -13.922 1 84.5 197 GLU B O 1
ATOM 3364 N N . ILE B 1 198 ? 14.297 -23.297 -15.383 1 89.5 198 ILE B N 1
ATOM 3365 C CA . ILE B 1 198 ? 15.742 -23.328 -15.234 1 89.5 198 ILE B CA 1
ATOM 3366 C C . ILE B 1 198 ? 16.172 -22.406 -14.094 1 89.5 198 ILE B C 1
ATOM 3368 O O . ILE B 1 198 ? 16.047 -21.172 -14.203 1 89.5 198 ILE B O 1
ATOM 3372 N N . ILE B 1 199 ? 16.734 -22.938 -13.125 1 89.88 199 ILE B N 1
ATOM 3373 C CA . ILE B 1 199 ? 17.062 -22.25 -11.883 1 89.88 199 ILE B CA 1
ATOM 3374 C C . ILE B 1 199 ? 18.109 -21.172 -12.141 1 89.88 199 ILE B C 1
ATOM 3376 O O . ILE B 1 199 ? 18.062 -20.078 -11.562 1 89.88 199 ILE B O 1
ATOM 3380 N N . GLU B 1 200 ? 19.062 -21.5 -12.984 1 91.06 200 GLU B N 1
ATOM 3381 C CA . GLU B 1 200 ? 20.141 -20.547 -13.281 1 91.06 200 GLU B CA 1
ATOM 3382 C C . GLU B 1 200 ? 19.594 -19.297 -13.938 1 91.06 200 GLU B C 1
ATOM 3384 O O . GLU B 1 200 ? 20.047 -18.188 -13.656 1 91.06 200 GLU B O 1
ATOM 3389 N N . ASP B 1 201 ? 18.625 -19.453 -14.766 1 92.38 201 ASP B N 1
ATOM 3390 C CA . ASP B 1 201 ? 18 -18.328 -15.438 1 92.38 201 ASP B CA 1
ATOM 3391 C C . ASP B 1 201 ? 17.219 -17.469 -14.445 1 92.38 201 ASP B C 1
ATOM 3393 O O . ASP B 1 201 ? 17.281 -16.234 -14.492 1 92.38 201 ASP B O 1
ATOM 3397 N N . ILE B 1 202 ? 16.531 -18.094 -13.586 1 93.31 202 ILE B N 1
ATOM 3398 C CA . ILE B 1 202 ? 15.773 -17.375 -12.562 1 93.31 202 ILE B CA 1
ATOM 3399 C C . ILE B 1 202 ? 16.734 -16.578 -11.68 1 93.31 202 ILE B C 1
ATOM 3401 O O . ILE B 1 202 ? 16.469 -15.414 -11.375 1 93.31 202 ILE B O 1
ATOM 3405 N N . GLY B 1 203 ? 17.812 -17.203 -11.328 1 93.62 203 GLY B N 1
ATOM 3406 C CA . GLY B 1 203 ? 18.797 -16.547 -10.477 1 93.62 203 GLY B CA 1
ATOM 3407 C C . GLY B 1 203 ? 19.375 -15.289 -11.109 1 93.62 203 GLY B C 1
ATOM 3408 O O . GLY B 1 203 ? 19.516 -14.266 -10.445 1 93.62 203 GLY B O 1
ATOM 3409 N N . GLN B 1 204 ? 19.703 -15.398 -12.328 1 94.69 204 GLN B N 1
ATOM 3410 C CA . GLN B 1 204 ? 20.281 -14.25 -13.023 1 94.69 204 GLN B CA 1
ATOM 3411 C C . GLN B 1 204 ? 19.266 -13.117 -13.133 1 94.69 204 GLN B C 1
ATOM 3413 O O . GLN B 1 204 ? 19.609 -11.945 -12.953 1 94.69 204 GLN B O 1
ATOM 3418 N N . ASN B 1 205 ? 18.047 -13.438 -13.453 1 95.56 205 ASN B N 1
ATOM 3419 C CA . ASN B 1 205 ? 17 -12.43 -13.578 1 95.56 205 ASN B CA 1
ATOM 3420 C C . ASN B 1 205 ? 16.688 -11.781 -12.234 1 95.56 205 ASN B C 1
ATOM 3422 O O . ASN B 1 205 ? 16.5 -10.57 -12.148 1 95.56 205 ASN B O 1
ATOM 3426 N N . LEU B 1 206 ? 16.672 -12.641 -11.258 1 95.5 206 LEU B N 1
ATOM 3427 C CA . LEU B 1 206 ? 16.453 -12.117 -9.906 1 95.5 206 LEU B CA 1
ATOM 3428 C C . LEU B 1 206 ? 17.578 -11.18 -9.508 1 95.5 206 LEU B C 1
ATOM 3430 O O . LEU B 1 206 ? 17.344 -10.109 -8.938 1 95.5 206 LEU B O 1
ATOM 3434 N N . SER B 1 207 ? 18.75 -11.609 -9.812 1 96.38 207 SER B N 1
ATOM 3435 C CA . SER B 1 207 ? 19.906 -10.773 -9.508 1 96.38 207 SER B CA 1
ATOM 3436 C C . SER B 1 207 ? 19.812 -9.422 -10.203 1 96.38 207 SER B C 1
ATOM 3438 O O . SER B 1 207 ? 20.094 -8.383 -9.602 1 96.38 207 SER B O 1
ATOM 3440 N N . THR B 1 208 ? 19.406 -9.438 -11.398 1 97 208 THR B N 1
ATOM 3441 C CA . THR B 1 208 ? 19.266 -8.195 -12.148 1 97 208 THR B CA 1
ATOM 3442 C C . THR B 1 208 ? 18.234 -7.285 -11.492 1 97 208 THR B C 1
ATOM 3444 O O . THR B 1 208 ? 18.469 -6.09 -11.32 1 97 208 THR B O 1
ATOM 3447 N N . MET B 1 209 ? 17.141 -7.848 -11.133 1 96.88 209 MET B N 1
ATOM 3448 C CA . MET B 1 209 ? 16.094 -7.062 -10.492 1 96.88 209 MET B CA 1
ATOM 3449 C C . MET B 1 209 ? 16.578 -6.48 -9.172 1 96.88 209 MET B C 1
ATOM 3451 O O . MET B 1 209 ? 16.328 -5.309 -8.875 1 96.88 209 MET B O 1
ATOM 3455 N N . PHE B 1 210 ? 17.297 -7.297 -8.414 1 97.81 210 PHE B N 1
ATOM 3456 C CA . PHE B 1 210 ? 17.781 -6.852 -7.113 1 97.81 210 PHE B CA 1
ATOM 3457 C C . PHE B 1 210 ? 18.875 -5.797 -7.277 1 97.81 210 PHE B C 1
ATOM 3459 O O . PHE B 1 210 ? 18.922 -4.832 -6.512 1 97.81 210 PHE B O 1
ATOM 3466 N N . TYR B 1 211 ? 19.703 -5.91 -8.281 1 97.56 211 TYR B N 1
ATOM 3467 C CA . TYR B 1 211 ? 20.734 -4.922 -8.523 1 97.56 211 TYR B CA 1
ATOM 3468 C C . TYR B 1 211 ? 20.141 -3.584 -8.938 1 97.56 211 TYR B C 1
ATOM 3470 O O . TYR B 1 211 ? 20.609 -2.525 -8.523 1 97.56 211 TYR B O 1
ATOM 3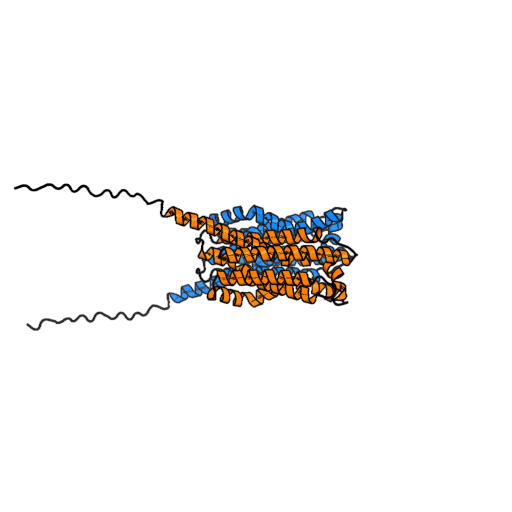478 N N . ILE B 1 212 ? 19.125 -3.656 -9.695 1 97.19 212 ILE B N 1
ATOM 3479 C CA . ILE B 1 212 ? 18.438 -2.43 -10.094 1 97.19 212 ILE B CA 1
ATOM 3480 C C . ILE B 1 212 ? 17.844 -1.743 -8.867 1 97.19 212 ILE B C 1
ATOM 3482 O O . ILE B 1 212 ? 18.016 -0.537 -8.68 1 97.19 212 ILE B O 1
ATOM 3486 N N . SER B 1 213 ? 17.188 -2.516 -8.047 1 97.38 213 SER B N 1
ATOM 3487 C CA . SER B 1 213 ? 16.594 -1.963 -6.836 1 97.38 213 SER B CA 1
ATOM 3488 C C . SER B 1 213 ? 17.672 -1.39 -5.91 1 97.38 213 SER B C 1
ATOM 3490 O O . SER B 1 213 ? 17.469 -0.324 -5.32 1 97.38 213 SER B O 1
ATOM 3492 N N . ALA B 1 214 ? 18.766 -2.084 -5.785 1 98 214 ALA B N 1
ATOM 3493 C CA . ALA B 1 214 ? 19.859 -1.624 -4.941 1 98 214 ALA B CA 1
ATOM 3494 C C . ALA B 1 214 ? 20.484 -0.347 -5.5 1 98 214 ALA B C 1
ATOM 3496 O O . ALA B 1 214 ? 20.781 0.585 -4.746 1 98 214 ALA B O 1
ATOM 3497 N N . GLY B 1 215 ? 20.641 -0.313 -6.781 1 97.75 215 GLY B N 1
ATOM 3498 C CA . GLY B 1 215 ? 21.156 0.883 -7.422 1 97.75 215 GLY B CA 1
ATOM 3499 C C . GLY B 1 215 ? 20.281 2.098 -7.234 1 97.75 215 GLY B C 1
ATOM 3500 O O . GLY B 1 215 ? 20.75 3.166 -6.844 1 97.75 215 GLY B O 1
ATOM 3501 N N . VAL B 1 216 ? 19.031 1.936 -7.445 1 96.94 216 VAL B N 1
ATOM 3502 C CA . VAL B 1 216 ? 18.062 3.027 -7.324 1 96.94 216 VAL B CA 1
ATOM 3503 C C . VAL B 1 216 ? 18.031 3.525 -5.883 1 96.94 216 VAL B C 1
ATOM 3505 O O . VAL B 1 216 ? 18.062 4.734 -5.633 1 96.94 216 VAL B O 1
ATOM 3508 N N . SER B 1 217 ? 17.969 2.59 -4.934 1 96.62 217 SER B N 1
ATOM 3509 C CA . SER B 1 217 ? 17.906 2.975 -3.527 1 96.62 217 SER B CA 1
ATOM 3510 C C . SER B 1 217 ? 19.188 3.682 -3.104 1 96.62 217 SER B C 1
ATOM 3512 O O . SER B 1 217 ? 19.156 4.613 -2.295 1 96.62 217 SER B O 1
ATOM 3514 N N . THR B 1 218 ? 20.312 3.275 -3.633 1 97.12 218 THR B N 1
ATOM 3515 C CA . THR B 1 218 ? 21.594 3.91 -3.318 1 97.12 218 THR B CA 1
ATOM 3516 C C . THR B 1 218 ? 21.641 5.324 -3.889 1 97.12 218 THR B C 1
ATOM 3518 O O . THR B 1 218 ? 22.094 6.254 -3.217 1 97.12 218 THR B O 1
ATOM 3521 N N . ILE B 1 219 ? 21.203 5.469 -5.09 1 95.88 219 ILE B N 1
ATOM 3522 C CA . ILE B 1 219 ? 21.172 6.785 -5.711 1 95.88 219 ILE B CA 1
ATOM 3523 C C . ILE B 1 219 ? 20.328 7.738 -4.867 1 95.88 219 ILE B C 1
ATOM 3525 O O . ILE B 1 219 ? 20.734 8.875 -4.605 1 95.88 219 ILE B O 1
ATOM 3529 N N . TYR B 1 220 ? 19.203 7.273 -4.422 1 92.38 220 TYR B N 1
ATOM 3530 C CA . TYR B 1 220 ? 18.344 8.102 -3.586 1 92.38 220 TYR B CA 1
ATOM 3531 C C . TYR B 1 220 ? 19.047 8.484 -2.289 1 92.38 220 TYR B C 1
ATOM 3533 O O . TYR B 1 220 ? 18.953 9.625 -1.837 1 92.38 220 TYR B O 1
ATOM 3541 N N . PHE B 1 221 ? 19.719 7.57 -1.661 1 94.31 221 PHE B N 1
ATOM 3542 C CA . PHE B 1 221 ? 20.422 7.832 -0.411 1 94.31 221 PHE B CA 1
ATOM 3543 C C . PHE B 1 221 ? 21.5 8.883 -0.611 1 94.31 221 PHE B C 1
ATOM 3545 O O . PHE B 1 221 ? 21.625 9.82 0.186 1 94.31 221 PHE B O 1
ATOM 3552 N N . VAL B 1 222 ? 22.172 8.789 -1.703 1 94.44 222 VAL B N 1
ATOM 3553 C CA . VAL B 1 222 ? 23.266 9.719 -1.999 1 94.44 222 VAL B CA 1
ATOM 3554 C C . VAL B 1 222 ? 22.703 11.109 -2.285 1 94.44 222 VAL B C 1
ATOM 3556 O O . VAL B 1 222 ? 23.25 12.109 -1.826 1 94.44 222 VAL B O 1
ATOM 3559 N N . VAL B 1 223 ? 21.641 11.156 -3.004 1 90.81 223 VAL B N 1
ATOM 3560 C CA . VAL B 1 223 ? 21.016 12.43 -3.326 1 90.81 223 VAL B CA 1
ATOM 3561 C C . VAL B 1 223 ? 20.516 13.102 -2.047 1 90.81 223 VAL B C 1
ATOM 3563 O O . VAL B 1 223 ? 20.641 14.32 -1.891 1 90.81 223 VAL B O 1
ATOM 3566 N N . LEU B 1 224 ? 19.969 12.344 -1.136 1 87.56 224 LEU B N 1
ATOM 3567 C CA . LEU B 1 224 ? 19.484 12.883 0.126 1 87.56 224 LEU B CA 1
ATOM 3568 C C . LEU B 1 224 ? 20.625 13.43 0.967 1 87.56 224 LEU B C 1
ATOM 3570 O O . LEU B 1 224 ? 20.484 14.469 1.618 1 87.56 224 LEU B O 1
ATOM 3574 N N . ILE B 1 225 ? 21.75 12.758 0.969 1 88.75 225 ILE B N 1
ATOM 3575 C CA . ILE B 1 225 ? 22.922 13.219 1.715 1 88.75 225 ILE B CA 1
ATOM 3576 C C . ILE B 1 225 ? 23.422 14.539 1.13 1 88.75 225 ILE B C 1
ATOM 3578 O O . ILE B 1 225 ? 23.797 15.453 1.87 1 88.75 225 ILE B O 1
ATOM 3582 N N . ALA B 1 226 ? 23.25 14.656 -0.153 1 84.56 226 ALA B N 1
ATOM 3583 C CA . ALA B 1 226 ? 23.797 15.828 -0.852 1 84.56 226 ALA B CA 1
ATOM 3584 C C . ALA B 1 226 ? 22.875 17.031 -0.673 1 84.56 226 ALA B C 1
ATOM 3586 O O . ALA B 1 226 ? 23.344 18.172 -0.68 1 84.56 226 ALA B O 1
ATOM 3587 N N . ASP B 1 227 ? 21.625 16.859 -0.705 1 74.12 227 ASP B N 1
ATOM 3588 C CA . ASP B 1 227 ? 20.656 17.953 -0.632 1 74.12 227 ASP B CA 1
ATOM 3589 C C . ASP B 1 227 ? 20.562 18.5 0.787 1 74.12 227 ASP B C 1
ATOM 3591 O O . ASP B 1 227 ? 20.109 19.625 0.987 1 74.12 227 ASP B O 1
ATOM 3595 N N . TRP B 1 228 ? 20.875 17.672 1.684 1 68.19 228 TRP B N 1
ATOM 3596 C CA . TRP B 1 228 ? 20.812 18.203 3.041 1 68.19 228 TRP B CA 1
ATOM 3597 C C . TRP B 1 228 ? 22.219 18.469 3.572 1 68.19 228 TRP B C 1
ATOM 3599 O O . TRP B 1 228 ? 23.156 17.719 3.299 1 68.19 228 TRP B O 1
#

Solvent-accessible surface area (backbone atoms only — not comparable to full-atom values): 22961 Å² total; per-residue (Å²): 136,80,75,81,75,73,73,76,69,79,78,75,75,75,80,72,72,67,69,67,70,55,47,64,52,43,57,53,46,55,53,52,54,52,51,37,50,54,50,5,50,50,39,12,54,53,33,20,66,50,41,25,58,61,70,40,38,69,52,51,53,61,50,26,44,79,52,41,61,86,50,64,69,58,34,53,46,55,54,47,42,62,48,42,45,38,35,51,39,30,72,70,38,42,63,61,39,50,52,45,34,71,72,64,27,68,67,55,35,47,50,51,17,34,47,33,33,21,52,13,29,47,37,36,40,74,19,66,46,40,71,26,49,66,44,33,51,50,11,50,45,33,33,22,52,14,45,42,42,46,69,39,41,35,44,39,50,15,54,72,76,37,53,80,88,39,24,31,58,45,24,42,51,17,53,45,17,34,40,52,9,44,46,46,12,61,54,46,39,55,70,61,47,52,87,69,91,49,58,71,60,46,41,53,27,47,36,51,53,29,47,50,51,20,50,53,31,42,52,49,37,53,50,52,57,68,77,94,138,83,79,76,79,74,76,77,72,80,81,76,75,76,78,72,72,67,68,69,71,54,48,63,54,44,56,54,47,53,54,53,54,52,51,37,50,54,49,6,51,50,39,12,54,52,32,21,66,49,41,25,57,60,68,41,38,69,52,52,52,61,48,28,45,79,52,42,63,85,49,65,70,57,35,53,46,56,53,47,45,62,48,43,43,38,35,51,40,31,72,71,39,41,62,61,38,50,52,44,34,70,71,62,27,69,66,54,33,48,49,50,16,34,48,32,33,21,51,12,27,46,37,35,40,73,16,67,46,40,70,26,49,66,44,33,51,50,12,49,46,34,32,21,51,14,45,42,42,45,70,38,41,34,43,39,51,15,54,72,74,36,53,77,88,38,23,32,58,43,24,43,52,17,53,44,16,34,40,52,9,43,45,46,11,63,55,46,39,54,71,60,47,51,87,67,91,49,57,70,60,47,41,53,27,46,37,51,54,28,47,51,50,20,49,55,34,43,51,50,38,52,51,54,57,67,75,93

Organism: Mytilus edulis (NCBI:txid6550)